Protein AF-0000000076648613 (afdb_homodimer)

Sequence (560 aa):
MTASYIPPFALVTGCNSGIGEQLAIALAKNNFTVFATARRAESLNKLTGQHANIIALPLELGDSTSIERLRDSVTKYTEGRLDLLFNNAGMHYAAPATDIDVNEVMKLFTINVVAVMHICQVFIPLLRKAPRPRIVQIGSVTRDVPVVCQSVYNASKAALSQYTKTLRVELRPLSIEVIEVVTGFVRSNILRDGVLISEDSLYRPIKSTVEDVKNGGNKNGMPADEYARAVVRQILGKTYKREVWEGHRSRILRFMVTFFPLWLMDFTLFMSFKLHLVRSMTASYIPPFALVTGCNSGIGEQLAIALAKNNFTVFATARRAESLNKLTGQHANIIALPLELGDSTSIERLRDSVTKYTEGRLDLLFNNAGMHYAAPATDIDVNEVMKLFTINVVAVMHICQVFIPLLRKAPRPRIVQIGSVTRDVPVVCQSVYNASKAALSQYTKTLRVELRPLSIEVIEVVTGFVRSNILRDGVLISEDSLYRPIKSTVEDVKNGGNKNGMPADEYARAVVRQILGKTYKREVWEGHRSRILRFMVTFFPLWLMDFTLFMSFKLHLVRS

Structure (mmCIF, N/CA/C/O backbone):
data_AF-0000000076648613-model_v1
#
loop_
_entity.id
_entity.type
_entity.pdbx_description
1 polymer 'Related to 1-acyldihydroxyacetone-phosphate reductase'
#
loop_
_atom_site.group_PDB
_atom_site.id
_atom_site.type_symbol
_atom_site.label_atom_id
_atom_site.label_alt_id
_atom_site.label_comp_id
_atom_site.label_asym_id
_atom_site.label_entity_id
_atom_site.label_seq_id
_atom_site.pdbx_PDB_ins_code
_atom_site.Cartn_x
_atom_site.Cartn_y
_atom_site.Cartn_z
_atom_site.occupancy
_atom_site.B_iso_or_equiv
_atom_site.auth_seq_id
_atom_site.auth_comp_id
_atom_site.auth_asym_id
_atom_site.auth_atom_id
_atom_site.pdbx_PDB_model_num
ATOM 1 N N . MET A 1 1 ? 1.376 -47.375 -23.188 1 32.12 1 MET A N 1
ATOM 2 C CA . MET A 1 1 ? 1.884 -46.875 -21.922 1 32.12 1 MET A CA 1
ATOM 3 C C . MET A 1 1 ? 1.414 -45.469 -21.672 1 32.12 1 MET A C 1
ATOM 5 O O . MET A 1 1 ? 1.821 -44.531 -22.375 1 32.12 1 MET A O 1
ATOM 9 N N . THR A 1 2 ? 0.169 -45.156 -21.469 1 40.44 2 THR A N 1
ATOM 10 C CA . THR A 1 2 ? -0.534 -43.875 -21.438 1 40.44 2 THR A CA 1
ATOM 11 C C . THR A 1 2 ? 0.14 -42.906 -20.484 1 40.44 2 THR A C 1
ATOM 13 O O . THR A 1 2 ? 0.356 -43.219 -19.312 1 40.44 2 THR A O 1
ATOM 16 N N . ALA A 1 3 ? 1.078 -42.156 -20.781 1 45.12 3 ALA A N 1
ATOM 17 C CA . ALA A 1 3 ? 1.873 -41.25 -19.953 1 45.12 3 ALA A CA 1
ATOM 18 C C . ALA A 1 3 ? 1.007 -40.562 -18.891 1 45.12 3 ALA A C 1
ATOM 20 O O . ALA A 1 3 ? 0.006 -39.938 -19.219 1 45.12 3 ALA A O 1
ATOM 21 N N . SER A 1 4 ? 0.665 -41.156 -17.734 1 49.12 4 SER A N 1
ATOM 22 C CA . SER A 1 4 ? -0.198 -40.719 -16.641 1 49.12 4 SER A CA 1
ATOM 23 C C . SER A 1 4 ? -0.004 -39.219 -16.344 1 49.12 4 SER A C 1
ATOM 25 O O . SER A 1 4 ? 1.043 -38.812 -15.844 1 49.12 4 SER A O 1
ATOM 27 N N . TYR A 1 5 ? -0.522 -38.344 -17.234 1 57.69 5 TYR A N 1
ATOM 28 C CA . TYR A 1 5 ? -0.375 -36.906 -17.125 1 57.69 5 TYR A CA 1
ATOM 29 C C . TYR A 1 5 ? -0.862 -36.406 -15.773 1 57.69 5 TYR A C 1
ATOM 31 O O . TYR A 1 5 ? -1.993 -36.688 -15.367 1 57.69 5 TYR A O 1
ATOM 39 N N . ILE A 1 6 ? -0.012 -36.25 -14.773 1 76.12 6 ILE A N 1
ATOM 40 C CA . ILE A 1 6 ? -0.368 -35.688 -13.477 1 76.12 6 ILE A CA 1
ATOM 41 C C . ILE A 1 6 ? -1.033 -34.312 -13.664 1 76.12 6 ILE A C 1
ATOM 43 O O . ILE A 1 6 ? -0.483 -33.438 -14.336 1 76.12 6 ILE A O 1
ATOM 47 N N . PRO A 1 7 ? -2.367 -34.312 -13.336 1 89.56 7 PRO A N 1
ATOM 48 C CA . PRO A 1 7 ? -3.041 -33.031 -13.414 1 89.56 7 PRO A CA 1
ATOM 49 C C . PRO A 1 7 ? -2.221 -31.891 -12.805 1 89.56 7 PRO A C 1
ATOM 51 O O . PRO A 1 7 ? -1.408 -32.125 -11.906 1 89.56 7 PRO A O 1
ATOM 54 N N . PRO A 1 8 ? -2.348 -30.75 -13.445 1 96.88 8 PRO A N 1
ATOM 55 C CA . PRO A 1 8 ? -1.647 -29.594 -12.867 1 96.88 8 PRO A CA 1
ATOM 56 C C . PRO A 1 8 ? -2.17 -29.219 -11.484 1 96.88 8 PRO A C 1
ATOM 58 O O . PRO A 1 8 ? -3.277 -29.609 -11.109 1 96.88 8 PRO A O 1
ATOM 61 N N . PHE A 1 9 ? -1.373 -28.562 -10.711 1 98.56 9 PHE A N 1
ATOM 62 C CA . PHE A 1 9 ? -1.675 -28.234 -9.32 1 98.56 9 PHE A CA 1
ATOM 63 C C . PHE A 1 9 ? -1.923 -26.734 -9.164 1 98.56 9 PHE A C 1
ATOM 65 O O . PHE A 1 9 ? -1.225 -25.922 -9.766 1 98.56 9 PHE A O 1
ATOM 72 N N . ALA A 1 10 ? -2.941 -26.391 -8.398 1 98.81 10 ALA A N 1
ATOM 73 C CA . ALA A 1 10 ? -3.229 -25 -8.055 1 98.81 10 ALA A CA 1
ATOM 74 C C . ALA A 1 10 ? -3.398 -24.828 -6.547 1 98.81 10 ALA A C 1
ATOM 76 O O . ALA A 1 10 ? -3.979 -25.688 -5.883 1 98.81 10 ALA A O 1
ATOM 77 N N . LEU A 1 11 ? -2.836 -23.844 -6.02 1 98.88 11 LEU A N 1
ATOM 78 C CA . LEU A 1 11 ? -3.053 -23.438 -4.633 1 98.88 11 LEU A CA 1
ATOM 79 C C . LEU A 1 11 ? -3.898 -22.172 -4.559 1 98.88 11 LEU A C 1
ATOM 81 O O . LEU A 1 11 ? -3.578 -21.172 -5.195 1 98.88 11 LEU A O 1
ATOM 85 N N . VAL A 1 12 ? -4.996 -22.188 -3.861 1 98.69 12 VAL A N 1
ATOM 86 C CA . VAL A 1 12 ? -5.871 -21.047 -3.664 1 98.69 12 VAL A CA 1
ATOM 87 C C . VAL A 1 12 ? -5.98 -20.734 -2.174 1 98.69 12 VAL A C 1
ATOM 89 O O . VAL A 1 12 ? -6.402 -21.578 -1.381 1 98.69 12 VAL A O 1
ATOM 92 N N . THR A 1 13 ? -5.609 -19.547 -1.832 1 98.12 13 THR A N 1
ATOM 93 C CA . THR A 1 13 ? -5.727 -19.172 -0.428 1 98.12 13 THR A CA 1
ATOM 94 C C . THR A 1 13 ? -7.105 -18.578 -0.141 1 98.12 13 THR A C 1
ATOM 96 O O . THR A 1 13 ? -7.676 -17.875 -0.983 1 98.12 13 THR A O 1
ATOM 99 N N . GLY A 1 14 ? -7.637 -18.844 1.04 1 95.38 14 GLY A N 1
ATOM 100 C CA . GLY A 1 14 ? -8.898 -18.266 1.478 1 95.38 14 GLY A CA 1
ATOM 101 C C . GLY A 1 14 ? -10.102 -18.828 0.732 1 95.38 14 GLY A C 1
ATOM 102 O O . GLY A 1 14 ? -10.82 -18.094 0.065 1 95.38 14 GLY A O 1
ATOM 103 N N . CYS A 1 15 ? -10.453 -20.062 0.958 1 95.12 15 CYS A N 1
ATOM 104 C CA . CYS A 1 15 ? -11.508 -20.703 0.177 1 95.12 15 CYS A CA 1
ATOM 105 C C . CYS A 1 15 ? -12.773 -20.875 1.003 1 95.12 15 CYS A C 1
ATOM 107 O O . CYS A 1 15 ? -13.703 -21.562 0.581 1 95.12 15 CYS A O 1
ATOM 109 N N . ASN A 1 16 ? -12.781 -20.328 2.18 1 84.25 16 ASN A N 1
ATOM 110 C CA . ASN A 1 16 ? -13.93 -20.516 3.064 1 84.25 16 ASN A CA 1
ATOM 111 C C . ASN A 1 16 ? -15.094 -19.609 2.682 1 84.25 16 ASN A C 1
ATOM 113 O O . ASN A 1 16 ? -16.188 -19.719 3.246 1 84.25 16 ASN A O 1
ATOM 117 N N . SER A 1 17 ? -14.93 -18.734 1.831 1 71.75 17 SER A N 1
ATOM 118 C CA . SER A 1 17 ? -16.094 -17.938 1.475 1 71.75 17 SER A CA 1
ATOM 119 C C . SER A 1 17 ? -15.906 -17.266 0.118 1 71.75 17 SER A C 1
ATOM 121 O O . SER A 1 17 ? -14.773 -17.109 -0.357 1 71.75 17 SER A O 1
ATOM 123 N N . GLY A 1 18 ? -17.031 -16.938 -0.499 1 81.75 18 GLY A N 1
ATOM 124 C CA . GLY A 1 18 ? -17.297 -16.047 -1.607 1 81.75 18 GLY A CA 1
ATOM 125 C C . GLY A 1 18 ? -16.469 -16.344 -2.842 1 81.75 18 GLY A C 1
ATOM 126 O O . GLY A 1 18 ? -16.75 -17.312 -3.555 1 81.75 18 GLY A O 1
ATOM 127 N N . ILE A 1 19 ? -15.383 -15.633 -3.117 1 89.5 19 ILE A N 1
ATOM 128 C CA . ILE A 1 19 ? -14.609 -15.664 -4.352 1 89.5 19 ILE A CA 1
ATOM 129 C C . ILE A 1 19 ? -13.648 -16.844 -4.336 1 89.5 19 ILE A C 1
ATOM 131 O O . ILE A 1 19 ? -13.539 -17.578 -5.32 1 89.5 19 ILE A O 1
ATOM 135 N N . GLY A 1 20 ? -13.102 -17.203 -3.17 1 95.25 20 GLY A N 1
ATOM 136 C CA . GLY A 1 20 ? -12.117 -18.266 -3.055 1 95.25 20 GLY A CA 1
ATOM 137 C C . GLY A 1 20 ? -12.695 -19.656 -3.309 1 95.25 20 GLY A C 1
ATOM 138 O O . GLY A 1 20 ? -12.086 -20.469 -4.008 1 95.25 20 GLY A O 1
ATOM 139 N N . GLU A 1 21 ? -13.82 -19.859 -2.738 1 95.62 21 GLU A N 1
ATOM 140 C CA . GLU A 1 21 ? -14.508 -21.125 -2.936 1 95.62 21 GLU A CA 1
ATOM 141 C C . GLU A 1 21 ? -14.828 -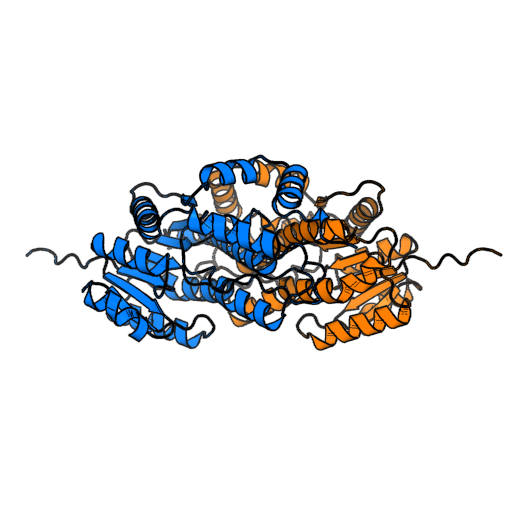21.359 -4.41 1 95.62 21 GLU A C 1
ATOM 143 O O . GLU A 1 21 ? -14.578 -22.438 -4.945 1 95.62 21 GLU A O 1
ATOM 148 N N . GLN A 1 22 ? -15.32 -20.344 -5.031 1 96.31 22 GLN A N 1
ATOM 149 C CA . GLN A 1 22 ? -15.734 -20.453 -6.426 1 96.31 22 GLN A CA 1
ATOM 150 C C . GLN A 1 22 ? -14.523 -20.578 -7.352 1 96.31 22 GLN A C 1
ATOM 152 O O . GLN A 1 22 ? -14.586 -21.266 -8.375 1 96.31 22 GLN A O 1
ATOM 157 N N . LEU A 1 23 ? -13.422 -19.969 -6.988 1 97.62 23 LEU A N 1
ATOM 158 C CA . LEU A 1 23 ? -12.195 -20.125 -7.75 1 97.62 23 LEU A CA 1
ATOM 159 C C . LEU A 1 23 ? -11.695 -21.562 -7.676 1 97.62 23 LEU A C 1
ATOM 161 O O . LEU A 1 23 ? -11.305 -22.156 -8.695 1 97.62 23 LEU A O 1
ATOM 165 N N . ALA A 1 24 ? -11.727 -22.125 -6.465 1 98.12 24 ALA A N 1
ATOM 166 C CA . ALA A 1 24 ? -11.305 -23.5 -6.277 1 98.12 24 ALA A CA 1
ATOM 167 C C . ALA A 1 24 ? -12.148 -24.453 -7.121 1 98.12 24 ALA A C 1
ATOM 169 O O . ALA A 1 24 ? -11.617 -25.344 -7.789 1 98.12 24 ALA A O 1
ATOM 170 N N . ILE A 1 25 ? -13.438 -24.219 -7.129 1 97.81 25 ILE A N 1
ATOM 171 C CA . ILE A 1 25 ? -14.375 -25.062 -7.879 1 97.81 25 ILE A CA 1
ATOM 172 C C . ILE A 1 25 ? -14.094 -24.922 -9.375 1 97.81 25 ILE A C 1
ATOM 174 O O . ILE A 1 25 ? -14.008 -25.938 -10.086 1 97.81 25 ILE A O 1
ATOM 178 N N . ALA A 1 26 ? -13.898 -23.688 -9.836 1 98.19 26 ALA A N 1
ATOM 179 C CA . ALA A 1 26 ? -13.648 -23.453 -11.25 1 98.19 26 ALA A CA 1
ATOM 180 C C . ALA A 1 26 ? -12.367 -24.125 -11.711 1 98.19 26 ALA A C 1
ATOM 182 O O . ALA A 1 26 ? -12.312 -24.719 -12.797 1 98.19 26 ALA A O 1
ATOM 183 N N . LEU A 1 27 ? -11.352 -24.094 -10.891 1 98.5 27 LEU A N 1
ATOM 184 C CA . LEU A 1 27 ? -10.078 -24.734 -11.203 1 98.5 27 LEU A CA 1
ATOM 185 C C . LEU A 1 27 ? -10.211 -26.25 -11.203 1 98.5 27 LEU A C 1
ATOM 187 O O . LEU A 1 27 ? -9.672 -26.922 -12.086 1 98.5 27 LEU A O 1
ATOM 191 N N . ALA A 1 28 ? -10.969 -26.75 -10.211 1 98.12 28 ALA A N 1
ATOM 192 C CA . ALA A 1 28 ? -11.203 -28.203 -10.141 1 98.12 28 ALA A CA 1
ATOM 193 C C . ALA A 1 28 ? -11.922 -28.688 -11.398 1 98.12 28 ALA A C 1
ATOM 195 O O . ALA A 1 28 ? -11.578 -29.75 -11.938 1 98.12 28 ALA A O 1
ATOM 196 N N . LYS A 1 29 ? -12.836 -27.906 -11.844 1 97.62 29 LYS A N 1
ATOM 197 C CA . LYS A 1 29 ? -13.602 -28.266 -13.039 1 97.62 29 LYS A CA 1
ATOM 198 C C . LYS A 1 29 ? -12.734 -28.188 -14.289 1 97.62 29 LYS A C 1
ATOM 200 O O . LYS A 1 29 ? -13.078 -28.75 -15.328 1 97.62 29 LYS A O 1
ATOM 205 N N . ASN A 1 30 ? -11.641 -27.516 -14.203 1 97.5 30 ASN A N 1
ATOM 206 C CA . ASN A 1 30 ? -10.688 -27.438 -15.297 1 97.5 30 ASN A CA 1
ATOM 207 C C . ASN A 1 30 ? -9.523 -28.406 -15.102 1 97.5 30 ASN A C 1
ATOM 209 O O . ASN A 1 30 ? -8.406 -28.141 -15.539 1 97.5 30 ASN A O 1
ATOM 213 N N . ASN A 1 31 ? -9.742 -29.484 -14.289 1 96.19 31 ASN A N 1
ATOM 214 C CA . ASN A 1 31 ? -8.891 -30.672 -14.156 1 96.19 31 ASN A CA 1
ATOM 215 C C . ASN A 1 31 ? -7.652 -30.375 -13.32 1 96.19 31 ASN A C 1
ATOM 217 O O . ASN A 1 31 ? -6.621 -31.031 -13.477 1 96.19 31 ASN A O 1
ATOM 221 N N . PHE A 1 32 ? -7.684 -29.328 -12.508 1 98.06 32 PHE A N 1
ATOM 222 C CA . PHE A 1 32 ? -6.598 -29.094 -11.562 1 98.06 32 PHE A CA 1
ATOM 223 C C . PHE A 1 32 ? -6.828 -29.859 -10.266 1 98.06 32 PHE A C 1
ATOM 225 O O . PHE A 1 32 ? -7.969 -30.047 -9.836 1 98.06 32 PHE A O 1
ATOM 232 N N . THR A 1 33 ? -5.805 -30.391 -9.719 1 98.25 33 THR A N 1
ATOM 233 C CA . THR A 1 33 ? -5.828 -30.656 -8.281 1 98.25 33 THR A CA 1
ATOM 234 C C . THR A 1 33 ? -5.641 -29.359 -7.492 1 98.25 33 THR A C 1
ATOM 236 O O . THR A 1 33 ? -4.609 -28.688 -7.617 1 98.25 33 THR A O 1
ATOM 239 N N . VAL A 1 34 ? -6.637 -29.062 -6.672 1 98.62 34 VAL A N 1
ATOM 240 C CA . VAL A 1 34 ? -6.656 -27.734 -6.047 1 98.62 34 VAL A CA 1
ATOM 241 C C . VAL A 1 34 ? -6.402 -27.875 -4.547 1 98.62 34 VAL A C 1
ATOM 243 O O . VAL A 1 34 ? -7.098 -28.625 -3.859 1 98.62 34 VAL A O 1
ATOM 246 N N . PHE A 1 35 ? -5.344 -27.266 -4.082 1 98.69 35 PHE A N 1
ATOM 247 C CA . PHE A 1 35 ? -5.18 -27.062 -2.646 1 98.69 35 PHE A CA 1
ATOM 248 C C . PHE A 1 35 ? -5.965 -25.844 -2.176 1 98.69 35 PHE A C 1
ATOM 250 O O . PHE A 1 35 ? -5.582 -24.703 -2.457 1 98.69 35 PHE A O 1
ATOM 257 N N . ALA A 1 36 ? -7.047 -26.078 -1.52 1 98.5 36 ALA A N 1
ATOM 258 C CA . ALA A 1 36 ? -7.891 -25.031 -0.961 1 98.5 36 ALA A CA 1
ATOM 259 C C . ALA A 1 36 ? -7.551 -24.781 0.505 1 98.5 36 ALA A C 1
ATOM 261 O O . ALA A 1 36 ? -7.496 -25.703 1.307 1 98.5 36 ALA A O 1
ATOM 262 N N . THR A 1 37 ? -7.391 -23.516 0.847 1 98.19 37 THR A N 1
ATOM 263 C CA . THR A 1 37 ? -6.949 -23.266 2.217 1 98.19 37 THR A CA 1
ATOM 264 C C . THR A 1 37 ? -8.008 -22.484 2.992 1 98.19 37 THR A C 1
ATOM 266 O O . THR A 1 37 ? -8.82 -21.766 2.4 1 98.19 37 THR A O 1
ATOM 269 N N . ALA A 1 38 ? -8.008 -22.672 4.211 1 96.5 38 ALA A N 1
ATOM 270 C CA . ALA A 1 38 ? -8.766 -21.938 5.227 1 96.5 38 ALA A CA 1
ATOM 271 C C . ALA A 1 38 ? -8.078 -22.016 6.586 1 96.5 38 ALA A C 1
ATOM 273 O O . ALA A 1 38 ? -7.188 -22.859 6.793 1 96.5 38 ALA A O 1
ATOM 274 N N . ARG A 1 39 ? -8.453 -21.141 7.461 1 92.62 39 ARG A N 1
ATOM 275 C CA . ARG A 1 39 ? -7.871 -21.203 8.797 1 92.62 39 ARG A CA 1
ATOM 276 C C . ARG A 1 39 ? -8.109 -22.562 9.43 1 92.62 39 ARG A C 1
ATOM 278 O O . ARG A 1 39 ? -7.191 -23.172 9.992 1 92.62 39 ARG A O 1
ATOM 285 N N . ARG A 1 40 ? -9.383 -23 9.266 1 91.38 40 ARG A N 1
ATOM 286 C CA . ARG A 1 40 ? -9.781 -24.344 9.68 1 91.38 40 ARG A CA 1
ATOM 287 C C . ARG A 1 40 ? -10.094 -25.219 8.461 1 91.38 40 ARG A C 1
ATOM 289 O O . ARG A 1 40 ? -11.117 -25.016 7.801 1 91.38 40 ARG A O 1
ATOM 296 N N . ALA A 1 41 ? -9.219 -26.094 8.266 1 94.56 41 ALA A N 1
ATOM 297 C CA . ALA A 1 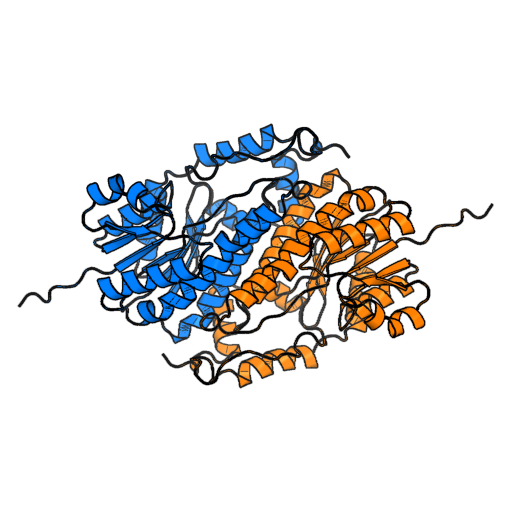41 ? -9.383 -26.953 7.094 1 94.56 41 ALA A CA 1
ATOM 298 C C . ALA A 1 41 ? -10.75 -27.625 7.098 1 94.56 41 ALA A C 1
ATOM 300 O O . ALA A 1 41 ? -11.344 -27.844 6.039 1 94.56 41 ALA A O 1
ATOM 301 N N . GLU A 1 42 ? -11.281 -27.875 8.219 1 94.75 42 GLU A N 1
ATOM 302 C CA . GLU A 1 42 ? -12.555 -28.578 8.359 1 94.75 42 GLU A CA 1
ATOM 303 C C . GLU A 1 42 ? -13.703 -27.75 7.797 1 94.75 42 GLU A C 1
ATOM 305 O O . GLU A 1 42 ? -14.75 -28.297 7.43 1 94.75 42 GLU A O 1
ATOM 310 N N . SER A 1 43 ? -13.516 -26.453 7.742 1 93.69 43 SER A N 1
ATOM 311 C CA . SER A 1 43 ? -14.555 -25.578 7.191 1 93.69 43 SER A CA 1
ATOM 312 C C . SER A 1 43 ? -14.742 -25.828 5.699 1 93.69 43 SER A C 1
ATOM 314 O O . SER A 1 43 ? -15.734 -25.391 5.113 1 93.69 43 SER A O 1
ATOM 316 N N . LEU A 1 44 ? -13.844 -26.562 5.102 1 96.31 44 LEU A N 1
ATOM 317 C CA . LEU A 1 44 ? -13.891 -26.828 3.668 1 96.31 44 LEU A CA 1
ATOM 318 C C . LEU A 1 44 ? -14.383 -28.234 3.387 1 96.31 44 LEU A C 1
ATOM 320 O O . LEU A 1 44 ? -14.312 -28.719 2.252 1 96.31 44 LEU A O 1
ATOM 324 N N . ASN A 1 45 ? -14.898 -28.922 4.379 1 95.25 45 ASN A N 1
ATOM 325 C CA . ASN A 1 45 ? -15.32 -30.312 4.234 1 95.25 45 ASN A CA 1
ATOM 326 C C . ASN A 1 45 ? -16.391 -30.469 3.166 1 95.25 45 ASN A C 1
ATOM 328 O O . ASN A 1 45 ? -16.375 -31.422 2.395 1 95.25 45 ASN A O 1
ATOM 332 N N . LYS A 1 46 ? -17.281 -29.516 3.168 1 94 46 LYS A N 1
ATOM 333 C CA . LYS A 1 46 ? -18.328 -29.578 2.156 1 94 46 LYS A CA 1
ATOM 334 C C . LYS A 1 46 ? -17.75 -29.469 0.75 1 94 46 LYS A C 1
ATOM 336 O O . LYS A 1 46 ? -18.156 -30.203 -0.153 1 94 46 LYS A O 1
ATOM 341 N N . LEU A 1 47 ? -16.844 -28.609 0.618 1 95.06 47 LEU A N 1
ATOM 342 C CA . LEU A 1 47 ? -16.188 -28.375 -0.665 1 95.06 47 LEU A CA 1
ATOM 343 C C . LEU A 1 47 ? -15.422 -29.609 -1.112 1 95.06 47 LEU A C 1
ATOM 345 O O . LEU A 1 47 ? -15.531 -30.031 -2.266 1 95.06 47 LEU A O 1
ATOM 349 N N . THR A 1 48 ? -14.648 -30.188 -0.223 1 96.12 48 THR A N 1
ATOM 350 C CA . THR A 1 48 ? -13.828 -31.344 -0.563 1 96.12 48 THR A CA 1
ATOM 351 C C . THR A 1 48 ? -14.695 -32.594 -0.789 1 96.12 48 THR A C 1
ATOM 353 O O . THR A 1 48 ? -14.32 -33.469 -1.545 1 96.12 48 THR A O 1
ATOM 356 N N . GLY A 1 49 ? -15.836 -32.625 -0.134 1 95.69 49 GLY A N 1
ATOM 357 C CA . GLY A 1 49 ? -16.766 -33.719 -0.339 1 95.69 49 GLY A CA 1
ATOM 358 C C . GLY A 1 49 ? -17.406 -33.719 -1.715 1 95.69 49 GLY A C 1
ATOM 359 O O . GLY A 1 49 ? -17.719 -34.75 -2.264 1 95.69 49 GLY A O 1
ATOM 360 N N . GLN A 1 50 ? -17.5 -32.562 -2.271 1 96.06 50 GLN A N 1
ATOM 361 C CA . GLN A 1 50 ? -18.188 -32.375 -3.547 1 96.06 50 GLN A CA 1
ATOM 362 C C . GLN A 1 50 ? -17.219 -32.469 -4.715 1 96.06 50 GLN A C 1
ATOM 364 O O . GLN A 1 50 ? -17.625 -32.719 -5.855 1 96.06 50 GLN A O 1
ATOM 369 N N . HIS A 1 51 ? -15.992 -32.312 -4.438 1 96.94 51 HIS A N 1
ATOM 370 C CA . HIS A 1 51 ? -14.953 -32.312 -5.461 1 96.94 51 HIS A CA 1
ATOM 371 C C . HIS A 1 51 ? -13.734 -33.094 -5.008 1 96.94 51 HIS A C 1
ATOM 373 O O . HIS A 1 51 ? -12.953 -32.625 -4.18 1 96.94 51 HIS A O 1
ATOM 379 N N . ALA A 1 52 ? -13.422 -34.219 -5.594 1 95.62 52 ALA A N 1
ATOM 380 C CA . ALA A 1 52 ? -12.398 -35.156 -5.16 1 95.62 52 ALA A CA 1
ATOM 381 C C . ALA A 1 52 ? -11 -34.594 -5.395 1 95.62 52 ALA A C 1
ATOM 383 O O . ALA A 1 52 ? -10.039 -35 -4.73 1 95.62 52 ALA A O 1
ATOM 384 N N . ASN A 1 53 ? -10.945 -33.688 -6.344 1 97.19 53 ASN A N 1
ATOM 385 C CA . ASN A 1 53 ? -9.625 -33.156 -6.676 1 97.19 53 ASN A CA 1
ATOM 386 C C . ASN A 1 53 ? -9.367 -31.828 -5.957 1 97.19 53 ASN A C 1
ATOM 388 O O . ASN A 1 53 ? -8.516 -31.047 -6.375 1 97.19 53 ASN A O 1
ATOM 392 N N . ILE A 1 54 ? -10.156 -31.516 -4.93 1 98.12 54 ILE A N 1
ATOM 393 C CA . ILE A 1 54 ? -9.875 -30.406 -4.031 1 98.12 54 ILE A CA 1
ATOM 394 C C . ILE A 1 54 ? -9.398 -30.938 -2.682 1 98.12 54 ILE A C 1
ATOM 396 O O . ILE A 1 54 ? -10.07 -31.766 -2.066 1 98.12 54 ILE A O 1
ATOM 400 N N . ILE A 1 55 ? -8.289 -30.484 -2.285 1 98.12 55 ILE A N 1
ATOM 401 C CA . ILE A 1 55 ? -7.676 -30.875 -1.021 1 98.12 55 ILE A CA 1
ATOM 402 C C . ILE A 1 55 ? -7.656 -29.688 -0.067 1 98.12 55 ILE A C 1
ATOM 404 O O . ILE A 1 55 ? -7.176 -28.609 -0.421 1 98.12 55 ILE A O 1
ATOM 408 N N . ALA A 1 56 ? -8.164 -29.906 1.15 1 98.19 56 ALA A N 1
ATOM 409 C CA . ALA A 1 56 ? -8.203 -28.828 2.145 1 98.19 56 ALA A CA 1
ATOM 410 C C . ALA A 1 56 ? -6.922 -28.797 2.969 1 98.19 56 ALA A C 1
ATOM 412 O O . ALA A 1 56 ? -6.469 -29.844 3.463 1 98.19 56 ALA A O 1
ATOM 413 N N . LEU A 1 57 ? -6.293 -27.688 3.045 1 98.25 57 LEU A N 1
ATOM 414 C CA . LEU A 1 57 ? -5.113 -27.484 3.875 1 98.25 57 LEU A CA 1
ATOM 415 C C . LEU A 1 57 ? -5.293 -26.266 4.781 1 98.25 57 LEU A C 1
ATOM 417 O O . LEU A 1 57 ? -5.867 -25.25 4.367 1 98.25 57 LEU A O 1
ATOM 421 N N . PRO A 1 58 ? -4.844 -26.297 6.02 1 97.94 58 PRO A N 1
ATOM 422 C CA . PRO A 1 58 ? -4.941 -25.156 6.922 1 97.94 58 PRO A CA 1
ATOM 423 C C . PRO A 1 58 ? -3.93 -24.062 6.598 1 97.94 58 PRO A C 1
ATOM 425 O O . PRO A 1 58 ? -2.797 -24.359 6.203 1 97.94 58 PRO A O 1
ATOM 428 N N . LEU A 1 59 ? -4.328 -22.828 6.738 1 97.81 59 LEU A N 1
ATOM 429 C CA . LEU A 1 59 ? -3.443 -21.688 6.543 1 97.81 59 LEU A CA 1
ATOM 430 C C . LEU A 1 59 ? -3.854 -20.516 7.441 1 97.81 59 LEU A C 1
ATOM 432 O O . LEU A 1 59 ? -5.008 -20.094 7.414 1 97.81 59 LEU A O 1
ATOM 436 N N . GLU A 1 60 ? -2.957 -20.141 8.258 1 96.75 60 GLU A N 1
ATOM 437 C CA . GLU A 1 60 ? -3.072 -18.891 9.016 1 96.75 60 GLU A CA 1
ATOM 438 C C . GLU A 1 60 ? -2.115 -17.844 8.484 1 96.75 60 GLU A C 1
ATOM 440 O O . GLU A 1 60 ? -0.905 -17.906 8.711 1 96.75 60 GLU A O 1
ATOM 445 N N . LEU A 1 61 ? -2.654 -16.844 7.871 1 94.88 61 LEU A N 1
ATOM 446 C CA . LEU A 1 61 ? -1.869 -15.867 7.117 1 94.88 61 LEU A CA 1
ATOM 447 C C . LEU A 1 61 ? -0.984 -15.047 8.047 1 94.88 61 LEU A C 1
ATOM 449 O O . LEU A 1 61 ? 0.087 -14.586 7.641 1 94.88 61 LEU A O 1
ATOM 453 N N . GLY A 1 62 ? -1.376 -14.859 9.234 1 93.06 62 GLY A N 1
ATOM 454 C CA . GLY A 1 62 ? -0.591 -14.062 10.164 1 93.06 62 GLY A CA 1
ATOM 455 C C . GLY A 1 62 ? 0.515 -14.852 10.836 1 93.06 62 GLY A C 1
ATOM 456 O O . GLY A 1 62 ? 1.25 -14.312 11.664 1 93.06 62 GLY A O 1
ATOM 457 N N . ASP A 1 63 ? 0.69 -16.094 10.438 1 95.81 63 ASP A N 1
ATOM 458 C CA . ASP A 1 63 ? 1.654 -17 11.055 1 95.81 63 ASP A CA 1
ATOM 459 C C . ASP A 1 63 ? 2.621 -17.562 10.016 1 95.81 63 ASP A C 1
ATOM 461 O O . ASP A 1 63 ? 2.264 -18.469 9.25 1 95.81 63 ASP A O 1
ATOM 465 N N . SER A 1 64 ? 3.873 -17.141 10.117 1 96.12 64 SER A N 1
ATOM 466 C CA . SER A 1 64 ? 4.883 -17.547 9.148 1 96.12 64 SER A CA 1
ATOM 467 C C . SER A 1 64 ? 5.09 -19.062 9.172 1 96.12 64 SER A C 1
ATOM 469 O O . SER A 1 64 ? 5.332 -19.672 8.133 1 96.12 64 SER A O 1
ATOM 471 N N . THR A 1 65 ? 4.996 -19.641 10.312 1 97.56 65 THR A N 1
ATOM 472 C CA . THR A 1 65 ? 5.172 -21.078 10.438 1 97.56 65 THR A CA 1
ATOM 473 C C . THR A 1 65 ? 4.043 -21.828 9.719 1 97.56 65 THR A C 1
ATOM 475 O O . THR A 1 65 ? 4.27 -22.875 9.117 1 97.56 65 THR A O 1
ATOM 478 N N . SER A 1 66 ? 2.852 -21.281 9.828 1 98.31 66 SER A N 1
ATOM 479 C CA . SER A 1 66 ? 1.719 -21.859 9.109 1 98.31 66 SER A CA 1
ATOM 480 C C . SER A 1 66 ? 1.949 -21.828 7.605 1 98.31 66 SER A C 1
ATOM 482 O O . SER A 1 66 ? 1.644 -22.797 6.91 1 98.31 66 SER A O 1
ATOM 484 N N . ILE A 1 67 ? 2.543 -20.797 7.098 1 98.25 67 ILE A N 1
ATOM 485 C CA . ILE A 1 67 ? 2.828 -20.641 5.676 1 98.25 67 ILE A CA 1
ATOM 486 C C . ILE A 1 67 ? 3.889 -21.656 5.246 1 98.25 67 ILE A C 1
ATOM 488 O O . ILE A 1 67 ? 3.752 -22.297 4.203 1 98.25 67 ILE A O 1
ATOM 492 N N . GLU A 1 68 ? 4.859 -21.844 6.07 1 98.06 68 GLU A N 1
ATOM 493 C CA . GLU A 1 68 ? 5.922 -22.797 5.766 1 98.06 68 GLU A CA 1
ATOM 494 C C . GLU A 1 68 ? 5.402 -24.219 5.797 1 98.06 68 GLU A C 1
ATOM 496 O O . GLU A 1 68 ? 5.789 -25.047 4.965 1 98.06 68 GLU A O 1
ATOM 501 N N . ARG A 1 69 ? 4.535 -24.484 6.738 1 98.19 69 ARG A N 1
ATOM 502 C CA . ARG A 1 69 ? 3.922 -25.797 6.805 1 98.19 69 ARG A CA 1
ATOM 503 C C . ARG A 1 69 ? 3.074 -26.078 5.566 1 98.19 69 ARG A C 1
ATOM 505 O O . ARG A 1 69 ? 3.037 -27.203 5.074 1 98.19 69 ARG A O 1
ATOM 512 N N . LEU A 1 70 ? 2.387 -25.047 5.113 1 98.56 70 LEU A N 1
ATOM 513 C CA . LEU A 1 70 ? 1.614 -25.188 3.883 1 98.56 70 LEU A CA 1
ATOM 514 C C . LEU A 1 70 ? 2.518 -25.547 2.709 1 98.56 70 LEU A C 1
ATOM 516 O O . LEU A 1 70 ? 2.209 -26.453 1.936 1 98.56 70 LEU A O 1
ATOM 520 N N . ARG A 1 71 ? 3.635 -24.797 2.588 1 98.56 71 ARG A N 1
ATOM 521 C CA . ARG A 1 71 ? 4.613 -25.078 1.541 1 98.56 71 ARG A CA 1
ATOM 522 C C . ARG A 1 71 ? 5.102 -26.531 1.615 1 98.56 71 ARG A C 1
ATOM 524 O O . ARG A 1 71 ? 5.16 -27.219 0.598 1 98.56 71 ARG A O 1
ATOM 531 N N . ASP A 1 72 ? 5.359 -26.969 2.836 1 98.5 72 ASP A N 1
ATOM 532 C CA . ASP A 1 72 ? 5.867 -28.328 3.021 1 98.5 72 ASP A CA 1
ATOM 533 C C . ASP A 1 72 ? 4.816 -29.359 2.621 1 98.5 72 ASP A C 1
ATOM 535 O O . ASP A 1 72 ? 5.141 -30.359 1.977 1 98.5 72 ASP A O 1
ATOM 539 N N . SER A 1 73 ? 3.592 -29.156 2.973 1 98.25 73 SER A N 1
ATOM 540 C CA . SER A 1 73 ? 2.502 -30.047 2.623 1 98.25 73 SER A CA 1
ATOM 541 C C . SER A 1 73 ? 2.311 -30.125 1.111 1 98.25 73 SER A C 1
ATOM 543 O O . SER A 1 73 ? 2.174 -31.219 0.553 1 98.25 73 SER A O 1
ATOM 545 N N . VAL A 1 74 ? 2.311 -28.969 0.451 1 98.44 74 VAL A N 1
ATOM 546 C CA . VAL A 1 74 ? 2.145 -28.922 -0.998 1 98.44 74 VAL A CA 1
ATOM 547 C C . VAL A 1 74 ? 3.328 -29.594 -1.678 1 98.44 74 VAL A C 1
ATOM 549 O O . VAL A 1 74 ? 3.15 -30.359 -2.629 1 98.44 74 VAL A O 1
ATOM 552 N N . THR A 1 75 ? 4.504 -29.344 -1.144 1 98.06 75 THR A N 1
ATOM 553 C CA . THR A 1 75 ? 5.715 -29.953 -1.689 1 98.06 75 THR A CA 1
ATOM 554 C C . THR A 1 75 ? 5.629 -31.469 -1.633 1 98.06 75 THR A C 1
ATOM 556 O O . THR A 1 75 ? 5.938 -32.156 -2.613 1 98.06 75 THR A O 1
ATOM 559 N N . LYS A 1 76 ? 5.219 -31.953 -0.509 1 97.19 76 LYS A N 1
ATOM 560 C CA . LYS A 1 76 ? 5.109 -33.406 -0.316 1 97.19 76 LYS A CA 1
ATOM 561 C C . LYS A 1 76 ? 4.074 -34 -1.26 1 97.19 76 LYS A C 1
ATOM 563 O O . LYS A 1 76 ? 4.332 -35.031 -1.896 1 97.19 76 LYS A O 1
ATOM 568 N N . TYR A 1 77 ? 2.967 -33.344 -1.422 1 96.19 77 TYR A N 1
ATOM 569 C CA . TYR A 1 77 ? 1.87 -33.844 -2.23 1 96.19 77 TYR A CA 1
ATOM 570 C C . TYR A 1 77 ? 2.23 -33.844 -3.711 1 96.19 77 TYR A C 1
ATOM 572 O O . TYR A 1 77 ? 1.829 -34.75 -4.461 1 96.19 77 TYR A O 1
ATOM 580 N N . THR A 1 78 ? 2.965 -32.812 -4.156 1 96.5 78 THR A N 1
ATOM 581 C CA . THR A 1 78 ? 3.143 -32.562 -5.586 1 96.5 78 THR A CA 1
ATOM 582 C C . THR A 1 78 ? 4.531 -33 -6.039 1 96.5 78 THR A C 1
ATOM 584 O O . THR A 1 78 ? 4.875 -32.875 -7.215 1 96.5 78 THR A O 1
ATOM 587 N N . GLU A 1 79 ? 5.348 -33.438 -5.105 1 95 79 GLU A N 1
ATOM 588 C CA . GLU A 1 79 ? 6.75 -33.719 -5.359 1 95 79 GLU A CA 1
ATOM 589 C C . GLU A 1 79 ? 7.512 -32.5 -5.844 1 95 79 GLU A C 1
ATOM 591 O O . GLU A 1 79 ? 8.359 -32.594 -6.73 1 95 79 GLU A O 1
ATOM 596 N N . GLY A 1 80 ? 6.98 -31.344 -5.375 1 96.31 80 GLY A N 1
ATOM 597 C CA . GLY A 1 80 ? 7.77 -30.125 -5.488 1 96.31 80 GLY A CA 1
ATOM 598 C C . GLY A 1 80 ? 7.359 -29.25 -6.66 1 96.31 80 GLY A C 1
ATOM 599 O O . GLY A 1 80 ? 8.117 -28.391 -7.094 1 96.31 80 GLY A O 1
ATOM 600 N N . ARG A 1 81 ? 6.176 -29.5 -7.25 1 96.75 81 ARG A N 1
ATOM 601 C CA . ARG A 1 81 ? 5.715 -28.703 -8.375 1 96.75 81 ARG A CA 1
ATOM 602 C C . ARG A 1 81 ? 4.398 -28 -8.055 1 96.75 81 ARG A C 1
ATOM 604 O O . ARG A 1 81 ? 3.525 -28.594 -7.406 1 96.75 81 ARG A O 1
ATOM 611 N N . LEU A 1 82 ? 4.281 -26.75 -8.484 1 98.38 82 LEU A N 1
ATOM 612 C CA . LEU A 1 82 ? 3.037 -25.984 -8.438 1 98.38 82 LEU A CA 1
ATOM 613 C C . LEU A 1 82 ? 2.842 -25.188 -9.727 1 98.38 82 LEU A C 1
ATOM 615 O O . LEU A 1 82 ? 3.777 -24.562 -10.211 1 98.38 82 LEU A O 1
ATOM 619 N N . ASP A 1 83 ? 1.692 -25.266 -10.266 1 98.56 83 ASP A N 1
ATOM 620 C CA . ASP A 1 83 ? 1.461 -24.625 -11.555 1 98.56 83 ASP A CA 1
ATOM 621 C C . ASP A 1 83 ? 0.848 -23.234 -11.383 1 98.56 83 ASP A C 1
ATOM 623 O O . ASP A 1 83 ? 1.202 -22.297 -12.102 1 98.56 83 ASP A O 1
ATOM 627 N N . LEU A 1 84 ? -0.129 -23.141 -10.445 1 98.81 84 LEU A N 1
ATOM 628 C CA . LEU A 1 84 ? -0.833 -21.891 -10.234 1 98.81 84 LEU A CA 1
ATOM 629 C C . LEU A 1 84 ? -0.906 -21.547 -8.75 1 98.81 84 LEU A C 1
ATOM 631 O O . LEU A 1 84 ? -1.197 -22.422 -7.922 1 98.81 84 LEU A O 1
ATOM 635 N N . LEU A 1 85 ? -0.583 -20.375 -8.422 1 98.88 85 LEU A N 1
ATOM 636 C CA . LEU A 1 85 ? -0.761 -19.828 -7.082 1 98.88 85 LEU A CA 1
ATOM 637 C C . LEU A 1 85 ? -1.755 -18.672 -7.098 1 98.88 85 LEU A C 1
ATOM 639 O O . LEU A 1 85 ? -1.497 -17.625 -7.703 1 98.88 85 LEU A O 1
ATOM 643 N N . PHE A 1 86 ? -2.916 -18.875 -6.488 1 98.69 86 PHE A N 1
ATOM 644 C CA . PHE A 1 86 ? -3.92 -17.828 -6.32 1 98.69 86 PHE A CA 1
ATOM 645 C C . PHE A 1 86 ? -3.863 -17.25 -4.918 1 98.69 86 PHE A C 1
ATOM 647 O O . PHE A 1 86 ? -4.262 -17.891 -3.949 1 98.69 86 PHE A O 1
ATOM 654 N N . ASN A 1 87 ? -3.365 -16.094 -4.836 1 98.19 87 ASN A N 1
ATOM 655 C CA . ASN A 1 87 ? -3.471 -15.328 -3.594 1 98.19 87 ASN A CA 1
ATOM 656 C C . ASN A 1 87 ? -4.797 -14.578 -3.508 1 98.19 87 ASN A C 1
ATOM 658 O O . ASN A 1 87 ? -4.922 -13.469 -4.035 1 98.19 87 ASN A O 1
ATOM 662 N N . ASN A 1 88 ? -5.695 -15.133 -2.764 1 96.25 88 ASN A N 1
ATOM 663 C CA . ASN A 1 88 ? -7.059 -14.625 -2.693 1 96.25 88 ASN A CA 1
ATOM 664 C C . ASN A 1 88 ? -7.438 -14.227 -1.27 1 96.25 88 ASN A C 1
ATOM 666 O O . ASN A 1 88 ? -8.25 -13.328 -1.068 1 96.25 88 ASN A O 1
ATOM 670 N N . ALA A 1 89 ? -6.832 -14.891 -0.309 1 92.25 89 ALA A N 1
ATOM 671 C CA . ALA A 1 89 ? -7.168 -14.641 1.091 1 92.25 89 ALA A CA 1
ATOM 672 C C . ALA A 1 89 ? -6.875 -13.195 1.479 1 92.25 89 ALA A C 1
ATOM 674 O O . ALA A 1 89 ? -5.859 -12.633 1.065 1 92.25 89 ALA A O 1
ATOM 675 N N . GLY A 1 90 ? -7.73 -12.633 2.26 1 89.06 90 GLY A N 1
ATOM 676 C CA . GLY A 1 90 ? -7.562 -11.273 2.752 1 89.06 90 GLY A CA 1
ATOM 677 C C . GLY A 1 90 ? -8.602 -10.883 3.787 1 89.06 90 GLY A C 1
ATOM 678 O O . GLY A 1 90 ? -9.477 -11.68 4.133 1 89.06 90 GLY A O 1
ATOM 679 N N . MET A 1 91 ? -8.375 -9.766 4.324 1 88.94 91 MET A N 1
ATOM 680 C CA . MET A 1 91 ? -9.273 -9.188 5.32 1 88.94 91 MET A CA 1
ATOM 681 C C . MET A 1 91 ? -9.781 -7.816 4.871 1 88.94 91 MET A C 1
ATOM 683 O O . MET A 1 91 ? -9.07 -7.094 4.164 1 88.94 91 MET A O 1
ATOM 687 N N . HIS A 1 92 ? -11 -7.598 5.211 1 88.88 92 HIS A N 1
ATOM 688 C CA . HIS A 1 92 ? -11.578 -6.277 4.98 1 88.88 92 HIS A CA 1
ATOM 689 C C . HIS A 1 92 ? -11.641 -5.469 6.273 1 88.88 92 HIS A C 1
ATOM 691 O O . HIS A 1 92 ? -11.773 -6.039 7.359 1 88.88 92 HIS A O 1
ATOM 697 N N . TYR A 1 93 ? -11.562 -4.172 6.191 1 91.19 93 TYR A N 1
ATOM 698 C CA . TYR A 1 93 ? -11.656 -3.227 7.297 1 91.19 93 TYR A CA 1
ATOM 699 C C . TYR A 1 93 ? -12.234 -1.895 6.824 1 91.19 93 TYR A C 1
ATOM 701 O O . TYR A 1 93 ? -11.648 -1.234 5.957 1 91.19 93 TYR A O 1
ATOM 709 N N . ALA A 1 94 ? -13.414 -1.59 7.352 1 91.44 94 ALA A N 1
ATOM 710 C CA . ALA A 1 94 ? -14.078 -0.352 6.949 1 91.44 94 ALA A CA 1
ATOM 711 C C . ALA A 1 94 ? -14.258 0.586 8.141 1 91.44 94 ALA A C 1
ATOM 713 O O . ALA A 1 94 ? -15.023 0.293 9.062 1 91.44 94 ALA A O 1
ATOM 714 N N . ALA A 1 95 ? -13.633 1.629 8.133 1 95 95 ALA A N 1
ATOM 715 C CA . ALA A 1 95 ? -13.727 2.693 9.133 1 95 95 ALA A CA 1
ATOM 716 C C . ALA A 1 95 ? -13.227 4.02 8.562 1 95 95 ALA A C 1
ATOM 718 O O . ALA A 1 95 ? -12.352 4.043 7.691 1 95 95 ALA A O 1
ATOM 719 N N . PRO A 1 96 ? -13.867 5.105 9.031 1 95.62 96 PRO A N 1
ATOM 720 C CA . PRO A 1 96 ? -13.258 6.383 8.648 1 95.62 96 PRO A CA 1
ATOM 721 C C . PRO A 1 96 ? -11.797 6.496 9.086 1 95.62 96 PRO A C 1
ATOM 723 O O . PRO A 1 96 ? -11.406 5.922 10.102 1 95.62 96 PRO A O 1
ATOM 726 N N . ALA A 1 97 ? -11.023 7.246 8.352 1 95.94 97 ALA A N 1
ATOM 727 C CA . ALA A 1 97 ? -9.602 7.418 8.633 1 95.94 97 ALA A CA 1
ATOM 728 C C . ALA A 1 97 ? -9.391 8.008 10.023 1 95.94 97 ALA A C 1
ATOM 730 O O . ALA A 1 97 ? -8.367 7.746 10.664 1 95.94 97 ALA A O 1
ATOM 731 N N . THR A 1 98 ? -10.344 8.734 10.539 1 95.44 98 THR A N 1
ATOM 732 C CA . THR A 1 98 ? -10.25 9.391 11.836 1 95.44 98 THR A CA 1
ATOM 733 C C . THR A 1 98 ? -10.523 8.398 12.961 1 95.44 98 THR A C 1
ATOM 735 O O . THR A 1 98 ? -10.266 8.688 14.133 1 95.44 98 THR A O 1
ATOM 738 N N . ASP A 1 99 ? -11.016 7.156 12.602 1 95.88 99 ASP A N 1
ATOM 739 C CA . ASP A 1 99 ? -11.539 6.258 13.625 1 95.88 99 ASP A CA 1
ATOM 740 C C . ASP A 1 99 ? -10.906 4.871 13.523 1 95.88 99 ASP A C 1
ATOM 742 O O . ASP A 1 99 ? -11.484 3.883 13.977 1 95.88 99 ASP A O 1
ATOM 746 N N . ILE A 1 100 ? -9.797 4.816 13.062 1 96.06 100 ILE A N 1
ATOM 747 C CA . ILE A 1 100 ? -9.195 3.512 12.82 1 96.06 100 ILE A CA 1
ATOM 748 C C . ILE A 1 100 ? -8.68 2.922 14.133 1 96.06 100 ILE A C 1
ATOM 750 O O . ILE A 1 100 ? -8.383 3.656 15.078 1 96.06 100 ILE A O 1
ATOM 754 N N . ASP A 1 101 ? -8.695 1.657 14.258 1 96.5 101 ASP A N 1
ATOM 755 C CA . ASP A 1 101 ? -8.008 0.887 15.289 1 96.5 101 ASP A CA 1
ATOM 756 C C . ASP A 1 101 ? -6.645 0.4 14.797 1 96.5 101 ASP A C 1
ATOM 758 O O . ASP A 1 101 ? -6.57 -0.488 13.945 1 96.5 101 ASP A O 1
ATOM 762 N N . VAL A 1 102 ? -5.617 0.888 15.391 1 96.94 102 VAL A N 1
ATOM 763 C CA . VAL A 1 102 ? -4.262 0.672 14.906 1 96.94 102 VAL A CA 1
ATOM 764 C C . VAL A 1 102 ? -3.939 -0.821 14.906 1 96.94 102 VAL A C 1
ATOM 766 O O . VAL A 1 102 ? -3.236 -1.313 14.023 1 96.94 102 VAL A O 1
ATOM 769 N N . ASN A 1 103 ? -4.391 -1.494 15.875 1 96.19 103 ASN A N 1
ATOM 770 C CA . ASN A 1 103 ? -4.152 -2.934 15.93 1 96.19 103 ASN A CA 1
ATOM 771 C C . ASN A 1 103 ? -4.816 -3.658 14.766 1 96.19 103 ASN A C 1
ATOM 773 O O . ASN A 1 103 ? -4.25 -4.598 14.203 1 96.19 103 ASN A O 1
ATOM 777 N N . GLU A 1 104 ? -6.016 -3.234 14.398 1 96.06 104 GLU A N 1
ATOM 778 C CA . GLU A 1 104 ? -6.703 -3.82 13.25 1 96.06 104 GLU A CA 1
ATOM 779 C C . GLU A 1 104 ? -6 -3.471 11.945 1 96.06 104 GLU A C 1
ATOM 781 O O . GLU A 1 104 ? -5.949 -4.285 11.023 1 96.06 104 GLU A O 1
ATOM 786 N N . VAL A 1 105 ? -5.492 -2.285 11.906 1 97.5 105 VAL A N 1
ATOM 787 C CA . VAL A 1 105 ? -4.734 -1.847 10.734 1 97.5 105 VAL A CA 1
ATOM 788 C C . VAL A 1 105 ? -3.51 -2.738 10.547 1 97.5 105 VAL A C 1
ATOM 790 O O . VAL A 1 105 ? -3.248 -3.221 9.445 1 97.5 105 VAL A O 1
ATOM 793 N N . MET A 1 106 ? -2.828 -2.953 11.633 1 96.88 106 MET A N 1
ATOM 794 C CA . MET A 1 106 ? -1.641 -3.803 11.594 1 96.88 106 MET A CA 1
ATOM 795 C C . MET A 1 106 ? -1.997 -5.215 11.148 1 96.88 106 MET A C 1
ATOM 797 O O . MET A 1 106 ? -1.306 -5.801 10.312 1 96.88 106 MET A O 1
ATOM 801 N N . LYS A 1 107 ? -2.996 -5.711 11.711 1 96.56 107 LYS A N 1
ATOM 802 C CA . LYS A 1 107 ? -3.463 -7.051 11.359 1 96.56 107 LYS A CA 1
ATOM 803 C C . LYS A 1 107 ? -3.818 -7.137 9.875 1 96.56 107 LYS A C 1
ATOM 805 O O . LYS A 1 107 ? -3.457 -8.102 9.195 1 96.56 107 LYS A O 1
ATOM 810 N N . LEU A 1 108 ? -4.496 -6.156 9.391 1 97.12 108 LEU A N 1
ATOM 811 C CA . LEU A 1 108 ? -4.918 -6.125 7.996 1 97.12 108 LEU A CA 1
ATOM 812 C C . LEU A 1 108 ? -3.715 -6.156 7.062 1 97.12 108 LEU A C 1
ATOM 814 O O . LEU A 1 108 ? -3.674 -6.953 6.125 1 97.12 108 LEU A O 1
ATOM 818 N N . PHE A 1 109 ? -2.719 -5.371 7.309 1 97.94 109 PHE A N 1
ATOM 819 C CA . PHE A 1 109 ? -1.546 -5.32 6.441 1 97.94 109 PHE A CA 1
ATOM 820 C C . PHE A 1 109 ? -0.753 -6.621 6.527 1 97.94 109 PHE A C 1
ATOM 822 O O . PHE A 1 109 ? -0.173 -7.066 5.535 1 97.94 109 PHE A O 1
ATOM 829 N N . THR A 1 110 ? -0.719 -7.184 7.719 1 97.5 110 THR A N 1
ATOM 830 C CA . THR A 1 110 ? -0.057 -8.477 7.879 1 97.5 110 THR A CA 1
ATOM 831 C C . THR A 1 110 ? -0.703 -9.523 6.984 1 97.5 110 THR A C 1
ATOM 833 O O . THR A 1 110 ? -0.008 -10.258 6.281 1 97.5 110 THR A O 1
ATOM 836 N N . ILE A 1 111 ? -1.975 -9.516 6.934 1 96.56 111 ILE A N 1
ATOM 837 C CA . ILE A 1 111 ? -2.736 -10.547 6.234 1 96.56 111 ILE A CA 1
ATOM 838 C C . ILE A 1 111 ? -2.76 -10.234 4.738 1 96.56 111 ILE A C 1
ATOM 840 O O . ILE A 1 111 ? -2.42 -11.094 3.916 1 96.56 111 ILE A O 1
ATOM 844 N N . ASN A 1 112 ? -3.07 -9.008 4.355 1 97.38 112 ASN A N 1
ATOM 845 C CA . ASN A 1 112 ? -3.348 -8.656 2.969 1 97.38 112 ASN A CA 1
ATOM 846 C C . ASN A 1 112 ? -2.061 -8.445 2.176 1 97.38 112 ASN A C 1
ATOM 848 O O . ASN A 1 112 ? -2.066 -8.516 0.946 1 97.38 112 ASN A O 1
ATOM 852 N N . VAL A 1 113 ? -0.965 -8.164 2.891 1 98.38 113 VAL A N 1
ATOM 853 C CA . VAL A 1 113 ? 0.21 -7.734 2.141 1 98.38 113 VAL A CA 1
ATOM 854 C C . VAL A 1 113 ? 1.411 -8.602 2.52 1 98.38 113 VAL A C 1
ATOM 856 O O . VAL A 1 113 ? 1.925 -9.359 1.694 1 98.38 113 VAL A O 1
ATOM 859 N N . VAL A 1 114 ? 1.759 -8.617 3.799 1 98.25 114 VAL A N 1
ATOM 860 C CA . VAL A 1 114 ? 2.988 -9.273 4.242 1 98.25 114 VAL A CA 1
ATOM 861 C C . VAL A 1 114 ? 2.889 -10.773 4.008 1 98.25 114 VAL A C 1
ATOM 863 O O . VAL A 1 114 ? 3.824 -11.391 3.492 1 98.25 114 VAL A O 1
ATOM 866 N N . ALA A 1 115 ? 1.779 -11.32 4.367 1 98.25 115 ALA A N 1
ATOM 867 C CA . ALA A 1 115 ? 1.573 -12.758 4.195 1 98.25 115 ALA A CA 1
ATOM 868 C C . ALA A 1 115 ? 1.653 -13.156 2.723 1 98.25 115 ALA A C 1
ATOM 870 O O . ALA A 1 115 ? 2.229 -14.188 2.381 1 98.25 115 ALA A O 1
ATOM 871 N N . VAL A 1 116 ? 1.101 -12.352 1.867 1 98.5 116 VAL A N 1
ATOM 872 C CA . VAL A 1 116 ? 1.108 -12.633 0.435 1 98.5 116 VAL A CA 1
ATOM 873 C C . VAL A 1 116 ? 2.545 -12.633 -0.084 1 98.5 116 VAL A C 1
ATOM 875 O O . VAL A 1 116 ? 2.93 -13.5 -0.866 1 98.5 116 VAL A O 1
ATOM 878 N N . MET A 1 117 ? 3.357 -11.664 0.374 1 98.69 117 MET A N 1
ATOM 879 C CA . MET A 1 117 ? 4.762 -11.602 -0.022 1 98.69 117 MET A CA 1
ATOM 880 C C . MET A 1 117 ? 5.508 -12.859 0.425 1 98.69 117 MET A C 1
ATOM 882 O O . MET A 1 117 ? 6.301 -13.414 -0.334 1 98.69 117 MET A O 1
ATOM 886 N N . HIS A 1 118 ? 5.207 -13.266 1.636 1 98.56 118 HIS A N 1
ATOM 887 C CA . HIS A 1 118 ? 5.844 -14.453 2.189 1 98.56 118 HIS A CA 1
ATOM 888 C C . HIS A 1 118 ? 5.438 -15.703 1.417 1 98.56 118 HIS A C 1
ATOM 890 O O . HIS A 1 118 ? 6.289 -16.531 1.091 1 98.56 118 HIS A O 1
ATOM 896 N N . ILE A 1 119 ? 4.18 -15.82 1.075 1 98.75 119 ILE A N 1
ATOM 897 C CA . ILE A 1 119 ? 3.676 -16.969 0.327 1 98.75 119 ILE A CA 1
ATOM 898 C C . ILE A 1 119 ? 4.348 -17.016 -1.042 1 98.75 119 ILE A C 1
ATOM 900 O O . ILE A 1 119 ? 4.832 -18.078 -1.458 1 98.75 119 ILE A O 1
ATOM 904 N N . CYS A 1 120 ? 4.379 -15.867 -1.73 1 98.62 120 CYS A N 1
ATOM 905 C CA . CYS A 1 120 ? 5.039 -15.844 -3.031 1 98.62 120 CYS A CA 1
ATOM 906 C C . CYS A 1 120 ? 6.48 -16.312 -2.92 1 98.62 120 CYS A C 1
ATOM 908 O O . CYS A 1 120 ? 6.926 -17.156 -3.701 1 98.62 120 CYS A O 1
ATOM 910 N N . GLN A 1 121 ? 7.164 -15.797 -1.916 1 98 121 GLN A N 1
ATOM 911 C CA . GLN A 1 121 ? 8.57 -16.141 -1.738 1 98 121 GLN A CA 1
ATOM 912 C C . GLN A 1 121 ? 8.758 -17.641 -1.562 1 98 121 GLN A C 1
ATOM 914 O O . GLN A 1 121 ? 9.609 -18.25 -2.221 1 98 121 GLN A O 1
ATOM 919 N N . VAL A 1 122 ? 7.953 -18.281 -0.73 1 97.94 122 VAL A N 1
ATOM 920 C CA . VAL A 1 122 ? 8.211 -19.656 -0.344 1 97.94 122 VAL A CA 1
ATOM 921 C C . VAL A 1 122 ? 7.73 -20.609 -1.448 1 97.94 122 VAL A C 1
ATOM 923 O O . VAL A 1 122 ? 8.18 -21.75 -1.535 1 97.94 122 VAL A O 1
ATOM 926 N N . PHE A 1 123 ? 6.875 -20.141 -2.365 1 98.62 123 PHE A N 1
ATOM 927 C CA . PHE A 1 123 ? 6.32 -21.047 -3.361 1 98.62 123 PHE A CA 1
ATOM 928 C C . PHE A 1 123 ? 6.996 -20.859 -4.711 1 98.62 123 PHE A C 1
ATOM 930 O O . PHE A 1 123 ? 6.816 -21.672 -5.625 1 98.62 123 PHE A O 1
ATOM 937 N N . ILE A 1 124 ? 7.785 -19.797 -4.867 1 97.81 124 ILE A N 1
ATOM 938 C CA . ILE A 1 124 ? 8.453 -19.5 -6.129 1 97.81 124 ILE A CA 1
ATOM 939 C C . ILE A 1 124 ? 9.297 -20.703 -6.562 1 97.81 124 ILE A C 1
ATOM 941 O O . ILE A 1 124 ? 9.242 -21.109 -7.727 1 97.81 124 ILE A O 1
ATOM 945 N N . PRO A 1 125 ? 10.008 -21.391 -5.621 1 97.19 125 PRO A N 1
ATOM 946 C CA . PRO A 1 125 ? 10.789 -22.562 -6.051 1 97.19 125 PRO A CA 1
ATOM 947 C C . PRO A 1 125 ? 9.922 -23.672 -6.637 1 97.19 125 PRO A C 1
ATOM 949 O O . PRO A 1 125 ? 10.336 -24.344 -7.586 1 97.19 125 PRO A O 1
ATOM 952 N N . LEU A 1 126 ? 8.727 -23.875 -6.145 1 98.19 126 LEU A N 1
ATOM 953 C CA . LEU A 1 126 ? 7.824 -24.891 -6.672 1 98.19 126 LEU A CA 1
ATOM 954 C C . LEU A 1 126 ? 7.254 -24.469 -8.023 1 98.19 126 LEU A C 1
ATOM 956 O O . LEU A 1 126 ? 7.059 -25.297 -8.906 1 98.19 126 LEU A O 1
ATOM 960 N N . LEU A 1 127 ? 7.004 -23.172 -8.156 1 98.31 127 LEU A N 1
ATOM 961 C CA . LEU A 1 127 ? 6.453 -22.625 -9.398 1 98.31 127 LEU A CA 1
ATOM 962 C C . LEU A 1 127 ? 7.465 -22.734 -10.531 1 98.31 127 LEU A C 1
ATOM 964 O O . LEU A 1 127 ? 7.086 -23 -11.68 1 98.31 127 LEU A O 1
ATOM 968 N N . ARG A 1 128 ? 8.695 -22.625 -10.219 1 96.31 128 ARG A N 1
ATOM 969 C CA . ARG A 1 128 ? 9.758 -22.672 -11.219 1 96.31 128 ARG A CA 1
ATOM 970 C C . ARG A 1 128 ? 9.805 -24.047 -11.898 1 96.31 128 ARG A C 1
ATOM 972 O O . ARG A 1 128 ? 10.367 -24.172 -12.992 1 96.31 128 ARG A O 1
ATOM 979 N N . LYS A 1 129 ? 9.211 -25.016 -11.289 1 96.19 129 LYS A N 1
ATOM 980 C CA . LYS A 1 129 ? 9.273 -26.375 -11.805 1 96.19 129 LYS A CA 1
ATOM 981 C C . LYS A 1 129 ? 8.102 -26.672 -12.742 1 96.19 129 LYS A C 1
ATOM 983 O O . LYS A 1 129 ? 8.07 -27.703 -13.406 1 96.19 129 LYS A O 1
ATOM 988 N N . ALA A 1 130 ? 7.168 -25.766 -12.852 1 96.75 130 ALA A N 1
ATOM 989 C CA . ALA A 1 130 ? 5.996 -25.953 -13.703 1 96.75 130 ALA A CA 1
ATOM 990 C C . ALA A 1 130 ? 6.277 -25.469 -15.125 1 96.75 130 ALA A C 1
ATOM 992 O O . ALA A 1 130 ? 7.102 -24.578 -15.336 1 96.75 130 ALA A O 1
ATOM 993 N N . PRO A 1 131 ? 5.641 -26 -16.094 1 94.94 131 PRO A N 1
ATOM 994 C CA . PRO A 1 131 ? 5.855 -25.594 -17.484 1 94.94 131 PRO A CA 1
ATOM 995 C C . PRO A 1 131 ? 5.371 -24.172 -17.766 1 94.94 131 PRO A C 1
ATOM 997 O O . PRO A 1 131 ? 6.004 -23.438 -18.531 1 94.94 131 PRO A O 1
ATOM 1000 N N . ARG A 1 132 ? 4.254 -23.766 -17.203 1 95.75 132 ARG A N 1
ATOM 1001 C CA . ARG A 1 132 ? 3.686 -22.438 -17.359 1 95.75 132 ARG A CA 1
ATOM 1002 C C . ARG A 1 132 ? 3.182 -21.891 -16.031 1 95.75 132 ARG A C 1
ATOM 1004 O O . ARG A 1 132 ? 1.974 -21.75 -15.836 1 95.75 132 ARG A O 1
ATOM 1011 N N . PRO A 1 133 ? 4.133 -21.594 -15.133 1 97.81 133 PRO A N 1
ATOM 1012 C CA . PRO A 1 133 ? 3.746 -21.172 -13.789 1 97.81 133 PRO A CA 1
ATOM 1013 C C . PRO A 1 133 ? 3.16 -19.75 -13.766 1 97.81 133 PRO A C 1
ATOM 1015 O O . PRO A 1 133 ? 3.646 -18.875 -14.477 1 97.81 133 PRO A O 1
ATOM 1018 N N . ARG A 1 134 ? 2.049 -19.609 -13.008 1 98.69 134 ARG A N 1
ATOM 1019 C CA . ARG A 1 134 ? 1.409 -18.297 -12.875 1 98.69 134 ARG A CA 1
ATOM 1020 C C . ARG A 1 134 ? 1.095 -17.984 -11.414 1 98.69 134 ARG A C 1
ATOM 1022 O O . ARG A 1 134 ? 0.662 -18.875 -10.664 1 98.69 134 ARG A O 1
ATOM 1029 N N . ILE A 1 135 ? 1.448 -16.859 -11.008 1 98.81 135 ILE A N 1
ATOM 1030 C CA . ILE A 1 135 ? 0.961 -16.281 -9.75 1 98.81 135 ILE A CA 1
ATOM 1031 C C . ILE A 1 135 ? -0.191 -15.328 -10.039 1 98.81 135 ILE A C 1
ATOM 1033 O O . ILE A 1 135 ? -0.061 -14.414 -10.859 1 98.81 135 ILE A O 1
ATOM 1037 N N . VAL A 1 136 ? -1.315 -15.562 -9.438 1 98.81 136 VAL A N 1
ATOM 1038 C CA . VAL A 1 136 ? -2.504 -14.734 -9.609 1 98.81 136 VAL A CA 1
ATOM 1039 C C . VAL A 1 136 ? -2.83 -14.016 -8.305 1 98.81 136 VAL A C 1
ATOM 1041 O O . VAL A 1 136 ? -3.098 -14.656 -7.285 1 98.81 136 VAL A O 1
ATOM 1044 N N . GLN A 1 137 ? -2.756 -12.711 -8.312 1 98.38 137 GLN A N 1
ATOM 1045 C CA . GLN A 1 137 ? -3.105 -11.867 -7.176 1 98.38 137 GLN A CA 1
ATOM 1046 C C . GLN A 1 137 ? -4.523 -11.32 -7.312 1 98.38 137 GLN A C 1
ATOM 1048 O O . GLN A 1 137 ? -4.832 -10.617 -8.273 1 98.38 137 GLN A O 1
ATOM 1053 N N . ILE A 1 138 ? -5.352 -11.617 -6.367 1 96 138 ILE A N 1
ATOM 1054 C CA . ILE A 1 138 ? -6.703 -11.07 -6.402 1 96 138 ILE A CA 1
ATOM 1055 C C . ILE A 1 138 ? -6.711 -9.672 -5.797 1 96 138 ILE A C 1
ATOM 1057 O O . ILE A 1 138 ? -6.691 -9.516 -4.574 1 96 138 ILE A O 1
ATOM 1061 N N . GLY A 1 139 ? -6.727 -8.742 -6.664 1 94.75 139 GLY A N 1
ATOM 1062 C CA . GLY A 1 139 ? -6.746 -7.352 -6.258 1 94.75 139 GLY A CA 1
ATOM 1063 C C . GLY A 1 139 ? -8.141 -6.758 -6.223 1 94.75 139 GLY A C 1
ATOM 1064 O O . GLY A 1 139 ? -9.109 -7.453 -5.902 1 94.75 139 GLY A O 1
ATOM 1065 N N . SER A 1 140 ? -8.195 -5.465 -6.387 1 91.69 140 SER A N 1
ATOM 1066 C CA . SER A 1 140 ? -9.438 -4.711 -6.305 1 91.69 140 SER A CA 1
ATOM 1067 C C . SER A 1 140 ? -9.336 -3.391 -7.066 1 91.69 140 SER A C 1
ATOM 1069 O O . SER A 1 140 ? -8.242 -2.855 -7.246 1 91.69 140 SER A O 1
ATOM 1071 N N . VAL A 1 141 ? -10.445 -2.932 -7.422 1 90.56 141 VAL A N 1
ATOM 1072 C CA . VAL A 1 141 ? -10.492 -1.605 -8.031 1 90.56 141 VAL A CA 1
ATOM 1073 C C . VAL A 1 141 ? -10.141 -0.545 -6.992 1 90.56 141 VAL A C 1
ATOM 1075 O O . VAL A 1 141 ? -9.727 0.565 -7.34 1 90.56 141 VAL A O 1
ATOM 1078 N N . THR A 1 142 ? -10.273 -0.866 -5.766 1 91.25 142 THR A N 1
ATOM 1079 C CA . THR A 1 142 ? -10.023 0.086 -4.688 1 91.25 142 THR A CA 1
ATOM 1080 C C . THR A 1 142 ? -8.539 0.389 -4.562 1 91.25 142 THR A C 1
ATOM 1082 O O . THR A 1 142 ? -8.141 1.324 -3.861 1 91.25 142 THR A O 1
ATOM 1085 N N . ARG A 1 143 ? -7.715 -0.311 -5.328 1 93.75 143 ARG A N 1
ATOM 1086 C CA . ARG A 1 143 ? -6.293 0.021 -5.367 1 93.75 143 ARG A CA 1
ATOM 1087 C C . ARG A 1 143 ? -6.074 1.415 -5.945 1 93.75 143 ARG A C 1
ATOM 1089 O O . ARG A 1 143 ? -5.051 2.051 -5.676 1 93.75 143 ARG A O 1
ATOM 1096 N N . ASP A 1 144 ? -7.086 1.823 -6.746 1 91.44 144 ASP A N 1
ATOM 1097 C CA . ASP A 1 144 ? -6.977 3.105 -7.434 1 91.44 144 ASP A CA 1
ATOM 1098 C C . ASP A 1 144 ? -8.109 4.047 -7.027 1 91.44 144 ASP A C 1
ATOM 1100 O O . ASP A 1 144 ? -7.988 5.266 -7.164 1 91.44 144 ASP A O 1
ATOM 1104 N N . VAL A 1 145 ? -9.203 3.488 -6.609 1 91.38 145 VAL A N 1
ATOM 1105 C CA . VAL A 1 145 ? -10.367 4.281 -6.234 1 91.38 145 VAL A CA 1
ATOM 1106 C C . VAL A 1 145 ? -10.406 4.465 -4.719 1 91.38 145 VAL A C 1
ATOM 1108 O O . VAL A 1 145 ? -10.547 3.492 -3.975 1 91.38 145 VAL A O 1
ATOM 1111 N N . PRO A 1 146 ? -10.336 5.645 -4.285 1 94.44 146 PRO A N 1
ATOM 1112 C CA . PRO A 1 146 ? -10.32 5.891 -2.842 1 94.44 146 PRO A CA 1
ATOM 1113 C C . PRO A 1 146 ? -11.719 5.844 -2.221 1 94.44 146 PRO A C 1
ATOM 1115 O O . PRO A 1 146 ? -12.227 6.871 -1.764 1 94.44 146 PRO A O 1
ATOM 1118 N N . VAL A 1 147 ? -12.258 4.707 -2.082 1 92 147 VAL A N 1
ATOM 1119 C CA . VAL A 1 147 ? -13.586 4.516 -1.512 1 92 147 VAL A CA 1
ATOM 1120 C C . VAL A 1 147 ? -13.602 4.996 -0.063 1 92 147 VAL A C 1
ATOM 1122 O O . VAL A 1 147 ? -12.711 4.652 0.721 1 92 147 VAL A O 1
ATOM 1125 N N . VAL A 1 148 ? -14.617 5.766 0.24 1 94.31 148 VAL A N 1
ATOM 1126 C CA . VAL A 1 148 ? -14.742 6.414 1.54 1 94.31 148 VAL A CA 1
ATOM 1127 C C . VAL A 1 148 ? -14.969 5.363 2.623 1 94.31 148 VAL A C 1
ATOM 1129 O O . VAL A 1 148 ? -15.656 4.359 2.391 1 94.31 148 VAL A O 1
ATOM 1132 N N . CYS A 1 149 ? -14.359 5.539 3.797 1 94.56 149 CYS A N 1
ATOM 1133 C CA . CYS A 1 149 ? -14.453 4.703 4.984 1 94.56 149 CYS A CA 1
ATOM 1134 C C . CYS A 1 149 ? -13.758 3.363 4.766 1 94.56 149 CYS A C 1
ATOM 1136 O O . CYS A 1 149 ? -14.156 2.348 5.336 1 94.56 149 CYS A O 1
ATOM 1138 N N . GLN A 1 150 ? -12.766 3.377 3.859 1 94.75 150 GLN A N 1
ATOM 1139 C CA . GLN A 1 150 ? -11.961 2.191 3.57 1 94.75 150 GLN A CA 1
ATOM 1140 C C . GLN A 1 150 ? -10.5 2.561 3.326 1 94.75 150 GLN A C 1
ATOM 1142 O O . GLN A 1 150 ? -9.836 1.95 2.486 1 94.75 150 GLN A O 1
ATOM 1147 N N . SER A 1 151 ? -10.094 3.609 3.977 1 96.94 151 SER A N 1
ATOM 1148 C CA . SER A 1 151 ? -8.75 4.121 3.709 1 96.94 151 SER A CA 1
ATOM 1149 C C . SER A 1 151 ? -7.695 3.039 3.918 1 96.94 151 SER A C 1
ATOM 1151 O O . SER A 1 151 ? -6.797 2.871 3.09 1 96.94 151 SER A O 1
ATOM 1153 N N . VAL A 1 152 ? -7.848 2.229 5 1 97.5 152 VAL A N 1
ATOM 1154 C CA . VAL A 1 152 ? -6.883 1.191 5.355 1 97.5 152 VAL A CA 1
ATOM 1155 C C . VAL A 1 152 ? -6.934 0.065 4.324 1 97.5 152 VAL A C 1
ATOM 1157 O O . VAL A 1 152 ? -5.898 -0.37 3.82 1 97.5 152 VAL A O 1
ATOM 1160 N N . TYR A 1 153 ? -8.086 -0.335 3.951 1 96.38 153 TYR A N 1
ATOM 1161 C CA . TYR A 1 153 ? -8.266 -1.407 2.979 1 96.38 153 TYR A CA 1
ATOM 1162 C C . TYR A 1 153 ? -7.762 -0.986 1.604 1 96.38 153 TYR A C 1
ATOM 1164 O O . TYR A 1 153 ? -7.02 -1.727 0.953 1 96.38 153 TYR A O 1
ATOM 1172 N N . ASN A 1 154 ? -8.211 0.233 1.174 1 97.25 154 ASN A N 1
ATOM 1173 C CA . ASN A 1 154 ? -7.738 0.764 -0.102 1 97.25 154 ASN A CA 1
ATOM 1174 C C . ASN A 1 154 ? -6.215 0.752 -0.187 1 97.25 154 ASN A C 1
ATOM 1176 O O . ASN A 1 154 ? -5.648 0.366 -1.211 1 97.25 154 ASN A O 1
ATOM 1180 N N . ALA A 1 155 ? -5.605 1.168 0.891 1 98.56 155 ALA A N 1
ATOM 1181 C CA . ALA A 1 155 ? -4.148 1.231 0.954 1 98.56 155 ALA A CA 1
ATOM 1182 C C . ALA A 1 155 ? -3.531 -0.156 0.798 1 98.56 155 ALA A C 1
ATOM 1184 O O . ALA A 1 155 ? -2.531 -0.322 0.096 1 98.56 155 ALA A O 1
ATOM 1185 N N . SER A 1 156 ? -4.082 -1.143 1.426 1 98.25 156 SER A N 1
ATOM 1186 C CA . SER A 1 156 ? -3.557 -2.502 1.352 1 98.25 156 SER A CA 1
ATOM 1187 C C . SER A 1 156 ? -3.652 -3.057 -0.066 1 98.25 156 SER A C 1
ATOM 1189 O O . SER A 1 156 ? -2.752 -3.762 -0.525 1 98.25 156 SER A O 1
ATOM 1191 N N . LYS A 1 157 ? -4.727 -2.752 -0.742 1 97.75 157 LYS A N 1
ATOM 1192 C CA . LYS A 1 157 ? -4.895 -3.23 -2.111 1 97.75 157 LYS A CA 1
ATOM 1193 C C . LYS A 1 157 ? -3.941 -2.518 -3.064 1 97.75 157 LYS A C 1
ATOM 1195 O O . LYS A 1 157 ? -3.451 -3.117 -4.023 1 97.75 157 LYS A O 1
ATOM 1200 N N . ALA A 1 158 ? -3.701 -1.268 -2.768 1 98.38 158 ALA A N 1
ATOM 1201 C CA . ALA A 1 158 ? -2.691 -0.555 -3.547 1 98.38 158 ALA A CA 1
ATOM 1202 C C . ALA A 1 158 ? -1.307 -1.161 -3.336 1 98.38 158 ALA A C 1
ATOM 1204 O O . ALA A 1 158 ? -0.535 -1.309 -4.285 1 98.38 158 ALA A O 1
ATOM 1205 N N . ALA A 1 159 ? -1.021 -1.455 -2.111 1 98.69 159 ALA A N 1
ATOM 1206 C CA . ALA A 1 159 ? 0.249 -2.105 -1.799 1 98.69 159 ALA A CA 1
ATOM 1207 C C . ALA A 1 159 ? 0.386 -3.428 -2.547 1 98.69 159 ALA A C 1
ATOM 1209 O O . ALA A 1 159 ? 1.417 -3.691 -3.172 1 98.69 159 ALA A O 1
ATOM 1210 N N . LEU A 1 160 ? -0.654 -4.207 -2.512 1 98.44 160 LEU A N 1
ATOM 1211 C CA . LEU A 1 160 ? -0.649 -5.496 -3.195 1 98.44 160 LEU A CA 1
ATOM 1212 C C . LEU A 1 160 ? -0.433 -5.312 -4.695 1 98.44 160 LEU A C 1
ATOM 1214 O O . LEU A 1 160 ? 0.331 -6.059 -5.312 1 98.44 160 LEU A O 1
ATOM 1218 N N . SER A 1 161 ? -1.081 -4.363 -5.227 1 98.12 161 SER A N 1
ATOM 1219 C CA . SER A 1 161 ? -0.977 -4.098 -6.656 1 98.12 161 SER A CA 1
ATOM 1220 C C . SER A 1 161 ? 0.452 -3.734 -7.051 1 98.12 161 SER A C 1
ATOM 1222 O O . SER A 1 161 ? 0.993 -4.277 -8.016 1 98.12 161 SER A O 1
ATOM 1224 N N . GLN A 1 162 ? 1.037 -2.82 -6.309 1 98.38 162 GLN A N 1
ATOM 1225 C CA . GLN A 1 162 ? 2.387 -2.377 -6.641 1 98.38 162 GLN A CA 1
ATOM 1226 C C . GLN A 1 162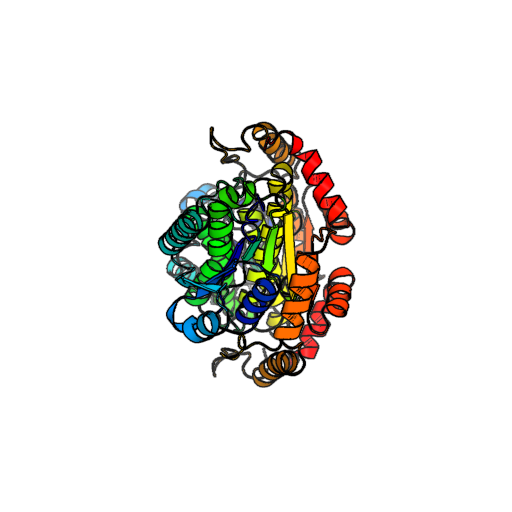 ? 3.404 -3.488 -6.41 1 98.38 162 GLN A C 1
ATOM 1228 O O . GLN A 1 162 ? 4.371 -3.619 -7.164 1 98.38 162 GLN A O 1
ATOM 1233 N N . TYR A 1 163 ? 3.211 -4.297 -5.348 1 98.62 163 TYR A N 1
ATOM 1234 C CA . TYR A 1 163 ? 4.02 -5.496 -5.152 1 98.62 163 TYR A CA 1
ATOM 1235 C C . TYR A 1 163 ? 3.924 -6.422 -6.355 1 98.62 163 TYR A C 1
ATOM 1237 O O . TYR A 1 163 ? 4.941 -6.926 -6.84 1 98.62 163 TYR A O 1
ATOM 1245 N N . THR A 1 164 ? 2.717 -6.582 -6.852 1 98.5 164 THR A N 1
ATOM 1246 C CA . THR A 1 164 ? 2.447 -7.457 -7.988 1 98.5 164 THR A CA 1
ATOM 1247 C C . THR A 1 164 ? 3.188 -6.977 -9.234 1 98.5 164 THR A C 1
ATOM 1249 O O . THR A 1 164 ? 3.805 -7.773 -9.945 1 98.5 164 THR A O 1
ATOM 1252 N N . LYS A 1 165 ? 3.146 -5.715 -9.438 1 97.38 165 LYS A N 1
ATOM 1253 C CA . LYS A 1 165 ? 3.822 -5.137 -10.602 1 97.38 165 LYS A CA 1
ATOM 1254 C C . LYS A 1 165 ? 5.332 -5.359 -10.523 1 97.38 165 LYS A C 1
ATOM 1256 O O . LYS A 1 165 ? 5.961 -5.727 -11.516 1 97.38 165 LYS A O 1
ATOM 1261 N N . THR A 1 166 ? 5.902 -5.137 -9.359 1 97.62 166 THR A N 1
ATOM 1262 C CA . THR A 1 166 ? 7.34 -5.324 -9.195 1 97.62 166 THR A CA 1
ATOM 1263 C C . THR A 1 166 ? 7.711 -6.801 -9.312 1 97.62 166 THR A C 1
ATOM 1265 O O . THR A 1 166 ? 8.695 -7.148 -9.961 1 97.62 166 THR A O 1
ATOM 1268 N N . LEU A 1 167 ? 6.902 -7.629 -8.688 1 98.12 167 LEU A N 1
ATOM 1269 C CA . LEU A 1 167 ? 7.098 -9.07 -8.758 1 98.12 167 LEU A CA 1
ATOM 1270 C C . LEU A 1 167 ? 7.105 -9.555 -10.211 1 98.12 167 LEU A C 1
ATOM 1272 O O . LEU A 1 167 ? 7.934 -10.375 -10.586 1 98.12 167 LEU A O 1
ATOM 1276 N N . ARG A 1 168 ? 6.207 -9.047 -10.984 1 97.88 168 ARG A N 1
ATOM 1277 C CA . ARG A 1 168 ? 6.078 -9.406 -12.398 1 97.88 168 ARG A CA 1
ATOM 1278 C C . ARG A 1 168 ? 7.375 -9.133 -13.148 1 97.88 168 ARG A C 1
ATOM 1280 O O . ARG A 1 168 ? 7.855 -9.992 -13.898 1 97.88 168 ARG A O 1
ATOM 1287 N N . VAL A 1 169 ? 7.957 -7.965 -12.914 1 96.5 169 VAL A N 1
ATOM 1288 C CA . VAL A 1 169 ? 9.188 -7.582 -13.586 1 96.5 169 VAL A CA 1
ATOM 1289 C C . VAL A 1 169 ? 10.336 -8.484 -13.125 1 96.5 169 VAL A C 1
ATOM 1291 O O . VAL A 1 169 ? 11.102 -8.992 -13.945 1 96.5 169 VAL A O 1
ATOM 1294 N N . GLU A 1 170 ? 10.406 -8.734 -11.867 1 96.81 170 GLU A N 1
ATOM 1295 C CA . GLU A 1 170 ? 11.531 -9.469 -11.289 1 96.81 170 GLU A CA 1
ATOM 1296 C C . GLU A 1 170 ? 11.477 -10.945 -11.648 1 96.81 170 GLU A C 1
ATOM 1298 O O . GLU A 1 170 ? 12.516 -11.602 -11.766 1 96.81 170 GLU A O 1
ATOM 1303 N N . LEU A 1 171 ? 10.281 -11.484 -11.891 1 97.25 171 LEU A N 1
ATOM 1304 C CA . LEU A 1 171 ? 10.156 -12.922 -12.109 1 97.25 171 LEU A CA 1
ATOM 1305 C C . LEU A 1 171 ? 10.188 -13.25 -13.602 1 97.25 171 LEU A C 1
ATOM 1307 O O . LEU A 1 171 ? 10.227 -14.422 -13.984 1 97.25 171 LEU A O 1
ATOM 1311 N N . ARG A 1 172 ? 10.219 -12.266 -14.367 1 95.5 172 ARG A N 1
ATOM 1312 C CA . ARG A 1 172 ? 10.234 -12.469 -15.812 1 95.5 172 ARG A CA 1
ATOM 1313 C C . ARG A 1 172 ? 11.398 -13.367 -16.219 1 95.5 172 ARG A C 1
ATOM 1315 O O . ARG A 1 172 ? 11.211 -14.32 -16.984 1 95.5 172 ARG A O 1
ATOM 1322 N N . PRO A 1 173 ? 12.586 -13.164 -15.664 1 95 173 PRO A N 1
ATOM 1323 C CA . PRO A 1 173 ? 13.703 -14.031 -16.062 1 95 173 PRO A CA 1
ATOM 1324 C C . PRO A 1 173 ? 13.492 -15.484 -15.633 1 95 173 PRO A C 1
ATOM 1326 O O . PRO A 1 173 ? 14.172 -16.375 -16.141 1 95 173 PRO A O 1
ATOM 1329 N N . LEU A 1 174 ? 12.641 -15.703 -14.703 1 95.62 174 LEU A N 1
ATOM 1330 C CA . LEU A 1 174 ? 12.391 -17.047 -14.188 1 95.62 174 LEU A CA 1
ATOM 1331 C C . LEU A 1 174 ? 11.203 -17.688 -14.898 1 95.62 174 LEU A C 1
ATOM 1333 O O . LEU A 1 174 ? 10.75 -18.766 -14.508 1 95.62 174 LEU A O 1
ATOM 1337 N N . SER A 1 175 ? 10.62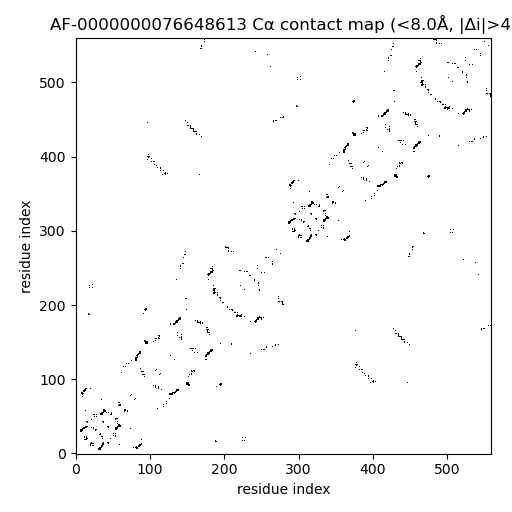5 -17 -15.844 1 95.69 175 SER A N 1
ATOM 1338 C CA . SER A 1 175 ? 9.516 -17.469 -16.672 1 95.69 175 SER A CA 1
ATOM 1339 C C . SER A 1 175 ? 8.273 -17.734 -15.828 1 95.69 175 SER A C 1
ATOM 1341 O O . SER A 1 175 ? 7.539 -18.688 -16.078 1 95.69 175 SER A O 1
ATOM 1343 N N . ILE A 1 176 ? 8.18 -17.047 -14.766 1 97.62 176 ILE A N 1
ATOM 1344 C CA . ILE A 1 176 ? 6.957 -17.078 -13.977 1 97.62 176 ILE A CA 1
ATOM 1345 C C . ILE A 1 176 ? 6.09 -15.867 -14.32 1 97.62 176 ILE A C 1
ATOM 1347 O O . ILE A 1 176 ? 6.551 -14.727 -14.258 1 97.62 176 ILE A O 1
ATOM 1351 N N . GLU A 1 177 ? 4.891 -16.125 -14.727 1 98.19 177 GLU A N 1
ATOM 1352 C CA . GLU A 1 177 ? 3.949 -15.062 -15.078 1 98.19 177 GLU A CA 1
ATOM 1353 C C . GLU A 1 177 ? 3.172 -14.594 -13.852 1 98.19 177 GLU A C 1
ATOM 1355 O O . GLU A 1 177 ? 2.746 -15.406 -13.023 1 98.19 177 GLU A O 1
ATOM 1360 N N . VAL A 1 178 ? 3.09 -13.266 -13.672 1 98.5 178 VAL A N 1
ATOM 1361 C CA . VAL A 1 178 ? 2.371 -12.672 -12.547 1 98.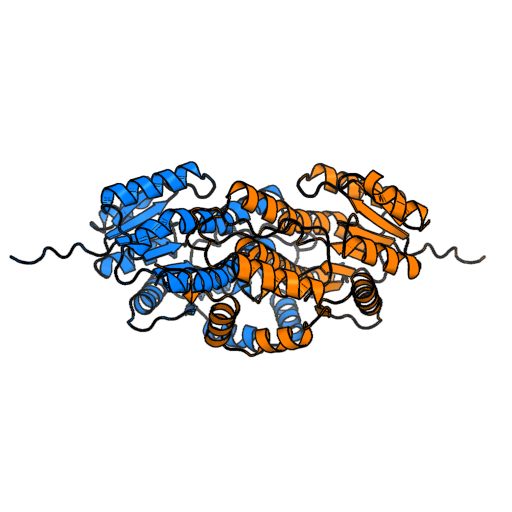5 178 VAL A CA 1
ATOM 1362 C C . VAL A 1 178 ? 1.197 -11.844 -13.07 1 98.5 178 VAL A C 1
ATOM 1364 O O . VAL A 1 178 ? 1.381 -10.945 -13.891 1 98.5 178 VAL A O 1
ATOM 1367 N N . ILE A 1 179 ? 0.001 -12.195 -12.586 1 98.44 179 ILE A N 1
ATOM 1368 C CA . ILE A 1 179 ? -1.232 -11.586 -13.07 1 98.44 179 ILE A CA 1
ATOM 1369 C C . ILE A 1 179 ? -1.985 -10.945 -11.906 1 98.44 179 ILE A C 1
ATOM 1371 O O . ILE A 1 179 ? -2.096 -11.539 -10.828 1 98.44 179 ILE A O 1
ATOM 1375 N N . GLU A 1 180 ? -2.404 -9.766 -12.047 1 97.75 180 GLU A N 1
ATOM 1376 C CA . GLU A 1 180 ? -3.322 -9.148 -11.102 1 97.75 180 GLU A CA 1
ATOM 1377 C C . GLU A 1 180 ? -4.758 -9.172 -11.617 1 97.75 180 GLU A C 1
ATOM 1379 O O . GLU A 1 180 ? -5.023 -8.719 -12.734 1 97.75 180 GLU A O 1
ATOM 1384 N N . VAL A 1 181 ? -5.648 -9.727 -10.875 1 97 181 VAL A N 1
ATOM 1385 C CA . VAL A 1 181 ? -7.074 -9.617 -11.18 1 97 181 VAL A CA 1
ATOM 1386 C C . VAL A 1 181 ? -7.656 -8.383 -10.492 1 97 181 VAL A C 1
ATOM 1388 O O . VAL A 1 181 ? -7.672 -8.305 -9.258 1 97 181 VAL A O 1
ATOM 1391 N N . VAL A 1 182 ? -8.055 -7.43 -11.211 1 95.19 182 VAL A N 1
ATOM 1392 C CA . VAL A 1 182 ? -8.664 -6.223 -10.664 1 95.19 182 VAL A CA 1
ATOM 1393 C C . VAL A 1 182 ? -10.172 -6.422 -10.516 1 95.19 182 VAL A C 1
ATOM 1395 O O . VAL A 1 182 ? -10.914 -6.355 -11.5 1 95.19 182 VAL A O 1
ATOM 1398 N N . THR A 1 183 ? -10.531 -6.633 -9.344 1 90.94 183 THR A N 1
ATOM 1399 C CA . THR A 1 183 ? -11.898 -7.043 -9.047 1 90.94 183 THR A CA 1
ATOM 1400 C C . THR A 1 183 ? -12.789 -5.828 -8.805 1 90.94 183 THR A C 1
ATOM 1402 O O . THR A 1 183 ? -12.477 -4.98 -7.969 1 90.94 183 THR A O 1
ATOM 1405 N N . GLY A 1 184 ? -13.82 -5.777 -9.523 1 87 184 GLY A N 1
ATOM 1406 C CA . GLY A 1 184 ? -14.883 -4.816 -9.25 1 87 184 GLY A CA 1
ATOM 1407 C C . GLY A 1 184 ? -15.891 -5.312 -8.234 1 87 184 GLY A C 1
ATOM 1408 O O . GLY A 1 184 ? -15.516 -5.91 -7.223 1 87 184 GLY A O 1
ATOM 1409 N N . PHE A 1 185 ? -17.141 -5.066 -8.453 1 81.38 185 PHE A N 1
ATOM 1410 C CA . PHE A 1 185 ? -18.156 -5.488 -7.504 1 81.38 185 PHE A CA 1
ATOM 1411 C C . PHE A 1 185 ? -18.578 -6.934 -7.758 1 81.38 185 PHE A C 1
ATOM 1413 O O . PHE A 1 185 ? -18.953 -7.293 -8.875 1 81.38 185 PHE A O 1
ATOM 1420 N N . VAL A 1 186 ? -18.328 -7.723 -6.766 1 76.56 186 VAL A N 1
ATOM 1421 C CA . VAL A 1 186 ? -18.734 -9.125 -6.777 1 76.56 186 VAL A CA 1
ATOM 1422 C C . VAL A 1 186 ? -19.594 -9.43 -5.555 1 76.56 186 VAL A C 1
ATOM 1424 O O . VAL A 1 186 ? -19.312 -8.938 -4.457 1 76.56 186 VAL A O 1
ATOM 1427 N N . ARG A 1 187 ? -20.641 -10.164 -5.824 1 72.12 187 ARG A N 1
ATOM 1428 C CA . ARG A 1 187 ? -21.469 -10.586 -4.703 1 72.12 187 ARG A CA 1
ATOM 1429 C C . ARG A 1 187 ? -20.734 -11.562 -3.805 1 72.12 187 ARG A C 1
ATOM 1431 O O . ARG A 1 187 ? -20.438 -12.695 -4.211 1 72.12 187 ARG A O 1
ATOM 1438 N N . SER A 1 188 ? -20.094 -11.039 -2.746 1 68.56 188 SER A N 1
ATOM 1439 C CA . SER A 1 188 ? -19.375 -11.891 -1.82 1 68.56 188 SER A CA 1
ATOM 1440 C C . SER A 1 188 ? -19.703 -11.555 -0.371 1 68.56 188 SER A C 1
ATOM 1442 O O . SER A 1 188 ? -20.391 -10.57 -0.101 1 68.56 188 SER A O 1
ATOM 1444 N N . ASN A 1 189 ? -19.344 -12.5 0.453 1 61.72 189 ASN A N 1
ATOM 1445 C CA . ASN A 1 189 ? -19.641 -12.344 1.872 1 61.72 189 ASN A CA 1
ATOM 1446 C C . ASN A 1 189 ? -18.625 -11.445 2.562 1 61.72 189 ASN A C 1
ATOM 1448 O O . ASN A 1 189 ? -18.672 -11.266 3.781 1 61.72 189 ASN A O 1
ATOM 1452 N N . ILE A 1 190 ? -17.766 -10.891 1.839 1 56.19 190 ILE A N 1
ATOM 1453 C CA . ILE A 1 190 ? -16.656 -10.164 2.441 1 56.19 190 ILE A CA 1
ATOM 1454 C C . ILE A 1 190 ? -17.172 -8.906 3.137 1 56.19 190 ILE A C 1
ATOM 1456 O O . ILE A 1 190 ? -16.609 -8.461 4.133 1 56.19 190 ILE A O 1
ATOM 1460 N N . LEU A 1 191 ? -18.25 -8.391 2.682 1 60.12 191 LEU A N 1
ATOM 1461 C CA . LEU A 1 191 ? -18.719 -7.133 3.248 1 60.12 191 LEU A CA 1
ATOM 1462 C C . LEU A 1 191 ? -19.688 -7.387 4.402 1 60.12 191 LEU A C 1
ATOM 1464 O O . LEU A 1 191 ? -20.547 -6.555 4.684 1 60.12 191 LEU A O 1
ATOM 1468 N N . ARG A 1 192 ? -19.484 -8.562 5.047 1 53.56 192 ARG A N 1
ATOM 1469 C CA . ARG A 1 192 ? -20.484 -8.945 6.035 1 53.56 192 ARG A CA 1
ATOM 1470 C C . ARG A 1 192 ? -20.359 -8.109 7.301 1 53.56 192 ARG A C 1
ATOM 1472 O O . ARG A 1 192 ? -21.344 -7.902 8.023 1 53.56 192 ARG A O 1
ATOM 1479 N N . ASP A 1 193 ? -19.125 -7.688 7.582 1 60.41 193 ASP A N 1
ATOM 1480 C CA . ASP A 1 193 ? -18.984 -7.062 8.891 1 60.41 193 ASP A CA 1
ATOM 1481 C C . ASP A 1 193 ? -19.406 -5.594 8.852 1 60.41 193 ASP A C 1
ATOM 1483 O O . ASP A 1 193 ? -19.359 -4.906 9.875 1 60.41 193 ASP A O 1
ATOM 1487 N N . GLY A 1 194 ? -19.906 -5.148 7.832 1 70.38 194 GLY A N 1
ATOM 1488 C CA . GLY A 1 194 ? -20.375 -3.775 7.762 1 70.38 194 GLY A CA 1
ATOM 1489 C C . GLY A 1 194 ? -19.281 -2.75 7.938 1 70.38 194 GLY A C 1
ATOM 1490 O O . GLY A 1 194 ? -18.094 -3.068 7.785 1 70.38 194 GLY A O 1
ATOM 1491 N N . VAL A 1 195 ? -19.672 -1.438 8.125 1 82.94 195 VAL A N 1
ATOM 1492 C CA . VAL A 1 195 ? -18.75 -0.326 8.336 1 82.94 195 VAL A CA 1
ATOM 1493 C C . VAL A 1 195 ? -18.672 0.004 9.828 1 82.94 195 VAL A C 1
ATOM 1495 O O . VAL A 1 195 ? -19.703 0.059 10.508 1 82.94 195 VAL A O 1
ATOM 1498 N N . LEU A 1 196 ? -17.469 0.124 10.367 1 87.56 196 LEU A N 1
ATOM 1499 C CA . LEU A 1 196 ? -17.25 0.431 11.773 1 87.56 196 LEU A CA 1
ATOM 1500 C C . LEU A 1 196 ? -17.234 1.938 12.008 1 87.56 196 LEU A C 1
ATOM 1502 O O . LEU A 1 196 ? -16.172 2.57 11.93 1 87.56 196 LEU A O 1
ATOM 1506 N N . ILE A 1 197 ? -18.312 2.477 12.258 1 88.38 197 ILE A N 1
ATOM 1507 C CA . ILE A 1 197 ? -18.453 3.887 12.602 1 88.38 197 ILE A CA 1
ATOM 1508 C C . ILE A 1 197 ? -19.141 4.016 13.969 1 88.38 197 ILE A C 1
ATOM 1510 O O . ILE A 1 197 ? -20.312 3.646 14.117 1 88.38 197 ILE A O 1
ATOM 1514 N N . SER A 1 198 ? -18.391 4.465 14.883 1 86.62 198 SER A N 1
ATOM 1515 C CA . SER A 1 198 ? -18.922 4.598 16.234 1 86.62 198 SER A CA 1
ATOM 1516 C C . SER A 1 198 ? -19.984 5.68 16.297 1 86.62 198 SER A C 1
ATOM 1518 O O . SER A 1 198 ? -20.141 6.48 15.375 1 86.62 198 SER A O 1
ATOM 1520 N N . GLU A 1 199 ? -20.656 5.676 17.438 1 87.06 199 GLU A N 1
ATOM 1521 C CA . GLU A 1 199 ? -21.734 6.629 17.609 1 87.06 199 GLU A CA 1
ATOM 1522 C C . GLU A 1 199 ? -21.203 8.055 17.766 1 87.06 199 GLU A C 1
ATOM 1524 O O . GLU A 1 199 ? -21.891 9.016 17.391 1 87.06 199 GLU A O 1
ATOM 1529 N N . ASP A 1 200 ? -20.047 8.188 18.141 1 89 200 ASP A N 1
ATOM 1530 C CA . ASP A 1 200 ? -19.484 9.516 18.391 1 89 200 ASP A CA 1
ATOM 1531 C C . ASP A 1 200 ? -18.609 9.969 17.219 1 89 200 ASP A C 1
ATOM 1533 O O . ASP A 1 200 ? -18 11.031 17.281 1 89 200 ASP A O 1
ATOM 1537 N N . SER A 1 201 ? -18.719 9.25 16.172 1 92.31 201 SER A N 1
ATOM 1538 C CA . SER A 1 201 ? -17.875 9.562 15.016 1 92.31 201 SER A CA 1
ATOM 1539 C C . SER A 1 201 ? -18.422 10.766 14.25 1 92.31 201 SER A C 1
ATOM 1541 O O . SER A 1 201 ? -19.625 10.93 14.109 1 92.31 201 SER A O 1
ATOM 1543 N N . LEU A 1 202 ? -17.531 11.594 13.727 1 92.94 202 LEU A N 1
ATOM 1544 C CA . LEU A 1 202 ? -17.891 12.695 12.844 1 92.94 202 LEU A CA 1
ATOM 1545 C C . LEU A 1 202 ? -18.562 12.188 11.578 1 92.94 202 LEU A C 1
ATOM 1547 O O . LEU A 1 202 ? -19.25 12.945 10.883 1 92.94 202 LEU A O 1
ATOM 1551 N N . TYR A 1 203 ? -18.438 10.906 11.344 1 94.94 203 TYR A N 1
ATOM 1552 C CA . TYR A 1 203 ? -18.906 10.344 10.086 1 94.94 203 TYR A CA 1
ATOM 1553 C C . TYR A 1 203 ? -20.188 9.539 10.289 1 94.94 203 TYR A C 1
ATOM 1555 O O . TYR A 1 203 ? -20.656 8.844 9.383 1 94.94 203 TYR A O 1
ATOM 1563 N N . ARG A 1 204 ? -20.75 9.609 11.391 1 92.75 204 ARG A N 1
ATOM 1564 C CA . ARG A 1 204 ? -21.984 8.906 11.703 1 92.75 204 ARG A CA 1
ATOM 1565 C C . ARG A 1 204 ? -23.094 9.273 10.727 1 92.75 204 ARG A C 1
ATOM 1567 O O . ARG A 1 204 ? -23.859 8.414 10.297 1 92.75 204 ARG A O 1
ATOM 1574 N N . PRO A 1 205 ? -23.141 10.508 10.281 1 93.5 205 PRO A N 1
ATOM 1575 C CA . PRO A 1 205 ? -24.25 10.922 9.398 1 93.5 205 PRO A CA 1
ATOM 1576 C C . PRO A 1 205 ? -24.203 10.211 8.047 1 93.5 205 PRO A C 1
ATOM 1578 O O . PRO A 1 205 ? -25.219 10.156 7.348 1 93.5 205 PRO A O 1
ATOM 1581 N N . ILE A 1 206 ? -23.062 9.695 7.68 1 93.12 206 ILE A N 1
ATOM 1582 C CA . ILE A 1 206 ? -22.984 9.086 6.355 1 93.12 206 ILE A CA 1
ATOM 1583 C C . ILE A 1 206 ? -22.922 7.566 6.484 1 93.12 206 ILE A C 1
ATOM 1585 O O . ILE A 1 206 ? -22.672 6.863 5.504 1 93.12 206 ILE A O 1
ATOM 1589 N N . LYS A 1 207 ? -23.094 7.102 7.656 1 92.31 207 LYS A N 1
ATOM 1590 C CA . LYS A 1 207 ? -22.984 5.664 7.898 1 92.31 207 LYS A CA 1
ATOM 1591 C C . LYS A 1 207 ? -23.922 4.879 6.98 1 92.31 207 LYS A C 1
ATOM 1593 O O . LYS A 1 207 ? -23.5 3.918 6.336 1 92.31 207 LYS A O 1
ATOM 1598 N N . SER A 1 208 ? -25.172 5.301 6.898 1 90.25 208 SER A N 1
ATOM 1599 C CA . SER A 1 208 ? -26.156 4.602 6.078 1 90.25 208 SER A CA 1
ATOM 1600 C C . SER A 1 208 ? -25.797 4.676 4.598 1 90.25 208 SER A C 1
ATOM 1602 O O . SER A 1 208 ? -25.984 3.707 3.859 1 90.25 208 SER A O 1
ATOM 1604 N N . THR A 1 209 ? -25.297 5.785 4.254 1 90.81 209 THR A N 1
ATOM 1605 C CA . THR A 1 209 ? -24.891 5.957 2.863 1 90.81 209 THR A CA 1
ATOM 1606 C C . THR A 1 209 ? -23.766 4.996 2.51 1 90.81 209 THR A C 1
ATOM 1608 O O . THR A 1 209 ? -23.797 4.355 1.459 1 90.81 209 THR A O 1
ATOM 1611 N N . VAL A 1 210 ? -22.781 4.949 3.361 1 89.94 210 VAL A N 1
ATOM 1612 C CA . VAL A 1 210 ? -21.641 4.066 3.152 1 89.94 210 VAL A CA 1
ATOM 1613 C C . VAL A 1 210 ? -22.109 2.617 3.059 1 89.94 210 VAL A C 1
ATOM 1615 O O . VAL A 1 210 ? -21.688 1.876 2.168 1 89.94 210 VAL A O 1
ATOM 1618 N N . GLU A 1 211 ? -22.969 2.236 3.893 1 88.06 211 GLU A N 1
ATOM 1619 C CA . GLU A 1 211 ? -23.516 0.88 3.893 1 88.06 211 GLU A CA 1
ATOM 1620 C C . GLU A 1 211 ? -24.312 0.603 2.625 1 88.06 211 GLU A C 1
ATOM 1622 O O . GLU A 1 211 ? -24.219 -0.483 2.049 1 88.06 211 GLU A O 1
ATOM 1627 N N . ASP A 1 212 ? -25.031 1.57 2.186 1 86.44 212 ASP A N 1
ATOM 1628 C CA . ASP A 1 212 ? -25.844 1.423 0.98 1 86.44 212 ASP A CA 1
ATOM 1629 C C . ASP A 1 212 ? -24.953 1.237 -0.254 1 86.44 212 ASP A C 1
ATOM 1631 O O . ASP A 1 212 ? -25.25 0.402 -1.112 1 86.44 212 ASP A O 1
ATOM 1635 N N . VAL A 1 213 ? -23.969 2.012 -0.278 1 83.06 213 VAL A N 1
ATOM 1636 C CA . VAL A 1 213 ? -23.062 1.927 -1.418 1 83.06 213 VAL A CA 1
ATOM 1637 C C . VAL A 1 213 ? -22.391 0.558 -1.44 1 83.06 213 VAL A C 1
ATOM 1639 O O . VAL A 1 213 ? -22.328 -0.094 -2.486 1 83.06 213 VAL A O 1
ATOM 1642 N N . LYS A 1 214 ? -21.969 0.154 -0.353 1 81.38 214 LYS A N 1
ATOM 1643 C CA . LYS A 1 214 ? -21.266 -1.125 -0.246 1 81.38 214 LYS A CA 1
ATOM 1644 C C . LYS A 1 214 ? -22.203 -2.289 -0.535 1 81.38 214 LYS A C 1
ATOM 1646 O O . LYS A 1 214 ? -21.859 -3.203 -1.285 1 81.38 214 LYS A O 1
ATOM 1651 N N . ASN A 1 215 ? -23.375 -2.199 0.052 1 79.19 215 ASN A N 1
ATOM 1652 C CA . ASN A 1 215 ? -24.359 -3.25 -0.144 1 79.19 215 ASN A CA 1
ATOM 1653 C C . ASN A 1 215 ? -24.891 -3.262 -1.575 1 79.19 215 ASN A C 1
ATOM 1655 O O . ASN A 1 215 ? -25.156 -4.324 -2.133 1 79.19 215 ASN A O 1
ATOM 1659 N N . GLY A 1 216 ? -25.125 -2.09 -2.023 1 76.12 216 GLY A N 1
ATOM 1660 C CA . GLY A 1 216 ? -25.562 -1.999 -3.404 1 76.12 216 GLY A CA 1
ATOM 1661 C C . GLY A 1 216 ? -24.594 -2.605 -4.391 1 76.12 216 GLY A C 1
ATOM 1662 O O . GLY A 1 216 ? -24.984 -3.34 -5.297 1 76.12 216 GLY A O 1
ATOM 1663 N N . GLY A 1 217 ? -23.375 -2.328 -4.184 1 71.31 217 GLY A N 1
ATOM 1664 C CA . GLY A 1 217 ? -22.344 -2.949 -5 1 71.31 217 GLY A CA 1
ATOM 1665 C C . GLY A 1 217 ? -22.359 -4.465 -4.934 1 71.31 217 GLY A C 1
ATOM 1666 O O . GLY A 1 217 ? -22.234 -5.141 -5.957 1 71.31 217 GLY A O 1
ATOM 1667 N N . ASN A 1 218 ? -22.516 -4.902 -3.785 1 71.62 218 ASN A N 1
ATOM 1668 C CA . ASN A 1 218 ? -22.531 -6.352 -3.594 1 71.62 218 ASN A CA 1
ATOM 1669 C C . ASN A 1 218 ? -23.781 -6.977 -4.203 1 71.62 218 ASN A C 1
ATOM 1671 O O . ASN A 1 218 ? -23.703 -8.008 -4.871 1 71.62 218 ASN A O 1
ATOM 1675 N N . LYS A 1 219 ? -24.938 -6.328 -3.961 1 75.75 219 LYS A N 1
ATOM 1676 C CA . LYS A 1 219 ? -26.219 -6.855 -4.438 1 75.75 219 LYS A CA 1
ATOM 1677 C C . LYS A 1 219 ? -26.281 -6.836 -5.961 1 75.75 219 LYS A C 1
ATOM 1679 O O . LYS A 1 219 ? -26.828 -7.758 -6.578 1 75.75 219 LYS A O 1
ATOM 1684 N N . ASN A 1 220 ? -25.641 -5.828 -6.492 1 76.31 220 ASN A N 1
ATOM 1685 C CA . ASN A 1 220 ? -25.703 -5.668 -7.941 1 76.31 220 ASN A CA 1
ATOM 1686 C C . ASN A 1 220 ? -24.438 -6.203 -8.617 1 76.31 220 ASN A C 1
ATOM 1688 O O . ASN A 1 220 ? -24.297 -6.113 -9.836 1 76.31 220 ASN A O 1
ATOM 1692 N N . GLY A 1 221 ? -23.688 -6.852 -7.766 1 82.69 221 GLY A N 1
ATOM 1693 C CA . GLY A 1 221 ? -22.422 -7.34 -8.297 1 82.69 221 GLY A CA 1
ATOM 1694 C C . GLY A 1 221 ? -22.562 -8.641 -9.07 1 82.69 221 GLY A C 1
ATOM 1695 O O . GLY A 1 221 ? -23.625 -9.273 -9.039 1 82.69 221 GLY A O 1
ATOM 1696 N N . MET A 1 222 ? -21.469 -9 -9.75 1 86.5 222 MET A N 1
ATOM 1697 C CA . MET A 1 222 ? -21.359 -10.266 -10.477 1 86.5 222 MET A CA 1
ATOM 1698 C C . MET A 1 222 ? -21.375 -11.453 -9.523 1 86.5 222 MET A C 1
ATOM 1700 O O . MET A 1 222 ? -20.75 -11.406 -8.461 1 86.5 222 MET A O 1
ATOM 1704 N N . PRO A 1 223 ? -22.203 -12.469 -9.906 1 90.19 223 PRO A N 1
ATOM 1705 C CA . PRO A 1 223 ? -22.156 -13.664 -9.047 1 90.19 223 PRO A CA 1
ATOM 1706 C C . PRO A 1 223 ? -20.75 -14.242 -8.938 1 90.19 223 PRO A C 1
ATOM 1708 O O . PRO A 1 223 ? -20 -14.266 -9.914 1 90.19 223 PRO A O 1
ATOM 1711 N N . ALA A 1 224 ? -20.484 -14.75 -7.754 1 91.25 224 ALA A N 1
ATOM 1712 C CA . ALA A 1 224 ? -19.125 -15.219 -7.461 1 91.25 224 ALA A CA 1
ATOM 1713 C C . ALA A 1 224 ? -18.734 -16.359 -8.383 1 91.25 224 ALA A C 1
ATOM 1715 O O . ALA A 1 224 ? -17.562 -16.484 -8.781 1 91.25 224 ALA A O 1
ATOM 1716 N N . ASP A 1 225 ? -19.688 -17.219 -8.711 1 93.56 225 ASP A N 1
ATOM 1717 C CA . ASP A 1 225 ? -19.406 -18.359 -9.594 1 93.56 225 ASP A CA 1
ATOM 1718 C C . ASP A 1 225 ? -19.094 -17.875 -11.008 1 93.56 225 ASP A C 1
ATOM 1720 O O . ASP A 1 225 ? -18.156 -18.375 -11.641 1 93.56 225 ASP A O 1
ATOM 1724 N N . GLU A 1 226 ? -19.859 -16.891 -11.469 1 94.5 226 GLU A N 1
ATOM 1725 C CA . GLU A 1 226 ? -19.594 -16.312 -12.781 1 94.5 226 GLU A CA 1
ATOM 1726 C C . GLU A 1 226 ? -18.25 -15.594 -12.812 1 94.5 226 GLU A C 1
ATOM 1728 O O . GLU A 1 226 ? -17.484 -15.727 -13.773 1 94.5 226 GLU A O 1
ATOM 1733 N N . TYR A 1 227 ? -18.016 -14.891 -11.773 1 94.12 227 TYR A N 1
ATOM 1734 C CA . TYR A 1 227 ? -16.75 -14.203 -11.617 1 94.12 227 TYR A CA 1
ATOM 1735 C C . TYR A 1 227 ? -15.586 -15.18 -11.68 1 94.12 227 TYR A C 1
ATOM 1737 O O . TYR A 1 227 ? -14.633 -14.984 -12.445 1 94.12 227 TYR A O 1
ATOM 1745 N N . ALA A 1 228 ? -15.664 -16.219 -10.953 1 96.44 228 ALA A N 1
ATOM 1746 C CA . ALA A 1 228 ? -14.586 -17.203 -10.852 1 96.44 228 ALA A CA 1
ATOM 1747 C C . ALA A 1 228 ? -14.344 -17.891 -12.188 1 96.44 228 ALA A C 1
ATOM 1749 O O . ALA A 1 228 ? -13.195 -18.078 -12.602 1 96.44 228 ALA A O 1
ATOM 1750 N N . ARG A 1 229 ? -15.398 -18.234 -12.875 1 96.94 229 ARG A N 1
ATOM 1751 C CA . ARG A 1 229 ? -15.281 -18.891 -14.172 1 96.94 229 ARG A CA 1
ATOM 1752 C C . ARG A 1 229 ? -14.602 -17.984 -15.188 1 96.94 229 ARG A C 1
ATOM 1754 O O . ARG A 1 229 ? -13.734 -18.422 -15.945 1 96.94 229 ARG A O 1
ATOM 1761 N N . ALA A 1 230 ? -15 -16.734 -15.141 1 95.94 230 ALA A N 1
ATOM 1762 C CA . ALA A 1 230 ? -14.414 -15.766 -16.078 1 95.94 230 ALA A CA 1
ATOM 1763 C C . ALA A 1 230 ? -12.93 -15.562 -15.797 1 95.94 230 ALA A C 1
ATOM 1765 O O . ALA A 1 230 ? -12.117 -15.531 -16.719 1 95.94 230 ALA A O 1
ATOM 1766 N N . VAL A 1 231 ? -12.562 -15.461 -14.562 1 96.69 231 VAL A N 1
ATOM 1767 C CA . VAL A 1 231 ? -11.172 -15.25 -14.156 1 96.69 231 VAL A CA 1
ATOM 1768 C C . VAL A 1 231 ? -10.336 -16.469 -14.547 1 96.69 231 VAL A C 1
ATOM 1770 O O . VAL A 1 231 ? -9.297 -16.328 -15.195 1 96.69 231 VAL A O 1
ATOM 1773 N N . VAL A 1 232 ? -10.805 -17.656 -14.227 1 98.38 232 VAL A N 1
ATOM 1774 C CA . VAL A 1 232 ? -10.062 -18.891 -14.477 1 98.38 232 VAL A CA 1
ATOM 1775 C C . VAL A 1 232 ? -9.875 -19.078 -15.984 1 98.38 232 VAL A C 1
ATOM 1777 O O . VAL A 1 232 ? -8.797 -19.453 -16.438 1 98.38 232 VAL A O 1
ATOM 1780 N N . ARG A 1 233 ? -10.914 -18.781 -16.719 1 97.62 233 ARG A N 1
ATOM 1781 C CA . ARG A 1 233 ? -10.828 -18.906 -18.172 1 97.62 233 ARG A CA 1
ATOM 1782 C C . ARG A 1 233 ? -9.719 -18.016 -18.734 1 97.62 233 ARG A C 1
ATOM 1784 O O . ARG A 1 233 ? -8.969 -18.438 -19.609 1 97.62 233 ARG A O 1
ATOM 1791 N N . GLN A 1 234 ? -9.617 -16.844 -18.219 1 97.44 234 GLN A N 1
ATOM 1792 C CA . GLN A 1 234 ? -8.617 -15.898 -18.703 1 97.44 234 GLN A CA 1
ATOM 1793 C C . GLN A 1 234 ? -7.219 -16.281 -18.234 1 97.44 234 GLN A C 1
ATOM 1795 O O . GLN A 1 234 ? -6.25 -16.156 -18.984 1 97.44 234 GLN A O 1
ATOM 1800 N N . ILE A 1 235 ? -7.133 -16.781 -17.031 1 97.81 235 ILE A N 1
ATOM 1801 C CA . ILE A 1 235 ? -5.852 -17.172 -16.453 1 97.81 235 ILE A CA 1
ATOM 1802 C C . ILE A 1 235 ? -5.293 -18.359 -17.234 1 97.81 235 ILE A C 1
ATOM 1804 O O . ILE A 1 235 ? -4.09 -18.438 -17.484 1 97.81 235 ILE A O 1
ATOM 1808 N N . LEU A 1 236 ? -6.156 -19.281 -17.625 1 97.06 236 LEU A N 1
ATOM 1809 C CA . LEU A 1 236 ? -5.734 -20.516 -18.281 1 97.06 236 LEU A CA 1
ATOM 1810 C C . LEU A 1 236 ? -5.57 -20.312 -19.781 1 97.06 236 LEU A C 1
ATOM 1812 O O . LEU A 1 236 ? -5.047 -21.188 -20.484 1 97.06 236 LEU A O 1
ATOM 1816 N N . GLY A 1 237 ? -6.016 -19.141 -20.219 1 95 237 GLY A N 1
ATOM 1817 C CA . GLY A 1 237 ? -5.918 -18.859 -21.641 1 95 237 GLY A CA 1
ATOM 1818 C C . GLY A 1 237 ? -4.492 -18.844 -22.156 1 95 237 GLY A C 1
ATOM 1819 O O . GLY A 1 237 ? -3.547 -18.75 -21.359 1 95 237 GLY A O 1
ATOM 1820 N N . LYS A 1 238 ? -4.312 -18.844 -23.422 1 93.12 238 LYS A N 1
ATOM 1821 C CA . LYS A 1 238 ? -3.006 -18.906 -24.062 1 93.12 238 LYS A CA 1
ATOM 1822 C C . LYS A 1 238 ? -2.258 -17.578 -23.938 1 93.12 238 LYS A C 1
ATOM 1824 O O . LYS A 1 238 ? -1.04 -17.562 -23.766 1 93.12 238 LYS A O 1
ATOM 1829 N N . THR A 1 239 ? -3 -16.531 -23.938 1 94 239 THR A N 1
ATOM 1830 C CA . THR A 1 239 ? -2.389 -15.211 -23.906 1 94 239 THR A CA 1
ATOM 1831 C C . THR A 1 239 ? -2.176 -14.75 -22.469 1 94 239 THR A C 1
ATOM 1833 O O . THR A 1 239 ? -3.109 -14.766 -21.672 1 94 239 THR A O 1
ATOM 1836 N N . TYR A 1 240 ? -0.982 -14.414 -22.188 1 93.75 240 TYR A N 1
ATOM 1837 C CA . TYR A 1 240 ? -0.65 -13.867 -20.875 1 93.75 240 TYR A CA 1
ATOM 1838 C C . TYR A 1 240 ? -1.165 -12.445 -20.734 1 93.75 240 TYR A C 1
ATOM 1840 O O . TYR A 1 240 ? -0.87 -11.578 -21.562 1 93.75 240 TYR A O 1
ATOM 1848 N N . LYS A 1 241 ? -1.967 -12.227 -19.781 1 94.56 241 LYS A N 1
ATOM 1849 C CA . LYS A 1 241 ? -2.467 -10.891 -19.438 1 94.56 241 LYS A CA 1
ATOM 1850 C C . LYS A 1 241 ? -1.906 -10.414 -18.109 1 94.56 241 LYS A C 1
ATOM 1852 O O . LYS A 1 241 ? -2.062 -11.094 -17.078 1 94.56 241 LYS A O 1
ATOM 1857 N N . ARG A 1 242 ? -1.319 -9.242 -18.078 1 95.25 242 ARG A N 1
ATOM 1858 C CA . ARG A 1 242 ? -0.752 -8.688 -16.859 1 95.25 242 ARG A CA 1
ATOM 1859 C C . ARG A 1 242 ? -1.848 -8.336 -15.859 1 95.25 242 ARG A C 1
ATOM 1861 O O . ARG A 1 242 ? -1.658 -8.469 -14.648 1 95.25 242 ARG A O 1
ATOM 1868 N N . GLU A 1 243 ? -2.941 -7.852 -16.391 1 95.19 243 GLU A N 1
ATOM 1869 C CA . GLU A 1 243 ? -4.117 -7.52 -15.602 1 95.19 243 GLU A CA 1
ATOM 1870 C C . GLU A 1 243 ? -5.383 -8.117 -16.203 1 95.19 243 GLU A C 1
ATOM 1872 O O . GLU A 1 243 ? -5.551 -8.125 -17.422 1 95.19 243 GLU A O 1
ATOM 1877 N N . VAL A 1 244 ? -6.215 -8.656 -15.391 1 94.81 244 VAL A N 1
ATOM 1878 C CA . VAL A 1 244 ? -7.551 -9.117 -15.75 1 94.81 244 VAL A CA 1
ATOM 1879 C C . VAL A 1 244 ? -8.602 -8.32 -14.984 1 94.81 244 VAL A C 1
ATOM 1881 O O . VAL A 1 244 ? -8.641 -8.359 -13.75 1 94.81 244 VAL A O 1
ATOM 1884 N N . TRP A 1 245 ? -9.344 -7.547 -15.633 1 92.44 245 TRP A N 1
ATOM 1885 C CA . TRP A 1 245 ? -10.414 -6.777 -15.016 1 92.44 245 TRP A CA 1
ATOM 1886 C C . TRP A 1 245 ? -11.734 -7.539 -15.07 1 92.44 245 TRP A C 1
ATOM 1888 O O . TRP A 1 245 ? -12.219 -7.879 -16.156 1 92.44 245 TRP A O 1
ATOM 1898 N N . GLU A 1 246 ? -12.25 -7.848 -13.961 1 89.75 246 GLU A N 1
ATOM 1899 C CA . GLU A 1 246 ? -13.508 -8.586 -13.906 1 89.75 246 GLU A CA 1
ATOM 1900 C C . GLU A 1 246 ? -14.391 -8.086 -12.766 1 89.75 246 GLU A C 1
ATOM 1902 O O . GLU A 1 246 ? -13.906 -7.484 -11.812 1 89.75 246 GLU A O 1
ATOM 1907 N N . GLY A 1 247 ? -15.703 -8.375 -12.773 1 87.19 247 GLY A N 1
ATOM 1908 C CA . GLY A 1 247 ? -16.703 -7.879 -11.844 1 87.19 247 GLY A CA 1
ATOM 1909 C C . GLY A 1 247 ? -17.609 -6.824 -12.445 1 87.19 247 GLY A C 1
ATOM 1910 O O . GLY A 1 247 ? -17.328 -6.301 -13.523 1 87.19 247 GLY A O 1
ATOM 1911 N N . HIS A 1 248 ? -18.594 -6.484 -11.68 1 83.38 248 HIS A N 1
ATOM 1912 C CA . HIS A 1 248 ? -19.531 -5.469 -12.164 1 83.38 248 HIS A CA 1
ATOM 1913 C C . HIS A 1 248 ? -18.844 -4.102 -12.242 1 83.38 248 HIS A C 1
ATOM 1915 O O . HIS A 1 248 ? -18.125 -3.705 -11.32 1 83.38 248 HIS A O 1
ATOM 1921 N N . ARG A 1 249 ? -18.859 -3.443 -13.32 1 78.19 249 ARG A N 1
ATOM 1922 C CA . ARG A 1 249 ? -18.422 -2.08 -13.602 1 78.19 249 ARG A CA 1
ATOM 1923 C C . ARG A 1 249 ? -16.891 -1.998 -13.672 1 78.19 249 ARG A C 1
ATOM 1925 O O . ARG A 1 249 ? -16.328 -0.919 -13.516 1 78.19 249 ARG A O 1
ATOM 1932 N N . SER A 1 250 ? -16.281 -3.133 -13.805 1 81.31 250 SER A N 1
ATOM 1933 C CA . SER A 1 250 ? -14.828 -3.131 -13.812 1 81.31 250 SER A CA 1
ATOM 1934 C C . SER A 1 250 ? -14.281 -2.338 -14.992 1 81.31 250 SER A C 1
ATOM 1936 O O . SER A 1 250 ? -13.312 -1.595 -14.859 1 81.31 250 SER A O 1
ATOM 1938 N N . ARG A 1 251 ? -14.891 -2.443 -16.094 1 80 251 ARG A N 1
ATOM 1939 C CA . ARG A 1 251 ? -14.383 -1.775 -17.297 1 80 251 ARG A CA 1
ATOM 1940 C C . ARG A 1 251 ? -14.562 -0.264 -17.188 1 80 251 ARG A C 1
ATOM 1942 O O . ARG A 1 251 ? -13.672 0.496 -17.578 1 80 251 ARG A O 1
ATOM 1949 N N . ILE A 1 252 ? -15.742 0.147 -16.688 1 80 252 ILE A N 1
ATOM 1950 C CA . ILE A 1 252 ? -16 1.575 -16.531 1 80 252 ILE A CA 1
ATOM 1951 C C . ILE A 1 252 ? -15.047 2.162 -15.492 1 80 252 ILE A C 1
ATOM 1953 O O . ILE A 1 252 ? -14.547 3.277 -15.656 1 80 252 ILE A O 1
ATOM 1957 N N . LEU A 1 253 ? -14.852 1.388 -14.484 1 83.38 253 LEU A N 1
ATOM 1958 C CA . LEU A 1 253 ? -13.961 1.856 -13.43 1 83.38 253 LEU A CA 1
ATOM 1959 C C . LEU A 1 253 ? -12.523 1.936 -13.938 1 83.38 253 LEU A C 1
ATOM 1961 O O . LEU A 1 253 ? -11.789 2.859 -13.578 1 83.38 253 LEU A O 1
ATOM 1965 N N . ARG A 1 254 ? -12.188 1.024 -14.773 1 83.06 254 ARG A N 1
ATOM 1966 C CA . ARG A 1 254 ? -10.859 1.072 -15.383 1 83.06 254 ARG A CA 1
ATOM 1967 C C . ARG A 1 254 ? -10.672 2.355 -16.188 1 83.06 254 ARG A C 1
ATOM 1969 O O . ARG A 1 254 ? -9.633 3.012 -16.078 1 83.06 254 ARG A O 1
ATOM 1976 N N . PHE A 1 255 ? -11.664 2.689 -16.906 1 81.81 255 PHE A N 1
ATOM 1977 C CA . PHE A 1 255 ? -11.625 3.9 -17.719 1 81.81 255 PHE A CA 1
ATOM 1978 C C . PHE A 1 255 ? -11.508 5.137 -16.844 1 81.81 255 PHE A C 1
ATOM 1980 O O . PHE A 1 255 ? -10.711 6.035 -17.125 1 81.81 255 PHE A O 1
ATOM 1987 N N . MET A 1 256 ? -12.203 5.133 -15.797 1 82.38 256 MET A N 1
ATOM 1988 C CA . MET A 1 256 ? -12.227 6.293 -14.906 1 82.38 256 MET A CA 1
ATOM 1989 C C . MET A 1 256 ? -10.875 6.48 -14.227 1 82.38 256 MET A C 1
ATOM 1991 O O . MET A 1 256 ? -10.336 7.59 -14.203 1 82.38 256 MET A O 1
ATOM 1995 N N . VAL A 1 257 ? -10.352 5.43 -13.773 1 82.5 257 VAL A N 1
ATOM 1996 C CA . VAL A 1 257 ? -9.117 5.527 -13.008 1 82.5 257 VAL A CA 1
ATOM 1997 C C . VAL A 1 257 ? -7.957 5.895 -13.93 1 82.5 257 VAL A C 1
ATOM 1999 O O . VAL A 1 257 ? -7.008 6.559 -13.508 1 82.5 257 VAL A O 1
ATOM 2002 N N . THR A 1 258 ? -8.062 5.5 -15.164 1 78.56 258 THR A N 1
ATOM 2003 C CA . THR A 1 258 ? -6.984 5.75 -16.125 1 78.56 258 THR A CA 1
ATOM 2004 C C . THR A 1 258 ? -7.047 7.184 -16.641 1 78.56 258 THR A C 1
ATOM 2006 O O . THR A 1 258 ? -6.012 7.832 -16.812 1 78.56 258 THR A O 1
ATOM 2009 N N . PHE A 1 259 ? -8.266 7.746 -16.734 1 79.69 259 PHE A N 1
ATOM 2010 C CA . PHE A 1 259 ? -8.344 8.961 -17.547 1 79.69 259 PHE A CA 1
ATOM 2011 C C . PHE A 1 259 ? -8.898 10.117 -16.719 1 79.69 259 PHE A C 1
ATOM 2013 O O . PHE A 1 259 ? -8.742 11.281 -17.109 1 79.69 259 PHE A O 1
ATOM 2020 N N . PHE A 1 260 ? -9.562 9.852 -15.648 1 83.56 260 PHE A N 1
ATOM 2021 C CA . PHE A 1 260 ? -10.156 10.938 -14.867 1 83.56 260 PHE A CA 1
ATOM 2022 C C . PHE A 1 260 ? -9.094 11.703 -14.102 1 83.56 260 PHE A C 1
ATOM 2024 O O . PHE A 1 260 ? -8.25 11.094 -13.422 1 83.56 260 PHE A O 1
ATOM 2031 N N . PRO A 1 261 ? -9.203 13.039 -14.234 1 86.06 261 PRO A N 1
ATOM 2032 C CA . PRO A 1 261 ? -8.336 13.805 -13.336 1 86.06 261 PRO A CA 1
ATOM 2033 C C . PRO A 1 261 ? -8.672 13.594 -11.859 1 86.06 261 PRO A C 1
ATOM 2035 O O . PRO A 1 261 ? -9.812 13.281 -11.523 1 86.06 261 PRO A O 1
ATOM 2038 N N . LEU A 1 262 ? -7.691 13.828 -11.055 1 86 262 LEU A N 1
ATOM 2039 C CA . LEU A 1 262 ? -7.805 13.57 -9.617 1 86 262 LEU A CA 1
ATOM 2040 C C . LEU A 1 262 ? -8.953 14.367 -9.008 1 86 262 LEU A C 1
ATOM 2042 O O . LEU A 1 262 ? -9.688 13.852 -8.164 1 86 262 LEU A O 1
ATOM 2046 N N . TRP A 1 263 ? -9.102 15.57 -9.422 1 88.12 263 TRP A N 1
ATOM 2047 C CA . TRP A 1 263 ? -10.125 16.422 -8.82 1 88.12 263 TRP A CA 1
ATOM 2048 C C . TRP A 1 263 ? -11.523 15.883 -9.102 1 88.12 263 TRP A C 1
ATOM 2050 O O . TRP A 1 263 ? -12.414 15.984 -8.266 1 88.12 263 TRP A O 1
ATOM 2060 N N . LEU A 1 264 ? -11.711 15.312 -10.289 1 89.06 264 LEU A N 1
ATOM 2061 C CA . LEU A 1 264 ? -13 14.75 -10.656 1 89.06 264 LEU A CA 1
ATOM 2062 C C . LEU A 1 264 ? -13.297 13.484 -9.867 1 89.06 264 LEU A C 1
ATOM 2064 O O . LEU A 1 264 ? -14.43 13.258 -9.43 1 89.06 264 LEU A O 1
ATOM 2068 N N . MET A 1 265 ? -12.273 12.688 -9.672 1 89.12 265 MET A N 1
ATOM 2069 C CA . MET A 1 265 ? -12.422 11.484 -8.852 1 89.12 265 MET A CA 1
ATOM 2070 C C . MET A 1 265 ? -12.789 11.852 -7.418 1 89.12 265 MET A C 1
ATOM 2072 O O . MET A 1 265 ? -13.727 11.289 -6.848 1 89.12 265 MET A O 1
ATOM 2076 N N . ASP A 1 266 ? -12.094 12.859 -6.867 1 91.5 266 ASP A N 1
ATOM 2077 C CA . ASP A 1 266 ? -12.375 13.328 -5.516 1 91.5 266 ASP A CA 1
ATOM 2078 C C . ASP A 1 266 ? -13.812 13.828 -5.391 1 91.5 266 ASP A C 1
ATOM 2080 O O . ASP A 1 266 ? -14.508 13.5 -4.426 1 91.5 266 ASP A O 1
ATOM 2084 N N . PHE A 1 267 ? -14.188 14.578 -6.383 1 90.81 267 PHE A N 1
ATOM 2085 C CA . PHE A 1 267 ? -15.516 15.18 -6.375 1 90.81 267 PHE A CA 1
ATOM 2086 C C . PHE A 1 267 ? -16.594 14.109 -6.48 1 90.81 267 PHE A C 1
ATOM 2088 O O . PHE A 1 267 ? -17.609 14.164 -5.77 1 90.81 267 PHE A O 1
ATOM 2095 N N . THR A 1 268 ? -16.422 13.102 -7.367 1 89.94 268 THR A N 1
ATOM 2096 C CA . THR A 1 268 ? -17.375 12.023 -7.555 1 89.94 268 THR A CA 1
ATOM 2097 C C . THR A 1 268 ? -17.578 11.242 -6.262 1 89.94 268 THR A C 1
ATOM 2099 O O . THR A 1 268 ? -18.703 10.938 -5.875 1 89.94 268 THR A O 1
ATOM 2102 N N . LEU A 1 269 ? -16.547 10.984 -5.586 1 91.06 269 LEU A N 1
ATOM 2103 C CA . LEU A 1 269 ? -16.625 10.242 -4.336 1 91.06 269 LEU A CA 1
ATOM 2104 C C . LEU A 1 269 ? -17.25 11.086 -3.236 1 91.06 269 LEU A C 1
ATOM 2106 O O . LEU A 1 269 ? -18.062 10.594 -2.451 1 91.06 269 LEU A O 1
ATOM 2110 N N . PHE A 1 270 ? -16.891 12.391 -3.217 1 92.06 270 PHE A N 1
ATOM 2111 C CA . PHE A 1 270 ? -17.453 13.32 -2.25 1 92.06 270 PHE A CA 1
ATOM 2112 C C . PHE A 1 270 ? -18.969 13.375 -2.365 1 92.06 270 PHE A C 1
ATOM 2114 O O . PHE A 1 270 ? -19.672 13.305 -1.357 1 92.06 270 PHE A O 1
ATOM 2121 N N . MET A 1 271 ? -19.438 13.352 -3.615 1 91.31 271 MET A N 1
ATOM 2122 C CA . MET A 1 271 ? -20.875 13.445 -3.877 1 91.31 271 MET A CA 1
ATOM 2123 C C . MET A 1 271 ? -21.562 12.102 -3.648 1 91.31 271 MET A C 1
ATOM 2125 O O . MET A 1 271 ? -22.625 12.039 -3.037 1 91.31 271 MET A O 1
ATOM 2129 N N . SER A 1 272 ? -20.938 11.016 -4.098 1 89.44 272 SER A N 1
ATOM 2130 C CA . SER A 1 272 ? -21.531 9.688 -4.023 1 89.44 272 SER A CA 1
ATOM 2131 C C . SER A 1 272 ? -21.719 9.242 -2.576 1 89.44 272 SER A C 1
ATOM 2133 O O . SER A 1 272 ? -22.688 8.555 -2.252 1 89.44 272 SER A O 1
ATOM 2135 N N . PHE A 1 273 ? -20.859 9.75 -1.687 1 92.62 273 PHE A N 1
ATOM 2136 C CA . PHE A 1 273 ? -20.922 9.305 -0.3 1 92.62 273 PHE A CA 1
ATOM 2137 C C . PHE A 1 273 ? -21.531 10.375 0.592 1 92.62 273 PHE A C 1
ATOM 2139 O O . PHE A 1 273 ? -21.547 10.234 1.816 1 92.62 273 PHE A O 1
ATOM 2146 N N . LYS A 1 274 ? -21.969 11.438 -0.068 1 93.75 274 LYS A N 1
ATOM 2147 C CA . LYS A 1 274 ? -22.656 12.523 0.61 1 93.75 274 LYS A CA 1
ATOM 2148 C C . LYS A 1 274 ? -21.828 13.07 1.77 1 93.75 274 LYS A C 1
ATOM 2150 O O . LYS A 1 274 ? -22.328 13.211 2.887 1 93.75 274 LYS A O 1
ATOM 2155 N N . LEU A 1 275 ? -20.609 13.336 1.521 1 94.56 275 LEU A N 1
ATOM 2156 C CA . LEU A 1 275 ? -19.672 13.758 2.562 1 94.56 275 LEU A CA 1
ATOM 2157 C C . LEU A 1 275 ? -20.016 15.164 3.051 1 94.56 275 LEU A C 1
ATOM 2159 O O . LEU A 1 275 ? -19.531 15.594 4.102 1 94.56 275 LEU A O 1
ATOM 2163 N N . HIS A 1 276 ? -20.828 15.883 2.33 1 92.62 276 HIS A N 1
ATOM 2164 C CA . HIS A 1 276 ? -21.266 17.203 2.768 1 92.62 276 HIS A CA 1
ATOM 2165 C C . HIS A 1 276 ? -22.062 17.109 4.066 1 92.62 276 HIS A C 1
ATOM 2167 O O . HIS A 1 276 ? -22.25 18.125 4.75 1 92.62 276 HIS A O 1
ATOM 2173 N N . LEU A 1 277 ? -22.516 15.898 4.395 1 92 277 LEU A N 1
ATOM 2174 C CA . LEU A 1 277 ? -23.281 15.703 5.617 1 92 277 LEU A CA 1
ATOM 2175 C C . LEU A 1 277 ? -22.359 15.648 6.836 1 92 277 LEU A C 1
ATOM 2177 O O . LEU A 1 277 ? -22.828 15.766 7.973 1 92 277 LEU A O 1
ATOM 2181 N N . VAL A 1 278 ? -21.094 15.391 6.582 1 90.88 278 VAL A N 1
ATOM 2182 C CA . VAL A 1 278 ? -20.125 15.375 7.672 1 90.88 278 VAL A CA 1
ATOM 2183 C C . VAL A 1 278 ? -19.844 16.797 8.141 1 90.88 278 VAL A C 1
ATOM 2185 O O . VAL A 1 278 ? -19.5 17.672 7.336 1 90.88 278 VAL A O 1
ATOM 2188 N N . ARG A 1 279 ? -20.391 17.094 9.211 1 75.75 279 ARG A N 1
ATOM 2189 C CA . ARG A 1 279 ? -20.344 18.469 9.695 1 75.75 279 ARG A CA 1
ATOM 2190 C C . ARG A 1 279 ? -19.094 18.703 10.531 1 75.75 279 ARG A C 1
ATOM 2192 O O . ARG A 1 279 ? -18.641 17.828 11.258 1 75.75 279 ARG A O 1
ATOM 2199 N N . SER A 1 280 ? -18.266 19.828 10.062 1 65.81 280 SER A N 1
ATOM 2200 C CA . SER A 1 280 ? -17.109 20.281 10.828 1 65.81 280 SER A CA 1
ATOM 2201 C C . SER A 1 280 ? -17.5 20.672 12.25 1 65.81 280 SER A C 1
ATOM 2203 O O . SER A 1 280 ? -18.641 21.078 12.5 1 65.81 280 SER A O 1
ATOM 2205 N N . MET B 1 1 ? -1.737 47.875 20.359 1 33.22 1 MET B N 1
ATOM 2206 C CA . MET B 1 1 ? -1.825 46.562 20.984 1 33.22 1 MET B CA 1
ATOM 2207 C C . MET B 1 1 ? -1.496 45.469 19.969 1 33.22 1 MET B C 1
ATOM 2209 O O . MET B 1 1 ? -2.25 45.219 19.016 1 33.22 1 MET B O 1
ATOM 2213 N N . THR B 1 2 ? -0.325 45.344 19.438 1 41.5 2 THR B N 1
ATOM 2214 C CA . THR B 1 2 ? 0.19 44.562 18.312 1 41.5 2 THR B CA 1
ATOM 2215 C C . THR B 1 2 ? -0.218 43.094 18.406 1 41.5 2 THR B C 1
ATOM 2217 O O . THR B 1 2 ? 0.022 42.469 19.422 1 41.5 2 THR B O 1
ATOM 2220 N N . ALA B 1 3 ? -1.282 42.656 17.969 1 46.22 3 ALA B N 1
ATOM 2221 C CA . ALA B 1 3 ? -1.852 41.344 18.094 1 46.22 3 ALA B CA 1
ATOM 2222 C C . ALA B 1 3 ? -0.768 40.25 17.969 1 46.22 3 ALA B C 1
ATOM 2224 O O . ALA B 1 3 ? -0.033 40.219 16.969 1 46.22 3 ALA B O 1
ATOM 2225 N N . SER B 1 4 ? 0.03 39.875 19 1 50 4 SER B N 1
ATOM 2226 C CA . SER B 1 4 ? 1.138 38.938 19.047 1 50 4 SER B CA 1
ATOM 2227 C C . SER B 1 4 ? 0.854 37.688 18.188 1 50 4 SER B C 1
ATOM 2229 O O . SER B 1 4 ? -0.012 36.875 18.531 1 50 4 SER B O 1
ATOM 2231 N N . TYR B 1 5 ? 0.955 37.875 16.859 1 58.19 5 TYR B N 1
ATOM 2232 C CA . TYR B 1 5 ? 0.666 36.812 15.906 1 58.19 5 TYR B CA 1
ATOM 2233 C C . TYR B 1 5 ? 1.498 35.562 16.203 1 58.19 5 TYR B C 1
ATOM 2235 O O . TYR B 1 5 ? 2.727 35.625 16.281 1 58.19 5 TYR B O 1
ATOM 2243 N N . ILE B 1 6 ? 1.016 34.594 16.953 1 76.19 6 ILE B N 1
ATOM 2244 C CA . ILE B 1 6 ? 1.705 33.344 17.188 1 76.19 6 ILE B CA 1
ATOM 2245 C C . ILE B 1 6 ? 2.029 32.656 15.859 1 76.19 6 ILE B C 1
ATOM 2247 O O . ILE B 1 6 ? 1.143 32.438 15.031 1 76.19 6 ILE B O 1
ATOM 2251 N N . PRO B 1 7 ? 3.383 32.625 15.586 1 89.56 7 PRO B N 1
ATOM 2252 C CA . PRO B 1 7 ? 3.76 31.922 14.367 1 89.56 7 PRO B CA 1
ATOM 2253 C C . PRO B 1 7 ? 3.039 30.578 14.211 1 89.56 7 PRO B C 1
ATOM 2255 O O . PRO B 1 7 ? 2.65 29.969 15.203 1 89.56 7 PRO B O 1
ATOM 2258 N N . PRO B 1 8 ? 2.748 30.281 12.961 1 96.88 8 PRO B N 1
ATOM 2259 C CA . PRO B 1 8 ? 2.121 28.984 12.719 1 96.88 8 PRO B CA 1
ATOM 2260 C C . PRO B 1 8 ? 3.033 27.812 13.086 1 96.88 8 PRO B C 1
ATOM 2262 O O . PRO B 1 8 ? 4.25 27.984 13.195 1 96.88 8 PRO B O 1
ATOM 2265 N N . PHE B 1 9 ? 2.467 26.688 13.359 1 98.56 9 PHE B N 1
ATOM 2266 C CA . PHE B 1 9 ? 3.186 25.516 13.844 1 98.56 9 PHE B CA 1
ATOM 2267 C C . PHE B 1 9 ? 3.23 24.422 12.773 1 98.56 9 PHE B C 1
ATOM 2269 O O . PHE B 1 9 ? 2.244 24.203 12.07 1 98.56 9 PHE B O 1
ATOM 2276 N N . ALA B 1 10 ? 4.379 23.797 12.602 1 98.81 10 ALA B N 1
ATOM 2277 C CA . ALA B 1 10 ? 4.543 22.656 11.711 1 98.81 10 ALA B CA 1
ATOM 2278 C C . ALA B 1 10 ? 5.207 21.484 12.43 1 98.81 10 ALA B C 1
ATOM 2280 O O . ALA B 1 10 ? 6.117 21.688 13.234 1 98.81 10 ALA B O 1
ATOM 2281 N N . LEU B 1 11 ? 4.715 20.344 12.227 1 98.88 11 LEU B N 1
ATOM 2282 C CA . LEU B 1 11 ? 5.344 19.109 12.688 1 98.88 11 LEU B CA 1
ATOM 2283 C C . LEU B 1 11 ? 5.945 18.344 11.516 1 98.88 11 LEU B C 1
ATOM 2285 O O . LEU B 1 11 ? 5.266 18.078 10.531 1 98.88 11 LEU B O 1
ATOM 2289 N N . VAL B 1 12 ? 7.203 18.031 11.57 1 98.69 12 VAL B N 1
ATOM 2290 C CA . VAL B 1 12 ? 7.898 17.25 10.555 1 98.69 12 VAL B CA 1
ATOM 2291 C C . VAL B 1 12 ? 8.477 15.977 11.18 1 98.69 12 VAL B C 1
ATOM 2293 O O . VAL B 1 12 ? 9.281 16.047 12.109 1 98.69 12 VAL B O 1
ATOM 2296 N N . THR B 1 13 ? 8.07 14.875 10.656 1 98.12 13 THR B N 1
ATOM 2297 C CA . THR B 1 13 ? 8.617 13.625 11.18 1 98.12 13 THR B CA 1
ATOM 2298 C C . THR B 1 13 ? 9.898 13.242 10.438 1 98.12 13 THR B C 1
ATOM 2300 O O . THR B 1 13 ? 10.016 13.469 9.234 1 98.12 13 THR B O 1
ATOM 2303 N N . GLY B 1 14 ? 10.852 12.664 11.148 1 95.38 14 GLY B N 1
ATOM 2304 C CA . GLY B 1 14 ? 12.078 12.164 10.555 1 95.38 14 GLY B CA 1
ATOM 2305 C C . GLY B 1 14 ? 13.008 13.273 10.086 1 95.38 14 GLY B C 1
ATOM 2306 O O . GLY B 1 14 ? 13.312 13.375 8.898 1 95.38 14 GLY B O 1
ATOM 2307 N N . CYS B 1 15 ? 13.633 13.984 10.977 1 95.12 15 CYS B N 1
ATOM 2308 C CA . CYS B 1 15 ? 14.414 15.156 10.602 1 95.12 15 CYS B CA 1
ATOM 2309 C C . CYS B 1 15 ? 15.906 14.891 10.781 1 95.12 15 CYS B C 1
ATOM 2311 O O . CYS B 1 15 ? 16.719 15.812 10.695 1 95.12 15 CYS B O 1
ATOM 2313 N N . ASN B 1 16 ? 16.266 13.664 11.078 1 84.75 16 ASN B N 1
ATOM 2314 C CA . ASN B 1 16 ? 17.656 13.359 11.359 1 84.75 16 ASN B CA 1
ATOM 2315 C C . ASN B 1 16 ? 18.484 13.258 10.078 1 84.75 16 ASN B C 1
ATOM 2317 O O . ASN B 1 16 ? 19.703 13.148 10.125 1 84.75 16 ASN B O 1
ATOM 2321 N N . SER B 1 17 ? 17.953 13.227 8.984 1 72.12 17 SER B N 1
ATOM 2322 C CA . SER B 1 17 ? 18.781 13.203 7.777 1 72.12 17 SER B CA 1
ATOM 2323 C C . SER B 1 17 ? 17.969 13.562 6.543 1 72.12 17 SER B C 1
ATOM 2325 O O . SER B 1 17 ? 16.734 13.508 6.57 1 72.12 17 SER B O 1
ATOM 2327 N N . GLY B 1 18 ? 18.719 14.039 5.555 1 82.12 18 GLY B N 1
ATOM 2328 C CA . GLY B 1 18 ? 18.281 14.117 4.168 1 82.12 18 GLY B CA 1
ATOM 2329 C C . GLY B 1 18 ? 17.172 15.125 3.949 1 82.12 18 GLY B C 1
ATOM 2330 O O . GLY B 1 18 ? 17.375 16.328 4.113 1 82.12 18 GLY B O 1
ATOM 2331 N N . ILE B 1 19 ? 15.984 14.703 3.602 1 89.5 19 ILE B N 1
ATOM 2332 C CA . ILE B 1 19 ? 14.844 15.5 3.164 1 89.5 19 ILE B CA 1
ATOM 2333 C C . ILE B 1 19 ? 14.164 16.141 4.375 1 89.5 19 ILE B C 1
ATOM 2335 O O . ILE B 1 19 ? 13.836 17.328 4.355 1 89.5 19 ILE B O 1
ATOM 2339 N N . GLY B 1 20 ? 14.125 15.453 5.516 1 95.31 20 GLY B N 1
ATOM 2340 C CA . GLY B 1 20 ? 13.43 15.93 6.703 1 95.31 20 GLY B CA 1
ATOM 2341 C C . GLY B 1 20 ? 14.094 17.141 7.34 1 95.31 20 GLY B C 1
ATOM 2342 O O . GLY B 1 20 ? 13.414 18.094 7.723 1 95.31 20 GLY B O 1
ATOM 2343 N N . GLU B 1 21 ? 15.367 17.047 7.426 1 95.69 21 GLU B N 1
ATOM 2344 C CA . GLU B 1 21 ? 16.141 18.156 7.98 1 95.69 21 GLU B CA 1
ATOM 2345 C C . GLU B 1 21 ? 15.945 19.438 7.156 1 95.69 21 GLU B C 1
ATOM 2347 O O . GLU B 1 21 ? 15.695 20.5 7.707 1 95.69 21 GLU B O 1
ATOM 2352 N N . GLN B 1 22 ? 16.016 19.281 5.871 1 96.38 22 GLN B N 1
ATOM 2353 C CA . GLN B 1 22 ? 15.914 20.422 4.977 1 96.38 22 GLN B CA 1
ATOM 2354 C C . GLN B 1 22 ? 14.492 20.969 4.941 1 96.38 22 GLN B C 1
ATOM 2356 O O . GLN B 1 22 ? 14.297 22.188 4.809 1 96.38 22 GLN B O 1
ATOM 2361 N N . LEU B 1 23 ? 13.516 20.125 5.117 1 97.69 23 LEU B N 1
ATOM 2362 C CA . LEU B 1 23 ? 12.133 20.594 5.219 1 97.69 23 LEU B CA 1
ATOM 2363 C C . LEU B 1 23 ? 11.93 21.422 6.477 1 97.69 23 LEU B C 1
ATOM 2365 O O . LEU B 1 23 ? 11.305 22.484 6.426 1 97.69 23 LEU B O 1
ATOM 2369 N N . ALA B 1 24 ? 12.477 20.922 7.582 1 98.12 24 ALA B N 1
ATOM 2370 C CA . ALA B 1 24 ? 12.383 21.656 8.844 1 98.12 24 ALA B CA 1
ATOM 2371 C C . ALA B 1 24 ? 13.016 23.047 8.727 1 98.12 24 ALA B C 1
ATOM 2373 O O . ALA B 1 24 ? 12.43 24.047 9.156 1 98.12 24 ALA B O 1
ATOM 2374 N N . ILE B 1 25 ? 14.164 23.109 8.094 1 97.88 25 ILE B N 1
ATOM 2375 C CA . ILE B 1 25 ? 14.883 24.359 7.914 1 97.88 25 ILE B CA 1
ATOM 2376 C C . ILE B 1 25 ? 14.078 25.297 7.031 1 97.88 25 ILE B C 1
ATOM 2378 O O . ILE B 1 25 ? 13.906 26.484 7.359 1 97.88 25 ILE B O 1
ATOM 2382 N N . ALA B 1 26 ? 13.539 24.766 5.934 1 98.25 26 ALA B N 1
ATOM 2383 C CA . ALA B 1 26 ? 12.766 25.578 5 1 98.25 26 ALA B CA 1
ATOM 2384 C C . ALA B 1 26 ? 11.531 26.172 5.676 1 98.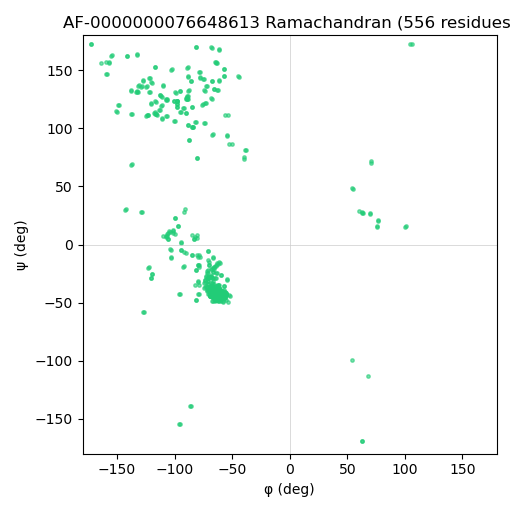25 26 ALA B C 1
ATOM 2386 O O . ALA B 1 26 ? 11.188 27.328 5.465 1 98.25 26 ALA B O 1
ATOM 2387 N N . LEU B 1 27 ? 10.883 25.375 6.496 1 98.5 27 LEU B N 1
ATOM 2388 C CA . LEU B 1 27 ? 9.695 25.828 7.219 1 98.5 27 LEU B CA 1
ATOM 2389 C C . LEU B 1 27 ? 10.062 26.891 8.258 1 98.5 27 LEU B C 1
ATOM 2391 O O . LEU B 1 27 ? 9.367 27.891 8.414 1 98.5 27 LEU B O 1
ATOM 2395 N N . ALA B 1 28 ? 11.195 26.641 8.953 1 98.12 28 ALA B N 1
ATOM 2396 C CA . ALA B 1 28 ? 11.664 27.594 9.945 1 98.12 28 ALA B CA 1
ATOM 2397 C C . ALA B 1 28 ? 11.961 28.953 9.305 1 98.12 28 ALA B C 1
ATOM 2399 O O . ALA B 1 28 ? 11.625 30 9.867 1 98.12 28 ALA B O 1
ATOM 2400 N N . LYS B 1 29 ? 12.516 28.891 8.148 1 97.62 29 LYS B N 1
ATOM 2401 C CA . LYS B 1 29 ? 12.859 30.109 7.418 1 97.62 29 LYS B CA 1
ATOM 2402 C C . LYS B 1 29 ? 11.602 30.828 6.926 1 97.62 29 LYS B C 1
ATOM 2404 O O . LYS B 1 29 ? 11.648 32 6.59 1 97.62 29 LYS B O 1
ATOM 2409 N N . ASN B 1 30 ? 10.523 30.141 6.895 1 97.5 30 ASN B N 1
ATOM 2410 C CA . ASN B 1 30 ? 9.242 30.719 6.52 1 97.5 30 ASN B CA 1
ATOM 2411 C C . ASN B 1 30 ? 8.398 31.047 7.75 1 97.5 30 ASN B C 1
ATOM 2413 O O . ASN B 1 30 ? 7.168 31 7.691 1 97.5 30 ASN B O 1
ATOM 2417 N N . ASN B 1 31 ? 9.062 31.219 8.93 1 96.19 31 ASN B N 1
ATOM 2418 C CA . ASN B 1 31 ? 8.516 31.781 10.156 1 96.19 31 ASN B CA 1
ATOM 2419 C C . ASN B 1 31 ? 7.621 30.781 10.883 1 96.19 31 ASN B C 1
ATOM 2421 O O . ASN B 1 31 ? 6.727 31.172 11.633 1 96.19 31 ASN B O 1
ATOM 2425 N N . PHE B 1 32 ? 7.766 29.5 10.602 1 98.06 32 PHE B N 1
ATOM 2426 C CA . PHE B 1 32 ? 7.066 28.484 11.383 1 98.06 32 PHE B CA 1
ATOM 2427 C C . PHE B 1 32 ? 7.859 28.109 12.625 1 98.06 32 PHE B C 1
ATOM 2429 O O . PHE B 1 32 ? 9.094 28.109 12.602 1 98.06 32 PHE B O 1
ATOM 2436 N N . THR B 1 33 ? 7.195 27.906 13.695 1 98.25 33 THR B N 1
ATOM 2437 C CA . THR B 1 33 ? 7.77 27.047 14.734 1 98.25 33 THR B CA 1
ATOM 2438 C C . THR B 1 33 ? 7.668 25.578 14.344 1 98.25 33 THR B C 1
ATOM 2440 O O . THR B 1 33 ? 6.57 25.062 14.156 1 98.25 33 THR B O 1
ATOM 2443 N N . VAL B 1 34 ? 8.828 24.953 14.258 1 98.62 34 VAL B N 1
ATOM 2444 C CA . VAL B 1 34 ? 8.852 23.609 13.672 1 98.62 34 VAL B CA 1
ATOM 2445 C C . VAL B 1 34 ? 9.172 22.594 14.758 1 98.62 34 VAL B C 1
ATOM 2447 O O . VAL B 1 34 ? 10.18 22.703 15.461 1 98.62 34 VAL B O 1
ATOM 2450 N N . PHE B 1 35 ? 8.266 21.672 14.961 1 98.69 35 PHE B N 1
ATOM 2451 C CA . PHE B 1 35 ? 8.594 20.469 15.734 1 98.69 35 PHE B CA 1
ATOM 2452 C C . PHE B 1 35 ? 9.289 19.438 14.859 1 98.69 35 PHE B C 1
ATOM 2454 O O . PHE B 1 35 ? 8.656 18.812 14.008 1 98.69 35 PHE B O 1
ATOM 2461 N N . ALA B 1 36 ? 10.555 19.297 15.039 1 98.5 36 ALA B N 1
ATOM 2462 C CA . ALA B 1 36 ? 11.359 18.312 14.312 1 98.5 36 ALA B CA 1
ATOM 2463 C C . ALA B 1 36 ? 11.523 17.031 15.125 1 98.5 36 ALA B C 1
ATOM 2465 O O . ALA B 1 36 ? 11.906 17.078 16.297 1 98.5 36 ALA B O 1
ATOM 2466 N N . THR B 1 37 ? 11.297 15.914 14.477 1 98.25 37 THR B N 1
ATOM 2467 C CA . THR B 1 37 ? 11.336 14.688 15.273 1 98.25 37 THR B CA 1
ATOM 2468 C C . THR B 1 37 ? 12.469 13.773 14.797 1 98.25 37 THR B C 1
ATOM 2470 O O . THR B 1 37 ? 12.891 13.852 13.641 1 98.25 37 THR B O 1
ATOM 2473 N N . ALA B 1 38 ? 12.922 13.023 15.656 1 96.56 38 ALA B N 1
ATOM 2474 C CA . ALA B 1 38 ? 13.867 11.922 15.477 1 96.56 38 ALA B CA 1
ATOM 2475 C C . ALA B 1 38 ? 13.727 10.891 16.594 1 96.56 38 ALA B C 1
ATOM 2477 O O . ALA B 1 38 ? 13.117 11.164 17.625 1 96.56 38 ALA B O 1
ATOM 2478 N N . ARG B 1 39 ? 14.242 9.719 16.344 1 92.69 39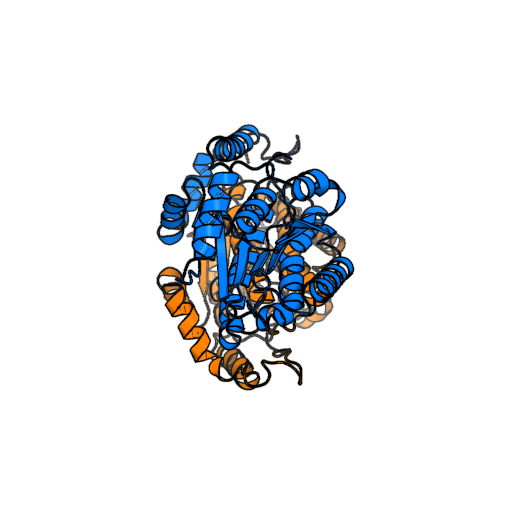 ARG B N 1
ATOM 2479 C CA . ARG B 1 39 ? 14.188 8.703 17.391 1 92.69 39 ARG B CA 1
ATOM 2480 C C . ARG B 1 39 ? 14.852 9.211 18.672 1 92.69 39 ARG B C 1
ATOM 2482 O O . ARG B 1 39 ? 14.297 9.07 19.766 1 92.69 39 ARG B O 1
ATOM 2489 N N . ARG B 1 40 ? 16.031 9.82 18.438 1 91.31 40 ARG B N 1
ATOM 2490 C CA . ARG B 1 40 ? 16.75 10.5 19.5 1 91.31 40 ARG B CA 1
ATOM 2491 C C . ARG B 1 40 ? 16.75 12.008 19.297 1 91.31 40 ARG B C 1
ATOM 2493 O O . ARG B 1 40 ? 17.422 12.516 18.391 1 91.31 40 ARG B O 1
ATOM 2500 N N . ALA B 1 41 ? 16.016 12.609 20.125 1 94.56 41 ALA B N 1
ATOM 2501 C CA . ALA B 1 41 ? 15.891 14.055 19.984 1 94.56 41 ALA B CA 1
ATOM 2502 C C . ALA B 1 41 ? 17.266 14.727 19.984 1 94.56 41 ALA B C 1
ATOM 2504 O O . ALA B 1 41 ? 17.469 15.734 19.312 1 94.56 41 ALA B O 1
ATOM 2505 N N . GLU B 1 42 ? 18.203 14.172 20.641 1 94.81 42 GLU B N 1
ATOM 2506 C CA . GLU B 1 42 ? 19.531 14.742 20.781 1 94.81 42 GLU B CA 1
ATOM 2507 C C . GLU B 1 42 ? 20.266 14.781 19.438 1 94.81 42 GLU B C 1
ATOM 2509 O O . GLU B 1 42 ? 21.188 15.578 19.25 1 94.81 42 GLU B O 1
ATOM 2514 N N . SER B 1 43 ? 19.844 13.906 18.547 1 93.75 43 SER B N 1
ATOM 2515 C CA . SER B 1 43 ? 20.469 13.891 17.219 1 93.75 43 SER B CA 1
ATOM 2516 C C . SER B 1 43 ? 20.156 15.156 16.438 1 93.75 43 SER B C 1
ATOM 2518 O O . SER B 1 43 ? 20.797 15.445 15.43 1 93.75 43 SER B O 1
ATOM 2520 N N . LEU B 1 44 ? 19.234 15.953 16.938 1 96.38 44 LEU B N 1
ATOM 2521 C CA . LEU B 1 44 ? 18.812 17.172 16.25 1 96.38 44 LEU B CA 1
ATOM 2522 C C . LEU B 1 44 ? 19.391 18.406 16.922 1 96.38 44 LEU B C 1
ATOM 2524 O O . LEU B 1 44 ? 19 19.531 16.609 1 96.38 44 LEU B O 1
ATOM 2528 N N . ASN B 1 45 ? 20.328 18.234 17.812 1 95.38 45 ASN B N 1
ATOM 2529 C CA . ASN B 1 45 ? 20.891 19.344 18.578 1 95.38 45 ASN B CA 1
ATOM 2530 C C . ASN B 1 45 ? 21.531 20.391 17.672 1 95.38 45 ASN B C 1
ATOM 2532 O O . ASN B 1 45 ? 21.391 21.594 17.906 1 95.38 45 ASN B O 1
ATOM 2536 N N . LYS B 1 46 ? 22.203 19.891 16.672 1 94.12 46 LYS B N 1
ATOM 2537 C CA . LYS B 1 46 ? 22.812 20.812 15.727 1 94.12 46 LYS B CA 1
ATOM 2538 C C . LYS B 1 46 ? 21.75 21.656 15.016 1 94.12 46 LYS B C 1
ATOM 2540 O O . LYS B 1 46 ? 21.922 22.875 14.859 1 94.12 46 LYS B O 1
ATOM 2545 N N . LEU B 1 47 ? 20.734 21.031 14.656 1 95.12 47 LEU B N 1
ATOM 2546 C CA . LEU B 1 47 ? 19.641 21.688 13.953 1 95.12 47 LEU B CA 1
ATOM 2547 C C . LEU B 1 47 ? 18.969 22.719 14.852 1 95.12 47 LEU B C 1
ATOM 2549 O O . LEU B 1 47 ? 18.719 23.859 14.422 1 95.12 47 LEU B O 1
ATOM 2553 N N . THR B 1 48 ? 18.656 22.359 16.062 1 96.19 48 THR B N 1
ATOM 2554 C CA . THR B 1 48 ? 17.969 23.25 16.984 1 96.19 48 THR B CA 1
ATOM 2555 C C . THR B 1 48 ? 18.891 24.391 17.438 1 96.19 48 THR B C 1
ATOM 2557 O O . THR B 1 48 ? 18.422 25.484 17.75 1 96.19 48 THR B O 1
ATOM 2560 N N . GLY B 1 49 ? 20.188 24.125 17.453 1 95.81 49 GLY B N 1
ATOM 2561 C CA . GLY B 1 49 ? 21.141 25.156 17.781 1 95.81 49 GLY B CA 1
ATOM 2562 C C . GLY B 1 49 ? 21.234 26.25 16.719 1 95.81 49 GLY B C 1
ATOM 2563 O O . GLY B 1 49 ? 21.516 27.406 17.047 1 95.81 49 GLY B O 1
ATOM 2564 N N . GLN B 1 50 ? 20.953 25.875 15.523 1 96.19 50 GLN B N 1
ATOM 2565 C CA . GLN B 1 50 ? 21.109 26.797 14.398 1 96.19 50 GLN B CA 1
ATOM 2566 C C . GLN B 1 50 ? 19.812 27.547 14.117 1 96.19 50 GLN B C 1
ATOM 2568 O O . GLN B 1 50 ? 19.812 28.594 13.461 1 96.19 50 GLN B O 1
ATOM 2573 N N . HIS B 1 51 ? 18.75 27.031 14.602 1 96.94 51 HIS B N 1
ATOM 2574 C CA . HIS B 1 51 ? 17.422 27.594 14.359 1 96.94 51 HIS B CA 1
ATOM 2575 C C . HIS B 1 51 ? 16.594 27.609 15.641 1 96.94 51 HIS B C 1
ATOM 2577 O O . HIS B 1 51 ? 16.094 26.578 16.062 1 96.94 51 HIS B O 1
ATOM 2583 N N . ALA B 1 52 ? 16.281 28.734 16.203 1 95.62 52 ALA B N 1
ATOM 2584 C CA . ALA B 1 52 ? 15.633 28.891 17.5 1 95.62 52 ALA B CA 1
ATOM 2585 C C . ALA B 1 52 ? 14.172 28.469 17.453 1 95.62 52 ALA B C 1
ATOM 2587 O O . ALA B 1 52 ? 13.586 28.109 18.469 1 95.62 52 ALA B O 1
ATOM 2588 N N . ASN B 1 53 ? 13.641 28.531 16.266 1 97.19 53 ASN B N 1
ATOM 2589 C CA . ASN B 1 53 ? 12.227 28.203 16.141 1 97.19 53 ASN B CA 1
ATOM 2590 C C . ASN B 1 53 ? 12.031 26.75 15.703 1 97.19 53 ASN B C 1
ATOM 2592 O O . ASN B 1 53 ? 10.969 26.391 15.195 1 97.19 53 ASN B O 1
ATOM 2596 N N . ILE B 1 54 ? 13.07 25.922 15.82 1 98.19 54 ILE B N 1
ATOM 2597 C CA . ILE B 1 54 ? 12.953 24.484 15.656 1 98.19 54 ILE B CA 1
ATOM 2598 C C . ILE B 1 54 ? 13.078 23.797 17.016 1 98.19 54 ILE B C 1
ATOM 2600 O O . ILE B 1 54 ? 14.047 24.016 17.75 1 98.19 54 ILE B O 1
ATOM 2604 N N . ILE B 1 55 ? 12.133 23.031 17.328 1 98.19 55 ILE B N 1
ATOM 2605 C CA . ILE B 1 55 ? 12.07 22.281 18.578 1 98.19 55 ILE B CA 1
ATOM 2606 C C . ILE B 1 55 ? 12.203 20.781 18.281 1 98.19 55 ILE B C 1
ATOM 2608 O O . ILE B 1 55 ? 11.461 20.234 17.469 1 98.19 55 ILE B O 1
ATOM 2612 N N . ALA B 1 56 ? 13.133 20.141 19 1 98.19 56 ALA B N 1
ATOM 2613 C CA . ALA B 1 56 ? 13.352 18.703 18.797 1 98.19 56 ALA B CA 1
ATOM 2614 C C . ALA B 1 56 ? 12.453 17.875 19.719 1 98.19 56 ALA B C 1
ATOM 2616 O O . ALA B 1 56 ? 12.375 18.156 20.922 1 98.19 56 ALA B O 1
ATOM 2617 N N . LEU B 1 57 ? 11.734 16.969 19.188 1 98.25 57 LEU B N 1
ATOM 2618 C CA . LEU B 1 57 ? 10.906 16.047 19.938 1 98.25 57 LEU B CA 1
ATOM 2619 C C . LEU B 1 57 ? 11.195 14.602 19.547 1 98.25 57 LEU B C 1
ATOM 2621 O O . LEU B 1 57 ? 11.414 14.312 18.375 1 98.25 57 LEU B O 1
ATOM 2625 N N . PRO B 1 58 ? 11.227 13.656 20.484 1 98 58 PRO B N 1
ATOM 2626 C CA . PRO B 1 58 ? 11.453 12.25 20.156 1 98 58 PRO B CA 1
ATOM 2627 C C . PRO B 1 58 ? 10.234 11.586 19.531 1 98 58 PRO B C 1
ATOM 2629 O O . PRO B 1 58 ? 9.102 11.883 19.906 1 98 58 PRO B O 1
ATOM 2632 N N . LEU B 1 59 ? 10.453 10.719 18.578 1 97.88 59 LEU B N 1
ATOM 2633 C CA . LEU B 1 59 ? 9.391 9.945 17.953 1 97.88 59 LEU B CA 1
ATOM 2634 C C . LEU B 1 59 ? 9.898 8.586 17.516 1 97.88 59 LEU B C 1
ATOM 2636 O O . LEU B 1 59 ? 10.891 8.492 16.781 1 97.88 59 LEU B O 1
ATOM 2640 N N . GLU B 1 60 ? 9.305 7.59 18.047 1 96.81 60 GLU B N 1
ATOM 2641 C CA . GLU B 1 60 ? 9.477 6.223 17.562 1 96.81 60 GLU B CA 1
ATOM 2642 C C . GLU B 1 60 ? 8.234 5.738 16.812 1 96.81 60 GLU B C 1
ATOM 2644 O O . GLU B 1 60 ? 7.215 5.434 17.438 1 96.81 60 GLU B O 1
ATOM 2649 N N . LEU B 1 61 ? 8.359 5.586 15.539 1 94.94 61 LEU B N 1
ATOM 2650 C CA . LEU B 1 61 ? 7.215 5.352 14.664 1 94.94 61 LEU B CA 1
ATOM 2651 C C . LEU B 1 61 ? 6.594 3.984 14.945 1 94.94 61 LEU B C 1
ATOM 2653 O O . LEU B 1 61 ? 5.391 3.795 14.75 1 94.94 61 LEU B O 1
ATOM 2657 N N . GLY B 1 62 ? 7.355 3.066 15.383 1 93.12 62 GLY B N 1
ATOM 2658 C CA . GLY B 1 62 ? 6.836 1.734 15.641 1 93.12 62 GLY B CA 1
ATOM 2659 C C . GLY B 1 62 ? 6.18 1.607 17 1 93.12 62 GLY B C 1
ATOM 2660 O O . GLY B 1 62 ? 5.711 0.529 17.375 1 93.12 62 GLY B O 1
ATOM 2661 N N . ASP B 1 63 ? 6.074 2.701 17.719 1 95.88 63 ASP B N 1
ATOM 2662 C CA . ASP B 1 63 ? 5.551 2.713 19.078 1 95.88 63 ASP B CA 1
ATOM 2663 C C . ASP B 1 63 ? 4.383 3.688 19.219 1 95.88 63 ASP B C 1
ATOM 2665 O O . ASP B 1 63 ? 4.582 4.902 19.281 1 95.88 63 ASP B O 1
ATOM 2669 N N . SER B 1 64 ? 3.186 3.113 19.406 1 96.12 64 SER B N 1
ATOM 2670 C CA . SER B 1 64 ? 1.978 3.928 19.484 1 96.12 64 SER B CA 1
ATOM 2671 C C . SER B 1 64 ? 2.037 4.898 20.656 1 96.12 64 SER B C 1
ATOM 2673 O O . SER B 1 64 ? 1.543 6.023 20.562 1 96.12 64 SER B O 1
ATOM 2675 N N . THR B 1 65 ? 2.627 4.492 21.719 1 97.56 65 THR B N 1
ATOM 2676 C CA . THR B 1 65 ? 2.738 5.352 22.891 1 97.56 65 THR B CA 1
ATOM 2677 C C . THR B 1 65 ? 3.643 6.547 22.594 1 97.56 65 THR B C 1
ATOM 2679 O O . THR B 1 65 ? 3.389 7.656 23.078 1 97.56 65 THR B O 1
ATOM 2682 N N . SER B 1 66 ? 4.695 6.293 21.844 1 98.31 66 SER B N 1
ATOM 2683 C CA . SER B 1 66 ? 5.578 7.379 21.438 1 98.31 66 SER B CA 1
ATOM 2684 C C . SER B 1 66 ? 4.828 8.414 20.594 1 98.31 66 SER B C 1
ATOM 2686 O O . SER B 1 66 ? 5.02 9.617 20.766 1 98.31 66 SER B O 1
ATOM 2688 N N . ILE B 1 67 ? 3.93 7.984 19.766 1 98.31 67 ILE B N 1
ATOM 2689 C CA . ILE B 1 67 ? 3.139 8.852 18.906 1 98.31 67 ILE B CA 1
ATOM 2690 C C . ILE B 1 67 ? 2.168 9.672 19.75 1 98.31 67 ILE B C 1
ATOM 2692 O O . ILE B 1 67 ? 2.027 10.883 19.531 1 98.31 67 ILE B O 1
ATOM 2696 N N . GLU B 1 68 ? 1.594 9.062 20.703 1 98.06 68 GLU B N 1
ATOM 2697 C CA . GLU B 1 68 ? 0.658 9.75 21.594 1 98.06 68 GLU B CA 1
ATOM 2698 C C . GLU B 1 68 ? 1.377 10.781 22.453 1 98.06 68 GLU B C 1
ATOM 2700 O O . GLU B 1 68 ? 0.859 11.875 22.688 1 98.06 68 GLU B O 1
ATOM 2705 N N . ARG B 1 69 ? 2.551 10.422 22.906 1 98.19 69 ARG B N 1
ATOM 2706 C CA . ARG B 1 69 ? 3.352 11.359 23.688 1 98.19 69 ARG B CA 1
ATOM 2707 C C . ARG B 1 69 ? 3.736 12.578 22.844 1 98.19 69 ARG B C 1
ATOM 2709 O O . ARG B 1 69 ? 3.775 13.703 23.344 1 98.19 69 ARG B O 1
ATOM 2716 N N . LEU B 1 70 ? 4.043 12.32 21.594 1 98.56 70 LEU B N 1
ATOM 2717 C CA . LEU B 1 70 ? 4.344 13.422 20.672 1 98.56 70 LEU B CA 1
ATOM 2718 C C . LEU B 1 70 ? 3.15 14.359 20.562 1 98.56 70 LEU B C 1
ATOM 2720 O O . LEU B 1 70 ? 3.309 15.586 20.641 1 98.56 70 LEU B O 1
ATOM 2724 N N . ARG B 1 71 ? 1.961 13.773 20.344 1 98.56 71 ARG B N 1
ATOM 2725 C CA . ARG B 1 71 ? 0.733 14.555 20.266 1 98.56 71 ARG B CA 1
ATOM 2726 C C . ARG B 1 71 ? 0.541 15.398 21.531 1 98.56 71 ARG B C 1
ATOM 2728 O O . ARG B 1 71 ? 0.234 16.594 21.438 1 98.56 71 ARG B O 1
ATOM 2735 N N . ASP B 1 72 ? 0.808 14.781 22.656 1 98.5 72 ASP B N 1
ATOM 2736 C CA . ASP B 1 72 ? 0.626 15.484 23.938 1 98.5 72 ASP B CA 1
ATOM 2737 C C . ASP B 1 72 ? 1.614 16.641 24.062 1 98.5 72 ASP B C 1
ATOM 2739 O O . ASP B 1 72 ? 1.249 17.734 24.516 1 98.5 72 ASP B O 1
ATOM 2743 N N . SER B 1 73 ? 2.838 16.438 23.688 1 98.25 73 SER B N 1
ATOM 2744 C CA . SER B 1 73 ? 3.863 17.469 23.75 1 98.25 73 SER B CA 1
ATOM 2745 C C . SER B 1 73 ? 3.512 18.641 22.828 1 98.25 73 SER B C 1
ATOM 2747 O O . SER B 1 73 ? 3.611 19.797 23.234 1 98.25 73 SER B O 1
ATOM 2749 N N . VAL B 1 74 ? 3.088 18.344 21.609 1 98.38 74 VAL B N 1
ATOM 2750 C CA . VAL B 1 74 ? 2.719 19.375 20.641 1 98.38 74 VAL B CA 1
ATOM 2751 C C . VAL B 1 74 ? 1.494 20.125 21.156 1 98.38 74 VAL B C 1
ATOM 2753 O O . VAL B 1 74 ? 1.442 21.359 21.078 1 98.38 74 VAL B O 1
ATOM 2756 N N . THR B 1 75 ? 0.563 19.375 21.703 1 98.06 75 THR B N 1
ATOM 2757 C CA . THR B 1 75 ? -0.646 19.984 22.25 1 98.06 75 THR B CA 1
ATOM 2758 C C . THR B 1 75 ? -0.302 20.984 23.344 1 98.06 75 THR B C 1
ATOM 2760 O O . THR B 1 75 ? -0.825 22.109 23.359 1 98.06 75 THR B O 1
ATOM 2763 N N . LYS B 1 76 ? 0.556 20.578 24.219 1 97.19 76 LYS B N 1
ATOM 2764 C CA . LYS B 1 76 ? 0.958 21.422 25.328 1 97.19 76 LYS B CA 1
ATOM 2765 C C . LYS B 1 76 ? 1.675 22.672 24.844 1 97.19 76 LYS B C 1
ATOM 2767 O O . LYS B 1 76 ? 1.378 23.781 25.297 1 97.19 76 LYS B O 1
ATOM 2772 N N . TYR B 1 77 ? 2.531 22.516 23.859 1 96.12 77 TYR B N 1
ATOM 2773 C CA . TYR B 1 77 ? 3.34 23.625 23.359 1 96.12 77 TYR B CA 1
ATOM 2774 C C . TYR B 1 77 ? 2.48 24.625 22.609 1 96.12 77 TYR B C 1
ATOM 2776 O O . TYR B 1 77 ? 2.734 25.828 22.656 1 96.12 77 TYR B O 1
ATOM 2784 N N . THR B 1 78 ? 1.484 24.141 21.859 1 96.5 78 THR B N 1
ATOM 2785 C CA . THR B 1 78 ? 0.773 24.969 20.906 1 96.5 78 THR B CA 1
ATOM 2786 C C . THR B 1 78 ? -0.597 25.375 21.438 1 96.5 78 THR B C 1
ATOM 2788 O O . THR B 1 78 ? -1.351 26.094 20.766 1 96.5 78 THR B O 1
ATOM 2791 N N . GLU B 1 79 ? -0.961 24.844 22.594 1 94.88 79 GLU B N 1
ATOM 2792 C CA . GLU B 1 79 ? -2.293 25.016 23.156 1 94.88 79 GLU B CA 1
ATOM 2793 C C . GLU B 1 79 ? -3.363 24.406 22.25 1 94.88 79 GLU B C 1
ATOM 2795 O O . GLU B 1 79 ? -4.445 24.984 22.094 1 94.88 79 GLU B O 1
ATOM 2800 N N . GLY B 1 80 ? -2.902 23.391 21.5 1 96.31 80 GLY B N 1
ATOM 2801 C CA . GLY B 1 80 ? -3.865 22.516 20.844 1 96.31 80 GLY B CA 1
ATOM 2802 C C . GLY B 1 80 ? -4.043 22.844 19.359 1 96.31 80 GLY B C 1
ATOM 2803 O O . GLY B 1 80 ? -5.047 22.469 18.75 1 96.31 80 GLY B O 1
ATOM 2804 N N . ARG B 1 81 ? -3.111 23.609 18.766 1 96.75 81 ARG B N 1
ATOM 2805 C CA . ARG B 1 81 ? -3.213 23.953 17.359 1 96.75 81 ARG B CA 1
ATOM 2806 C C . ARG B 1 81 ? -1.996 23.453 16.578 1 96.75 81 ARG B C 1
ATOM 2808 O O . ARG B 1 81 ? -0.87 23.516 17.078 1 96.75 81 ARG B O 1
ATOM 2815 N N . LEU B 1 82 ? -2.244 22.938 15.383 1 98.44 82 LEU B N 1
ATOM 2816 C CA . LEU B 1 82 ? -1.204 22.594 14.414 1 98.44 82 LEU B CA 1
ATOM 2817 C C . LEU B 1 82 ? -1.604 23.016 13.008 1 98.44 82 LEU B C 1
ATOM 2819 O O . LEU B 1 82 ? -2.742 22.797 12.586 1 98.44 82 LEU B O 1
ATOM 2823 N N . ASP B 1 83 ? -0.727 23.641 12.328 1 98.56 83 ASP B N 1
ATOM 2824 C CA . ASP B 1 83 ? -1.072 24.188 11.016 1 98.56 83 ASP B CA 1
ATOM 2825 C C . ASP B 1 83 ? -0.67 23.219 9.906 1 98.56 83 ASP B C 1
ATOM 2827 O O . ASP B 1 83 ? -1.404 23.047 8.93 1 98.56 83 ASP B O 1
ATOM 2831 N N . LEU B 1 84 ? 0.542 22.625 10.047 1 98.81 84 LEU B N 1
ATOM 2832 C CA . LEU B 1 84 ? 1.062 21.734 9.016 1 98.81 84 LEU B CA 1
ATOM 2833 C C . LEU B 1 84 ? 1.604 20.453 9.633 1 98.81 84 LEU B C 1
ATOM 2835 O O . LEU B 1 84 ? 2.307 20.5 10.648 1 98.81 84 LEU B O 1
ATOM 2839 N N . LEU B 1 85 ? 1.234 19.375 9.102 1 98.88 85 LEU B N 1
ATOM 2840 C CA . LEU B 1 85 ? 1.786 18.062 9.445 1 98.88 85 LEU B CA 1
ATOM 2841 C C . LEU B 1 85 ? 2.512 17.453 8.25 1 98.88 85 LEU B C 1
ATOM 2843 O O . LEU B 1 85 ? 1.891 17.141 7.23 1 98.88 85 LEU B O 1
ATOM 2847 N N . PHE B 1 86 ? 3.824 17.344 8.352 1 98.75 86 PHE B N 1
ATOM 2848 C CA . PHE B 1 86 ? 4.641 16.688 7.34 1 98.75 86 PHE B CA 1
ATOM 2849 C C . PHE B 1 86 ? 4.992 15.266 7.777 1 98.75 86 PHE B C 1
ATOM 2851 O O . PHE B 1 86 ? 5.809 15.07 8.68 1 98.75 86 PHE B O 1
ATOM 2858 N N . ASN B 1 87 ? 4.375 14.336 7.164 1 98.25 87 ASN B N 1
ATOM 2859 C CA . ASN B 1 87 ? 4.797 12.945 7.316 1 98.25 87 ASN B CA 1
ATOM 2860 C C . ASN B 1 87 ? 5.926 12.594 6.359 1 98.25 87 ASN B C 1
ATOM 2862 O O . ASN B 1 87 ? 5.68 12.25 5.199 1 98.25 87 ASN B O 1
ATOM 2866 N N . ASN B 1 88 ? 7.113 12.578 6.895 1 96.31 88 ASN B N 1
ATOM 2867 C CA . ASN B 1 88 ? 8.312 12.406 6.086 1 96.31 88 ASN B CA 1
ATOM 2868 C C . ASN B 1 88 ? 9.109 11.172 6.512 1 96.31 88 ASN B C 1
ATOM 2870 O O . ASN B 1 88 ? 9.781 10.547 5.691 1 96.31 88 ASN B O 1
ATOM 2874 N N . ALA B 1 89 ? 9 10.828 7.785 1 92.25 89 ALA B N 1
ATOM 2875 C CA . ALA B 1 89 ? 9.773 9.711 8.32 1 92.25 89 ALA B CA 1
ATOM 2876 C C . ALA B 1 89 ? 9.406 8.406 7.613 1 92.25 89 ALA B C 1
ATOM 2878 O O . ALA B 1 89 ? 8.227 8.164 7.324 1 92.25 89 ALA B O 1
ATOM 2879 N N . GLY B 1 90 ? 10.383 7.594 7.367 1 89.12 90 GLY B N 1
ATOM 2880 C CA . GLY B 1 90 ? 10.18 6.297 6.746 1 89.12 90 GLY B CA 1
ATOM 2881 C C . GLY B 1 90 ? 11.438 5.445 6.719 1 89.12 90 GLY B C 1
ATOM 2882 O O . GLY B 1 90 ? 12.492 5.875 7.188 1 89.12 90 GLY B O 1
ATOM 2883 N N . MET B 1 91 ? 11.234 4.266 6.316 1 89 91 MET B N 1
ATOM 2884 C CA . MET B 1 91 ? 12.312 3.293 6.18 1 89 91 MET B CA 1
ATOM 2885 C C . MET B 1 91 ? 12.406 2.777 4.75 1 89 91 MET B C 1
ATOM 2887 O O . MET B 1 91 ? 11.398 2.697 4.047 1 89 91 MET B O 1
ATOM 2891 N N . HIS B 1 92 ? 13.617 2.576 4.367 1 89 92 HIS B N 1
ATOM 2892 C CA . HIS B 1 92 ? 13.859 1.947 3.074 1 89 92 HIS B CA 1
ATOM 2893 C C . HIS B 1 92 ? 14.258 0.483 3.238 1 89 92 HIS B C 1
ATOM 2895 O O . HIS B 1 92 ? 14.875 0.11 4.238 1 89 92 HIS B O 1
ATOM 2901 N N . TYR B 1 93 ? 13.938 -0.354 2.287 1 91.25 93 TYR B N 1
ATOM 2902 C CA . TYR B 1 93 ? 14.266 -1.773 2.229 1 91.25 93 TYR B CA 1
ATOM 2903 C C . TYR B 1 93 ? 14.414 -2.24 0.785 1 91.25 93 TYR B C 1
ATOM 2905 O O . TYR B 1 93 ? 13.461 -2.174 0.005 1 91.25 93 TYR B O 1
ATOM 2913 N N . ALA B 1 94 ? 15.648 -2.619 0.463 1 91.56 94 ALA B N 1
ATOM 2914 C CA . ALA B 1 94 ? 15.914 -3.059 -0.903 1 91.56 94 ALA B CA 1
ATOM 2915 C C . ALA B 1 94 ? 16.359 -4.523 -0.933 1 91.56 94 ALA B C 1
ATOM 2917 O O . ALA B 1 94 ? 17.422 -4.867 -0.435 1 91.56 94 ALA B O 1
ATOM 2918 N N . ALA B 1 95 ? 15.617 -5.32 -1.472 1 95 95 ALA B N 1
ATOM 2919 C CA . ALA B 1 95 ? 15.891 -6.742 -1.676 1 95 95 ALA B CA 1
ATOM 2920 C C . ALA B 1 95 ? 15.016 -7.309 -2.797 1 95 95 ALA B C 1
ATOM 2922 O O . ALA B 1 95 ? 13.898 -6.84 -3.02 1 95 95 ALA B O 1
ATOM 2923 N N . PRO B 1 96 ? 15.602 -8.273 -3.521 1 95.69 96 PRO B N 1
ATOM 2924 C CA . PRO B 1 96 ? 14.703 -8.961 -4.457 1 95.69 96 PRO B CA 1
ATOM 2925 C C . PRO B 1 96 ? 13.492 -9.586 -3.768 1 95.69 96 PRO B C 1
ATOM 2927 O O . PRO B 1 96 ? 13.586 -10 -2.607 1 95.69 96 PRO B O 1
ATOM 2930 N N . ALA B 1 97 ? 12.398 -9.688 -4.48 1 96 97 ALA B N 1
ATOM 2931 C CA . ALA B 1 97 ? 11.156 -10.234 -3.936 1 96 97 ALA B CA 1
ATOM 2932 C C . ALA B 1 97 ? 11.359 -11.664 -3.451 1 96 97 ALA B C 1
ATOM 2934 O O . ALA B 1 97 ? 10.68 -12.117 -2.523 1 96 97 ALA B O 1
ATOM 2935 N N . THR B 1 98 ? 12.312 -12.375 -4.008 1 95.5 98 THR B N 1
ATOM 2936 C CA . THR B 1 98 ? 12.578 -13.773 -3.664 1 95.5 98 THR B CA 1
ATOM 2937 C C . THR B 1 98 ? 13.391 -13.867 -2.375 1 95.5 98 THR B C 1
ATOM 2939 O O . THR B 1 98 ? 13.516 -14.945 -1.792 1 95.5 98 THR B O 1
ATOM 2942 N N . ASP B 1 99 ? 13.906 -12.703 -1.863 1 95.94 99 ASP B N 1
ATOM 2943 C CA . ASP B 1 99 ? 14.898 -12.742 -0.792 1 95.94 99 ASP B CA 1
ATOM 2944 C C . ASP B 1 99 ? 14.492 -11.836 0.367 1 95.94 99 ASP B C 1
ATOM 2946 O O . ASP B 1 99 ? 15.344 -11.398 1.143 1 95.94 99 ASP B O 1
ATOM 2950 N N . ILE B 1 100 ? 13.312 -11.656 0.526 1 96.12 100 ILE B N 1
ATOM 2951 C CA . ILE B 1 100 ? 12.875 -10.688 1.529 1 96.12 100 ILE B CA 1
ATOM 2952 C C . ILE B 1 100 ? 12.961 -11.32 2.92 1 96.12 100 ILE B C 1
ATOM 2954 O O . ILE B 1 100 ? 12.906 -12.539 3.059 1 96.12 100 ILE B O 1
ATOM 2958 N N . ASP B 1 101 ? 13.219 -10.547 3.896 1 96.5 101 ASP B N 1
ATOM 2959 C CA . ASP B 1 101 ? 13.07 -10.883 5.312 1 96.5 101 ASP B CA 1
ATOM 2960 C C . ASP B 1 101 ? 11.719 -10.414 5.848 1 96.5 101 ASP B C 1
ATOM 2962 O O . ASP B 1 101 ? 11.484 -9.219 6.008 1 96.5 101 ASP B O 1
ATOM 2966 N N . VAL B 1 102 ? 10.898 -11.336 6.215 1 97 102 VAL B N 1
ATOM 2967 C CA . VAL B 1 102 ? 9.508 -11.055 6.555 1 97 102 VAL B CA 1
ATOM 2968 C C . VAL B 1 102 ? 9.453 -10.102 7.746 1 97 102 VAL B C 1
ATOM 2970 O O . VAL B 1 102 ? 8.5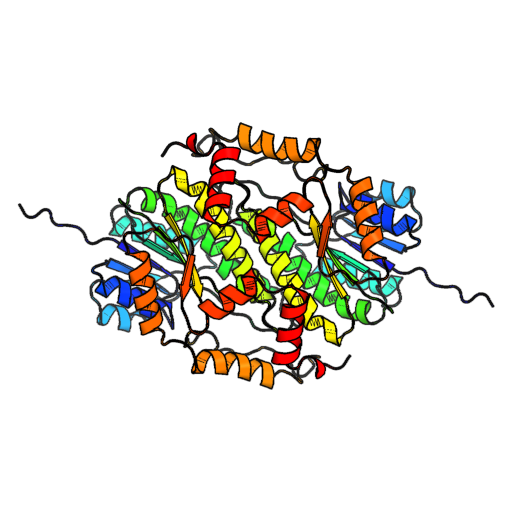7 -9.242 7.82 1 97 102 VAL B O 1
ATOM 2973 N N . ASN B 1 103 ? 10.312 -10.273 8.648 1 96.25 103 ASN B N 1
ATOM 2974 C CA . ASN B 1 103 ? 10.344 -9.375 9.805 1 96.25 103 ASN B CA 1
ATOM 2975 C C . ASN B 1 103 ? 10.664 -7.941 9.391 1 96.25 103 ASN B C 1
ATOM 2977 O O . ASN B 1 103 ? 10.086 -6.996 9.938 1 96.25 103 ASN B O 1
ATOM 2981 N N . GLU B 1 104 ? 11.562 -7.773 8.445 1 96.06 104 GLU B N 1
ATOM 2982 C CA . GLU B 1 104 ? 11.891 -6.445 7.938 1 96.06 104 GLU B CA 1
ATOM 2983 C C . GLU B 1 104 ? 10.727 -5.852 7.152 1 96.06 104 GLU B C 1
ATOM 2985 O O . GLU B 1 104 ? 10.484 -4.645 7.203 1 96.06 104 GLU B O 1
ATOM 2990 N N . VAL B 1 105 ? 10.055 -6.707 6.457 1 97.5 105 VAL B N 1
ATOM 2991 C CA . VAL B 1 105 ? 8.875 -6.281 5.711 1 97.5 105 VAL B CA 1
ATOM 2992 C C . VAL B 1 105 ? 7.82 -5.738 6.672 1 97.5 105 VAL B C 1
ATOM 2994 O O . VAL B 1 105 ? 7.27 -4.66 6.449 1 97.5 105 VAL B O 1
ATOM 2997 N N . MET B 1 106 ? 7.609 -6.484 7.711 1 96.94 106 MET B N 1
ATOM 2998 C CA . MET B 1 106 ? 6.633 -6.07 8.719 1 96.94 106 MET B CA 1
ATOM 2999 C C . MET B 1 106 ? 7.031 -4.742 9.344 1 96.94 106 MET B C 1
ATOM 3001 O O . MET B 1 106 ? 6.195 -3.852 9.516 1 96.94 106 MET B O 1
ATOM 3005 N N . LYS B 1 107 ? 8.227 -4.648 9.688 1 96.56 107 LYS B N 1
ATOM 3006 C CA . LYS B 1 107 ? 8.75 -3.416 10.273 1 96.56 107 LYS B CA 1
ATOM 3007 C C . LYS B 1 107 ? 8.57 -2.234 9.328 1 96.56 107 LYS B C 1
ATOM 3009 O O . LYS B 1 107 ? 8.148 -1.153 9.742 1 96.56 107 LYS B O 1
ATOM 3014 N N . LEU B 1 108 ? 8.867 -2.445 8.094 1 97.12 108 LEU B N 1
ATOM 3015 C CA . LEU B 1 108 ? 8.758 -1.393 7.086 1 97.12 108 LEU B CA 1
ATOM 3016 C C . LEU B 1 108 ? 7.324 -0.889 6.977 1 97.12 108 LEU B C 1
ATOM 3018 O O . LEU B 1 108 ? 7.086 0.32 7.004 1 97.12 108 LEU B O 1
ATOM 3022 N N . PHE B 1 109 ? 6.363 -1.751 6.91 1 98 109 PHE B N 1
ATOM 3023 C CA . PHE B 1 109 ? 4.969 -1.348 6.773 1 98 109 PHE B CA 1
ATOM 3024 C C . PHE B 1 109 ? 4.477 -0.662 8.039 1 98 109 PHE B C 1
ATOM 3026 O O . PHE B 1 109 ? 3.664 0.262 7.977 1 98 109 PHE B O 1
ATOM 3033 N N . THR B 1 110 ? 4.961 -1.138 9.172 1 97.5 110 THR B N 1
ATOM 3034 C CA . THR B 1 110 ? 4.613 -0.492 10.43 1 97.5 110 THR B CA 1
ATOM 3035 C C . THR B 1 110 ? 5.059 0.967 10.43 1 97.5 110 THR B C 1
ATOM 3037 O O . THR B 1 110 ? 4.285 1.858 10.789 1 97.5 110 THR B O 1
ATOM 3040 N N . ILE B 1 111 ? 6.215 1.201 9.945 1 96.56 111 ILE B N 1
ATOM 3041 C CA . ILE B 1 111 ? 6.828 2.521 10 1 96.56 111 ILE B CA 1
ATOM 3042 C C . ILE B 1 111 ? 6.277 3.398 8.875 1 96.56 111 ILE B C 1
ATOM 3044 O O . ILE B 1 111 ? 5.812 4.512 9.125 1 96.56 111 ILE B O 1
ATOM 3048 N N . ASN B 1 112 ? 6.234 2.887 7.652 1 97.38 112 ASN B N 1
ATOM 3049 C CA . ASN B 1 112 ? 5.945 3.693 6.473 1 97.38 112 ASN B CA 1
ATOM 3050 C C . ASN B 1 112 ? 4.445 3.922 6.305 1 97.38 112 ASN B C 1
ATOM 3052 O O . ASN B 1 112 ? 4.031 4.859 5.621 1 97.38 112 ASN B O 1
ATOM 3056 N N . VAL B 1 113 ? 3.639 3.045 6.918 1 98.38 113 VAL B N 1
ATOM 3057 C CA . VAL B 1 113 ? 2.223 3.111 6.574 1 98.38 113 VAL B CA 1
ATOM 3058 C C . VAL B 1 113 ? 1.388 3.229 7.848 1 98.38 113 VAL B C 1
ATOM 3060 O O . VAL B 1 113 ? 0.742 4.254 8.078 1 98.38 113 VAL B O 1
ATOM 3063 N N . VAL B 1 114 ? 1.524 2.27 8.75 1 98.25 114 VAL B N 1
ATOM 3064 C CA . VAL B 1 114 ? 0.65 2.193 9.914 1 98.25 114 VAL B CA 1
ATOM 3065 C C . VAL B 1 114 ? 0.901 3.391 10.828 1 98.25 114 VAL B C 1
ATOM 3067 O O . VAL B 1 114 ? -0.044 4.027 11.297 1 98.25 114 VAL B O 1
ATOM 3070 N N . ALA B 1 115 ? 2.139 3.684 11.047 1 98.25 115 ALA B N 1
ATOM 3071 C CA . ALA B 1 115 ? 2.5 4.809 11.906 1 98.25 115 ALA B CA 1
ATOM 3072 C C . ALA B 1 115 ? 1.968 6.121 11.344 1 98.25 115 ALA B C 1
ATOM 3074 O O . ALA B 1 115 ? 1.482 6.973 12.086 1 98.25 115 ALA B O 1
ATOM 3075 N N . VAL B 1 116 ? 2.047 6.281 10.055 1 98.5 116 VAL B N 1
ATOM 3076 C CA . VAL B 1 116 ? 1.576 7.5 9.406 1 98.5 116 VAL B CA 1
ATOM 3077 C C . VAL B 1 116 ? 0.069 7.641 9.602 1 98.5 116 VAL B C 1
ATOM 3079 O O . VAL B 1 116 ? -0.424 8.734 9.898 1 98.5 116 VAL B O 1
ATOM 3082 N N . MET B 1 117 ? -0.674 6.523 9.469 1 98.69 117 MET B N 1
ATOM 3083 C CA . MET B 1 117 ? -2.117 6.547 9.688 1 98.69 117 MET B CA 1
ATOM 3084 C C . MET B 1 117 ? -2.443 6.953 11.125 1 98.69 117 MET B C 1
ATOM 3086 O O . MET B 1 117 ? -3.352 7.754 11.352 1 98.69 117 MET B O 1
ATOM 3090 N N . HIS B 1 118 ? -1.677 6.402 12.023 1 98.56 118 HIS B N 1
ATOM 3091 C CA . HIS B 1 118 ? -1.875 6.707 13.438 1 98.56 118 HIS B CA 1
ATOM 3092 C C . HIS B 1 118 ? -1.576 8.172 13.734 1 98.56 118 HIS B C 1
ATOM 3094 O O . HIS B 1 118 ? -2.34 8.836 14.438 1 98.56 118 HIS B O 1
ATOM 3100 N N . ILE B 1 119 ? -0.522 8.695 13.164 1 98.75 119 ILE B N 1
ATOM 3101 C CA . ILE B 1 119 ? -0.138 10.094 13.367 1 98.75 119 ILE B CA 1
ATOM 3102 C C . ILE B 1 119 ? -1.234 11.008 12.828 1 98.75 119 ILE B C 1
ATOM 3104 O O . ILE B 1 119 ? -1.658 11.945 13.516 1 98.75 119 ILE B O 1
ATOM 3108 N N . CYS B 1 120 ? -1.687 10.719 11.602 1 98.62 120 CYS B N 1
ATOM 3109 C CA . CYS B 1 120 ? -2.758 11.539 11.039 1 98.62 120 CYS B CA 1
ATOM 3110 C C . CYS B 1 120 ? -3.975 11.547 11.961 1 98.62 120 CYS B C 1
ATOM 3112 O O . CYS B 1 120 ? -4.527 12.609 12.258 1 98.62 120 CYS B O 1
ATOM 3114 N N . GLN B 1 121 ? -4.328 10.367 12.422 1 98 121 GLN B N 1
ATOM 3115 C CA . GLN B 1 121 ? -5.508 10.242 13.266 1 98 121 GLN B CA 1
ATOM 3116 C C . GLN B 1 121 ? -5.379 11.102 14.523 1 98 121 GLN B C 1
ATOM 3118 O O . GLN B 1 121 ? -6.297 11.844 14.867 1 98 121 GLN B O 1
ATOM 3123 N N . VAL B 1 122 ? -4.246 11.062 15.195 1 97.94 122 VAL B N 1
ATOM 3124 C CA . VAL B 1 122 ? -4.121 11.68 16.516 1 97.94 122 VAL B CA 1
ATOM 3125 C C . VAL B 1 122 ? -3.918 13.18 16.359 1 97.94 122 VAL B C 1
ATOM 3127 O O . VAL B 1 122 ? -4.18 13.945 17.297 1 97.94 122 VAL B O 1
ATOM 3130 N N . PHE B 1 123 ? -3.525 13.672 15.18 1 98.62 123 PHE B N 1
ATOM 3131 C CA . PHE B 1 123 ? -3.219 15.094 15.047 1 98.62 123 PHE B CA 1
ATOM 3132 C C . PHE B 1 123 ? -4.352 15.828 14.344 1 98.62 123 PHE B C 1
ATOM 3134 O O . PHE B 1 123 ? -4.379 17.062 14.312 1 98.62 123 PHE B O 1
ATOM 3141 N N . ILE B 1 124 ? -5.309 15.094 13.773 1 97.81 124 ILE B N 1
ATOM 3142 C CA . ILE B 1 124 ? -6.418 15.695 13.039 1 97.81 124 ILE B CA 1
ATOM 3143 C C . ILE B 1 124 ? -7.156 16.688 13.945 1 97.81 124 ILE B C 1
ATOM 3145 O O . ILE B 1 124 ? -7.453 17.812 13.531 1 97.81 124 ILE B O 1
ATOM 3149 N N . PRO B 1 125 ? -7.367 16.359 15.258 1 97.19 125 PRO B N 1
ATOM 3150 C CA . PRO B 1 125 ? -8.055 17.328 16.109 1 97.19 125 PRO B CA 1
ATOM 3151 C C . PRO B 1 125 ? -7.281 18.641 16.25 1 97.19 125 PRO B C 1
ATOM 3153 O O . PRO B 1 125 ? -7.887 19.719 16.328 1 97.19 125 PRO B O 1
ATOM 3156 N N . LEU B 1 126 ? -5.973 18.625 16.281 1 98.19 126 LEU B N 1
ATOM 3157 C CA . LEU B 1 126 ? -5.164 19.828 16.375 1 98.19 126 LEU B CA 1
ATOM 3158 C C . LEU B 1 126 ? -5.184 20.609 15.062 1 98.19 126 LEU B C 1
ATOM 3160 O O . LEU B 1 126 ? -5.18 21.844 15.062 1 98.19 126 LEU B O 1
ATOM 3164 N N . LEU B 1 127 ? -5.207 19.875 13.961 1 98.31 127 LEU B N 1
ATOM 3165 C CA . LEU B 1 127 ? -5.227 20.484 12.633 1 98.31 127 LEU B CA 1
ATOM 3166 C C . LEU B 1 127 ? -6.543 21.219 12.391 1 98.31 127 LEU B C 1
ATOM 3168 O O . LEU B 1 127 ? -6.559 22.281 11.773 1 98.31 127 LEU B O 1
ATOM 3172 N N . ARG B 1 128 ? -7.59 20.719 12.938 1 96.31 128 ARG B N 1
ATOM 3173 C CA . ARG B 1 128 ? -8.914 21.312 12.75 1 96.31 128 ARG B CA 1
ATOM 3174 C C . ARG B 1 128 ? -8.977 22.719 13.344 1 96.31 128 ARG B C 1
ATOM 3176 O O . ARG B 1 128 ? -9.852 23.5 12.992 1 96.31 128 ARG B O 1
ATOM 3183 N N . LYS B 1 129 ? -8.055 23.016 14.211 1 96.19 129 LYS B N 1
ATOM 3184 C CA . LYS B 1 129 ? -8.07 24.297 14.914 1 96.19 129 LYS B CA 1
ATOM 3185 C C . LYS B 1 129 ? -7.277 25.359 14.141 1 96.19 129 LYS B C 1
ATOM 3187 O O . LYS B 1 129 ? -7.312 26.531 14.484 1 96.19 129 LYS B O 1
ATOM 3192 N N . ALA B 1 130 ? -6.602 24.984 13.086 1 96.75 130 ALA B N 1
ATOM 3193 C CA . ALA B 1 130 ? -5.797 25.906 12.289 1 96.75 130 ALA B CA 1
ATOM 3194 C C . ALA B 1 130 ? -6.633 26.547 11.188 1 96.75 130 ALA B C 1
ATOM 3196 O O . ALA B 1 130 ? -7.613 25.969 10.719 1 96.75 130 ALA B O 1
ATOM 3197 N N . PRO B 1 131 ? -6.301 27.719 10.773 1 95.06 131 PRO B N 1
ATOM 3198 C CA . PRO B 1 131 ? -7.059 28.406 9.727 1 95.06 131 PRO B CA 1
ATOM 3199 C C . PRO B 1 131 ? -6.938 27.734 8.367 1 95.06 131 PRO B C 1
ATOM 3201 O O . PRO B 1 131 ? -7.914 27.688 7.609 1 95.06 131 PRO B O 1
ATOM 3204 N N . ARG B 1 132 ? -5.781 27.219 8.023 1 95.75 132 ARG B N 1
ATOM 3205 C CA . ARG B 1 132 ? -5.531 26.531 6.762 1 95.75 132 ARG B CA 1
ATOM 3206 C C . ARG B 1 132 ? -4.684 25.281 6.984 1 95.75 132 ARG B C 1
ATOM 3208 O O . ARG B 1 132 ? -3.525 25.234 6.566 1 95.75 132 ARG B O 1
ATOM 3215 N N . PRO B 1 133 ? -5.285 24.297 7.645 1 97.81 133 PRO B N 1
ATOM 3216 C CA . PRO B 1 133 ? -4.52 23.094 8 1 97.81 133 PRO B CA 1
ATOM 3217 C C . PRO B 1 133 ? -4.203 22.219 6.793 1 97.81 133 PRO B C 1
ATOM 3219 O O . PRO B 1 133 ? -5.043 22.047 5.906 1 97.81 133 PRO B O 1
ATOM 3222 N N . ARG B 1 134 ? -2.934 21.734 6.746 1 98.69 134 ARG B N 1
ATOM 3223 C CA . ARG B 1 134 ? -2.508 20.859 5.66 1 98.69 134 ARG B CA 1
ATOM 3224 C C . ARG B 1 134 ? -1.751 19.656 6.199 1 98.69 134 ARG B C 1
ATOM 3226 O O . ARG B 1 134 ? -0.945 19.781 7.125 1 98.69 134 ARG B O 1
ATOM 3233 N N . ILE B 1 135 ? -2.117 18.547 5.75 1 98.81 135 ILE B N 1
ATOM 3234 C CA . ILE B 1 135 ? -1.315 17.328 5.914 1 98.81 135 ILE B CA 1
ATOM 3235 C C . ILE B 1 135 ? -0.508 17.078 4.645 1 98.81 135 ILE B C 1
ATOM 3237 O O . ILE B 1 135 ? -1.064 17.031 3.545 1 98.81 135 ILE B O 1
ATOM 3241 N N . VAL B 1 136 ? 0.778 16.984 4.777 1 98.81 136 VAL B N 1
ATOM 3242 C CA . VAL B 1 136 ? 1.68 16.75 3.656 1 98.81 136 VAL B CA 1
ATOM 3243 C C . VAL B 1 136 ? 2.324 15.367 3.797 1 98.81 136 VAL B C 1
ATOM 3245 O O . VAL B 1 136 ? 3.027 15.102 4.773 1 98.81 136 VAL B O 1
ATOM 3248 N N . GLN B 1 137 ? 2.049 14.477 2.871 1 98.38 137 GLN B N 1
ATOM 3249 C CA . GLN B 1 137 ? 2.641 13.141 2.814 1 98.38 137 GLN B CA 1
ATOM 3250 C C . GLN B 1 137 ? 3.812 13.102 1.837 1 98.38 137 GLN B C 1
ATOM 3252 O O . GLN B 1 137 ? 3.643 13.375 0.646 1 98.38 137 GLN B O 1
ATOM 3257 N N . ILE B 1 138 ? 4.961 12.75 2.324 1 96.06 138 ILE B N 1
ATOM 3258 C CA . ILE B 1 138 ? 6.109 12.625 1.43 1 96.06 138 ILE B CA 1
ATOM 3259 C C . ILE B 1 138 ? 6.105 11.25 0.775 1 96.06 138 ILE B C 1
ATOM 3261 O O . ILE B 1 138 ? 6.492 10.258 1.399 1 96.06 138 ILE B O 1
ATOM 3265 N N . GLY B 1 139 ? 5.668 11.242 -0.411 1 94.75 139 GLY B N 1
ATOM 3266 C CA . GLY B 1 139 ? 5.605 10.016 -1.184 1 94.75 139 GLY B CA 1
ATOM 3267 C C . GLY B 1 139 ? 6.809 9.812 -2.084 1 94.75 139 GLY B C 1
ATOM 3268 O O . GLY B 1 139 ? 7.926 10.211 -1.736 1 94.75 139 GLY B O 1
ATOM 3269 N N . SER B 1 140 ? 6.594 9.078 -3.131 1 91.75 140 SER B N 1
ATOM 3270 C CA . SER B 1 140 ? 7.648 8.703 -4.066 1 91.75 140 SER B CA 1
ATOM 3271 C C . SER B 1 140 ? 7.074 8.344 -5.434 1 91.75 140 SER B C 1
ATOM 3273 O O . SER B 1 140 ? 5.914 7.941 -5.539 1 91.75 140 SER B O 1
ATOM 3275 N N . VAL B 1 141 ? 7.898 8.477 -6.375 1 90.56 141 VAL B N 1
ATOM 3276 C CA . VAL B 1 141 ? 7.516 8.031 -7.707 1 90.56 141 VAL B CA 1
ATOM 3277 C C . VAL B 1 141 ? 7.387 6.508 -7.723 1 90.56 141 VAL B C 1
ATOM 3279 O O . VAL B 1 141 ? 6.707 5.941 -8.586 1 90.56 141 VAL B O 1
ATOM 3282 N N . THR B 1 142 ? 7.992 5.852 -6.809 1 91.31 142 THR B N 1
ATOM 3283 C CA . THR B 1 142 ? 7.996 4.395 -6.766 1 91.31 142 THR B CA 1
ATOM 3284 C C . THR B 1 142 ? 6.617 3.863 -6.375 1 91.31 142 THR B C 1
ATOM 3286 O O . THR B 1 142 ? 6.352 2.664 -6.496 1 91.31 142 THR B O 1
ATOM 3289 N N . ARG B 1 143 ? 5.707 4.746 -6.031 1 93.81 143 ARG B N 1
ATOM 3290 C CA . ARG B 1 143 ? 4.332 4.328 -5.789 1 93.81 143 ARG B CA 1
ATOM 3291 C C . ARG B 1 143 ? 3.701 3.764 -7.059 1 93.81 143 ARG B C 1
ATOM 3293 O O . ARG B 1 143 ? 2.754 2.977 -6.992 1 93.81 143 ARG B O 1
ATOM 3300 N N . ASP B 1 144 ? 4.285 4.23 -8.18 1 91.56 144 ASP B N 1
ATOM 3301 C CA . ASP B 1 144 ? 3.738 3.84 -9.469 1 91.56 144 ASP B CA 1
ATOM 3302 C C . ASP B 1 144 ? 4.773 3.09 -10.305 1 91.56 144 ASP B C 1
ATOM 3304 O O . ASP B 1 144 ? 4.422 2.344 -11.219 1 91.56 144 ASP B O 1
ATOM 3308 N N . VAL B 1 145 ? 6.016 3.342 -10.047 1 91.44 145 VAL B N 1
ATOM 3309 C CA . VAL B 1 145 ? 7.098 2.723 -10.812 1 91.44 145 VAL B CA 1
ATOM 3310 C C . VAL B 1 145 ? 7.641 1.515 -10.055 1 91.44 145 VAL B C 1
ATOM 3312 O O . VAL B 1 145 ? 8.195 1.659 -8.961 1 91.44 145 VAL B O 1
ATOM 3315 N N . PRO B 1 146 ? 7.535 0.386 -10.625 1 94.44 146 PRO B N 1
ATOM 3316 C CA . PRO B 1 146 ? 7.992 -0.82 -9.93 1 94.44 146 PRO B CA 1
ATOM 3317 C C . PRO B 1 146 ? 9.508 -1.016 -10.023 1 94.44 146 PRO B C 1
ATOM 3319 O O . PRO B 1 146 ? 9.969 -1.956 -10.672 1 94.44 146 PRO B O 1
ATOM 3322 N N . VAL B 1 147 ? 10.242 -0.26 -9.305 1 92.06 147 VAL B N 1
ATOM 3323 C CA . VAL B 1 147 ? 11.695 -0.331 -9.305 1 92.06 147 VAL B CA 1
ATOM 3324 C C . VAL B 1 147 ? 12.148 -1.697 -8.789 1 92.06 147 VAL B C 1
ATOM 3326 O O . VAL B 1 147 ? 11.648 -2.178 -7.77 1 92.06 147 VAL B O 1
ATOM 3329 N N . VAL B 1 148 ? 13.07 -2.275 -9.516 1 94.44 148 VAL B N 1
ATOM 3330 C CA . VAL B 1 148 ? 13.547 -3.629 -9.25 1 94.44 148 VAL B CA 1
ATOM 3331 C C . VAL B 1 148 ? 14.305 -3.664 -7.93 1 94.44 148 VAL B C 1
ATOM 3333 O O . VAL B 1 148 ? 15.008 -2.707 -7.582 1 94.44 148 VAL B O 1
ATOM 3336 N N . CYS B 1 149 ? 14.133 -4.723 -7.148 1 94.62 149 CYS B N 1
ATOM 3337 C CA . CYS B 1 149 ? 14.773 -5 -5.863 1 94.62 149 CYS B CA 1
ATOM 3338 C C . CYS B 1 149 ? 14.266 -4.047 -4.789 1 94.62 149 CYS B C 1
ATOM 3340 O O . CYS B 1 149 ? 15 -3.705 -3.859 1 94.62 149 CYS B O 1
ATOM 3342 N N . GLN B 1 150 ? 13.023 -3.572 -4.98 1 94.75 150 GLN B N 1
ATOM 3343 C CA . GLN B 1 150 ? 12.367 -2.689 -4.02 1 94.75 150 GLN B CA 1
ATOM 3344 C C . GLN B 1 150 ? 10.875 -2.992 -3.92 1 94.75 150 GLN B C 1
ATOM 3346 O O . GLN B 1 150 ? 10.062 -2.082 -3.748 1 94.75 150 GLN B O 1
ATOM 3351 N N . SER B 1 151 ? 10.562 -4.234 -4.148 1 96.94 151 SER B N 1
ATOM 3352 C CA . SER B 1 151 ? 9.156 -4.602 -4.203 1 96.94 151 SER B CA 1
ATOM 3353 C C . SER B 1 151 ? 8.422 -4.188 -2.928 1 96.94 151 SER B C 1
ATOM 3355 O O . SER B 1 151 ? 7.332 -3.621 -2.986 1 96.94 151 SER B O 1
ATOM 3357 N N . VAL B 1 152 ? 9.07 -4.398 -1.752 1 97.5 152 VAL B N 1
ATOM 3358 C CA . VAL B 1 152 ? 8.477 -4.109 -0.452 1 97.5 152 VAL B CA 1
ATOM 3359 C C . VAL B 1 152 ? 8.344 -2.6 -0.27 1 97.5 152 VAL B C 1
ATOM 3361 O O . VAL B 1 152 ? 7.277 -2.107 0.11 1 97.5 152 VAL B O 1
ATOM 3364 N N . TYR B 1 153 ? 9.336 -1.865 -0.616 1 96.31 153 TYR B N 1
ATOM 3365 C CA . TYR B 1 153 ? 9.328 -0.413 -0.481 1 96.31 153 TYR B CA 1
ATOM 3366 C C . TYR B 1 153 ? 8.312 0.217 -1.427 1 96.31 153 TYR B C 1
ATOM 3368 O O . TYR B 1 153 ? 7.516 1.067 -1.018 1 96.31 153 TYR B O 1
ATOM 3376 N N . ASN B 1 154 ? 8.375 -0.227 -2.719 1 97.25 154 ASN B N 1
ATOM 3377 C CA . ASN B 1 154 ? 7.406 0.261 -3.695 1 97.25 154 ASN B CA 1
ATOM 3378 C C . ASN B 1 154 ? 5.973 0.086 -3.201 1 97.25 154 ASN B C 1
ATOM 3380 O O . ASN B 1 154 ? 5.152 0.994 -3.332 1 97.25 154 ASN B O 1
ATOM 3384 N N . ALA B 1 155 ? 5.73 -1.065 -2.643 1 98.56 155 ALA B N 1
ATOM 3385 C CA . ALA B 1 155 ? 4.398 -1.388 -2.137 1 98.56 155 ALA B CA 1
ATOM 3386 C C . ALA B 1 155 ? 3.994 -0.44 -1.01 1 98.56 155 ALA B C 1
ATOM 3388 O O . ALA B 1 155 ? 2.852 0.017 -0.954 1 98.56 155 ALA B O 1
ATOM 3389 N N . SER B 1 156 ? 4.879 -0.138 -0.12 1 98.25 156 SER B N 1
ATOM 3390 C CA . SER B 1 156 ? 4.586 0.75 1.001 1 98.25 156 SER B CA 1
ATOM 3391 C C . SER B 1 156 ? 4.262 2.16 0.52 1 98.25 156 SER B C 1
ATOM 3393 O O . SER B 1 156 ? 3.385 2.824 1.074 1 98.25 156 SER B O 1
ATOM 3395 N N . LYS B 1 157 ? 4.969 2.615 -0.484 1 97.75 157 LYS B N 1
ATOM 3396 C CA . LYS B 1 157 ? 4.715 3.951 -1.016 1 97.75 157 LYS B CA 1
ATOM 3397 C C . LYS B 1 157 ? 3.385 4.004 -1.759 1 97.75 157 LYS B C 1
ATOM 3399 O O . LYS B 1 157 ? 2.689 5.023 -1.724 1 97.75 157 LYS B O 1
ATOM 3404 N N . ALA B 1 158 ? 3.062 2.906 -2.395 1 98.31 158 ALA B N 1
ATOM 3405 C CA . ALA B 1 158 ? 1.742 2.826 -3.014 1 98.31 158 ALA B CA 1
ATOM 3406 C C . ALA B 1 158 ? 0.638 2.861 -1.961 1 98.31 158 ALA B C 1
ATOM 3408 O O . ALA B 1 158 ? -0.385 3.523 -2.148 1 98.31 158 ALA B O 1
ATOM 3409 N N . ALA B 1 159 ? 0.86 2.133 -0.917 1 98.69 159 ALA B N 1
ATOM 3410 C CA . ALA B 1 159 ? -0.095 2.143 0.188 1 98.69 159 ALA B CA 1
ATOM 3411 C C . ALA B 1 159 ? -0.276 3.551 0.745 1 98.69 159 ALA B C 1
ATOM 3413 O O . ALA B 1 159 ? -1.405 4.012 0.928 1 98.69 159 ALA B O 1
ATOM 3414 N N . LEU B 1 160 ? 0.816 4.219 0.957 1 98.44 160 LEU B N 1
ATOM 3415 C CA . LEU B 1 160 ? 0.776 5.582 1.479 1 98.44 160 LEU B CA 1
ATOM 3416 C C . LEU B 1 160 ? 0.017 6.504 0.531 1 98.44 160 LEU B C 1
ATOM 3418 O O . LEU B 1 160 ? -0.784 7.332 0.972 1 98.44 160 LEU B O 1
ATOM 3422 N N . SER B 1 161 ? 0.269 6.348 -0.705 1 98.12 161 SER B N 1
ATOM 3423 C CA . SER B 1 161 ? -0.378 7.184 -1.714 1 98.12 161 SER B CA 1
ATOM 3424 C C . SER B 1 161 ? -1.891 6.992 -1.701 1 98.12 161 SER B C 1
ATOM 3426 O O . SER B 1 161 ? -2.645 7.969 -1.697 1 98.12 161 SER B O 1
ATOM 3428 N N . GLN B 1 162 ? -2.307 5.746 -1.704 1 98.44 162 GLN B N 1
ATOM 3429 C CA . GLN B 1 162 ? -3.738 5.473 -1.746 1 98.44 162 GLN B CA 1
ATOM 3430 C C . GLN B 1 162 ? -4.418 5.891 -0.446 1 98.44 162 GLN B C 1
ATOM 3432 O O . GLN B 1 162 ? -5.555 6.367 -0.459 1 98.44 162 GLN B O 1
ATOM 3437 N N . TYR B 1 163 ? -3.738 5.711 0.698 1 98.62 163 TYR B N 1
ATOM 3438 C CA . TYR B 1 163 ? -4.219 6.25 1.965 1 98.62 163 TYR B CA 1
ATOM 3439 C C . TYR B 1 163 ? -4.414 7.758 1.877 1 98.62 163 TYR B C 1
ATOM 3441 O O . TYR B 1 163 ? -5.441 8.281 2.309 1 98.62 163 TYR B O 1
ATOM 3449 N N . THR B 1 164 ? -3.451 8.414 1.268 1 98.5 164 THR B N 1
ATOM 3450 C CA . THR B 1 164 ? -3.465 9.867 1.124 1 98.5 164 THR B CA 1
ATOM 3451 C C . THR B 1 164 ? -4.664 10.312 0.295 1 98.5 164 THR B C 1
ATOM 3453 O O . THR B 1 164 ? -5.359 11.266 0.662 1 98.5 164 THR B O 1
ATOM 3456 N N . LYS B 1 165 ? -4.902 9.617 -0.75 1 97.31 165 LYS B N 1
ATOM 3457 C CA . LYS B 1 165 ? -6.031 9.953 -1.616 1 97.31 165 LYS B CA 1
ATOM 3458 C C . LYS B 1 165 ? -7.355 9.812 -0.875 1 97.31 165 LYS B C 1
ATOM 3460 O O . LYS B 1 165 ? -8.234 10.672 -0.982 1 97.31 165 LYS B O 1
ATOM 3465 N N . THR B 1 166 ? -7.504 8.734 -0.139 1 97.62 166 THR B N 1
ATOM 3466 C CA . THR B 1 166 ? -8.742 8.508 0.602 1 97.62 166 THR B CA 1
ATOM 3467 C C . THR B 1 166 ? -8.891 9.531 1.727 1 97.62 166 THR B C 1
ATOM 3469 O O . THR B 1 166 ? -9.969 10.078 1.939 1 97.62 166 THR B O 1
ATOM 3472 N N . LEU B 1 167 ? -7.793 9.766 2.412 1 98.12 167 LEU B N 1
ATOM 3473 C CA . LEU B 1 167 ? -7.77 10.758 3.48 1 98.12 167 LEU B CA 1
ATOM 3474 C C . LEU B 1 167 ? -8.211 12.125 2.963 1 98.12 167 LEU B C 1
ATOM 3476 O O . LEU B 1 167 ? -8.977 12.828 3.627 1 98.12 167 LEU B O 1
ATOM 3480 N N . ARG B 1 168 ? -7.738 12.492 1.817 1 97.81 168 ARG B N 1
ATOM 3481 C CA . ARG B 1 168 ? -8.062 13.766 1.188 1 97.81 168 ARG B CA 1
ATOM 3482 C C . ARG B 1 168 ? -9.562 13.922 1.003 1 97.81 168 ARG B C 1
ATOM 3484 O O . ARG B 1 168 ? -10.133 14.961 1.345 1 97.81 168 ARG B O 1
ATOM 3491 N N . VAL B 1 169 ? -10.195 12.867 0.512 1 96.44 169 VAL B N 1
ATOM 3492 C CA . VAL B 1 169 ? -11.633 12.898 0.268 1 96.44 169 VAL B CA 1
ATOM 3493 C C . VAL B 1 169 ? -12.383 12.992 1.596 1 96.44 169 VAL B C 1
ATOM 3495 O O . VAL B 1 169 ? -13.297 13.805 1.743 1 96.44 169 VAL B O 1
ATOM 3498 N N . GLU B 1 170 ? -11.977 12.25 2.557 1 96.75 170 GLU B N 1
ATOM 3499 C CA . GLU B 1 170 ? -12.688 12.141 3.828 1 96.75 170 GLU B CA 1
ATOM 3500 C C . GLU B 1 170 ? -12.523 13.414 4.656 1 96.75 170 GLU B C 1
ATOM 3502 O O . GLU B 1 170 ? -13.414 13.773 5.426 1 96.75 170 GLU B O 1
ATOM 3507 N N . LEU B 1 171 ? -11.422 14.141 4.48 1 97.19 171 LEU B N 1
ATOM 3508 C CA . LEU B 1 171 ? -11.148 15.289 5.344 1 97.19 171 LEU B CA 1
ATOM 3509 C C . LEU B 1 171 ? -11.656 16.578 4.703 1 97.19 171 LEU B C 1
ATOM 3511 O O . LEU B 1 171 ? -11.641 17.641 5.336 1 97.19 171 LEU B O 1
ATOM 3515 N N . ARG B 1 172 ? -12.117 16.469 3.543 1 95.44 172 ARG B N 1
ATOM 3516 C CA . ARG B 1 172 ? -12.617 17.641 2.84 1 95.44 172 ARG B CA 1
ATOM 3517 C C . ARG B 1 172 ? -13.688 18.359 3.656 1 95.44 172 ARG B C 1
ATOM 3519 O O . ARG B 1 172 ? -13.633 19.578 3.83 1 95.44 172 ARG B O 1
ATOM 3526 N N . PRO B 1 173 ? -14.609 17.625 4.258 1 94.88 173 PRO B N 1
ATOM 3527 C CA . PRO B 1 173 ? -15.633 18.312 5.047 1 94.88 173 PRO B CA 1
ATOM 3528 C C . PRO B 1 173 ? -15.062 19.016 6.277 1 94.88 173 PRO B C 1
ATOM 3530 O O . PRO B 1 173 ? -15.719 19.875 6.859 1 94.88 173 PRO B O 1
ATOM 3533 N N . LEU B 1 174 ? -13.914 18.625 6.688 1 95.56 174 LEU B N 1
ATOM 3534 C CA . LEU B 1 174 ? -13.289 19.188 7.875 1 95.56 174 LEU B CA 1
ATOM 3535 C C . LEU B 1 174 ? -12.344 20.328 7.496 1 95.56 174 LEU B C 1
ATOM 3537 O O . LEU B 1 174 ? -11.609 20.844 8.344 1 95.56 174 LEU B O 1
ATOM 3541 N N . SER B 1 175 ? -12.25 20.656 6.234 1 95.56 175 SER B N 1
ATOM 3542 C CA . SER B 1 175 ? -11.453 21.734 5.688 1 95.56 175 SER B CA 1
ATOM 3543 C C . SER B 1 175 ? -9.961 21.516 5.934 1 95.56 175 SER B C 1
ATOM 3545 O O . SER B 1 175 ? -9.227 22.453 6.223 1 95.56 175 SER B O 1
ATOM 3547 N N . ILE B 1 176 ? -9.617 20.297 6.031 1 97.56 176 ILE B N 1
ATOM 3548 C CA . ILE B 1 176 ? -8.203 19.938 6.09 1 97.56 176 ILE B CA 1
ATOM 3549 C C . ILE B 1 176 ? -7.719 19.516 4.703 1 97.56 176 ILE B C 1
ATOM 3551 O O . ILE B 1 176 ? -8.312 18.625 4.082 1 97.56 176 ILE B O 1
ATOM 3555 N N . GLU B 1 177 ? -6.711 20.172 4.219 1 98.12 177 GLU B N 1
ATOM 3556 C CA . GLU B 1 177 ? -6.141 19.859 2.914 1 98.12 177 GLU B CA 1
ATOM 3557 C C . GLU B 1 177 ? -5.066 18.781 3.029 1 98.12 177 GLU B C 1
ATOM 3559 O O . GLU B 1 177 ? -4.258 18.797 3.957 1 98.12 177 GLU B O 1
ATOM 3564 N N . VAL B 1 178 ? -5.145 17.766 2.154 1 98.5 178 VAL B N 1
ATOM 3565 C CA . VAL B 1 178 ? -4.18 16.672 2.139 1 98.5 178 VAL B CA 1
ATOM 3566 C C . VAL B 1 178 ? -3.412 16.672 0.817 1 98.5 178 VAL B C 1
ATOM 3568 O O . VAL B 1 178 ? -4.016 16.625 -0.257 1 98.5 178 VAL B O 1
ATOM 3571 N N . ILE B 1 179 ? -2.078 16.766 0.938 1 98.44 179 ILE B N 1
ATOM 3572 C CA . ILE B 1 179 ? -1.212 16.906 -0.228 1 98.44 179 ILE B CA 1
ATOM 3573 C C . ILE B 1 179 ? -0.208 15.75 -0.262 1 98.44 179 ILE B C 1
ATOM 3575 O O . ILE B 1 179 ? 0.367 15.391 0.767 1 98.44 179 ILE B O 1
ATOM 3579 N N . GLU B 1 180 ? -0.067 15.125 -1.353 1 97.75 180 GLU B N 1
ATOM 3580 C CA . GLU B 1 180 ? 1.015 14.164 -1.561 1 97.75 180 GLU B CA 1
ATOM 3581 C C . GLU B 1 180 ? 2.154 14.789 -2.363 1 97.75 180 GLU B C 1
ATOM 3583 O O . GLU B 1 180 ? 1.935 15.336 -3.447 1 97.75 180 GLU B O 1
ATOM 3588 N N . VAL B 1 181 ? 3.34 14.773 -1.823 1 97 181 VAL B N 1
ATOM 3589 C CA . VAL B 1 181 ? 4.527 15.148 -2.588 1 97 181 VAL B CA 1
ATOM 3590 C C . VAL B 1 181 ? 5.109 13.914 -3.271 1 97 181 VAL B C 1
ATOM 3592 O O . VAL B 1 181 ? 5.547 12.977 -2.604 1 97 181 VAL B O 1
ATOM 3595 N N . VAL B 1 182 ? 5.074 13.852 -4.531 1 95.19 182 VAL B N 1
ATOM 3596 C CA . VAL B 1 182 ? 5.633 12.742 -5.297 1 95.19 182 VAL B CA 1
ATOM 3597 C C . VAL B 1 182 ? 7.105 13.016 -5.602 1 95.19 182 VAL B C 1
ATOM 3599 O O . VAL B 1 182 ? 7.426 13.797 -6.496 1 95.19 182 VAL B O 1
ATOM 3602 N N . THR B 1 183 ? 7.891 12.367 -4.871 1 91 183 THR B N 1
ATOM 3603 C CA . THR B 1 183 ? 9.32 12.656 -4.883 1 91 183 THR B CA 1
ATOM 3604 C C . THR B 1 183 ? 10.031 11.805 -5.934 1 91 183 THR B C 1
ATOM 3606 O O . THR B 1 183 ? 9.898 10.578 -5.941 1 91 183 THR B O 1
ATOM 3609 N N . GLY B 1 184 ? 10.727 12.453 -6.762 1 87.06 184 GLY B N 1
ATOM 3610 C CA . GLY B 1 184 ? 11.641 11.781 -7.668 1 87.06 184 GLY B CA 1
ATOM 3611 C C . GLY B 1 184 ? 13.016 11.547 -7.062 1 87.06 184 GLY B C 1
ATOM 3612 O O . GLY B 1 184 ? 13.125 11.156 -5.898 1 87.06 184 GLY B O 1
ATOM 3613 N N . PHE B 1 185 ? 14.047 11.742 -7.812 1 81.75 185 PHE B N 1
ATOM 3614 C CA . PHE B 1 185 ? 15.398 11.508 -7.312 1 81.75 185 PHE B CA 1
ATOM 3615 C C . PHE B 1 185 ? 15.914 12.734 -6.562 1 81.75 185 PHE B C 1
ATOM 3617 O O . PHE B 1 185 ? 15.914 13.844 -7.102 1 81.75 185 PHE B O 1
ATOM 3624 N N . VAL B 1 186 ? 16.172 12.508 -5.324 1 77.12 186 VAL B N 1
ATOM 3625 C CA . VAL B 1 186 ? 16.75 13.523 -4.457 1 77.12 186 VAL B CA 1
ATOM 3626 C C . VAL B 1 186 ? 18.016 12.992 -3.809 1 77.12 186 VAL B C 1
ATOM 3628 O O . VAL B 1 186 ? 18.078 11.82 -3.41 1 77.12 186 VAL B O 1
ATOM 3631 N N . ARG B 1 187 ? 19.016 13.844 -3.818 1 72.75 187 ARG B N 1
ATOM 3632 C CA . ARG B 1 187 ? 20.234 13.453 -3.141 1 72.75 187 ARG B CA 1
ATOM 3633 C C . ARG B 1 187 ? 20.031 13.352 -1.634 1 72.75 187 ARG B C 1
ATOM 3635 O O . ARG B 1 187 ? 19.797 14.359 -0.965 1 72.75 187 ARG B O 1
ATOM 3642 N N . SER B 1 188 ? 19.75 12.141 -1.17 1 68.94 188 SER B N 1
ATOM 3643 C CA . SER B 1 188 ? 19.531 11.93 0.259 1 68.94 188 SER B CA 1
ATOM 3644 C C . SER B 1 188 ? 20.312 10.727 0.763 1 68.94 188 SER B C 1
ATOM 3646 O O . SER B 1 188 ? 20.906 9.984 -0.028 1 68.94 188 SER B O 1
ATOM 3648 N N . ASN B 1 189 ? 20.438 10.703 2.062 1 61.84 189 ASN B N 1
ATOM 3649 C CA . ASN B 1 189 ? 21.203 9.625 2.688 1 61.84 189 ASN B CA 1
ATOM 3650 C C . ASN B 1 189 ? 20.359 8.359 2.818 1 61.84 189 ASN B C 1
ATOM 3652 O O . ASN B 1 189 ? 20.797 7.383 3.438 1 61.84 189 ASN B O 1
ATOM 3656 N N . ILE B 1 190 ? 19.25 8.359 2.266 1 56.09 190 ILE B N 1
ATOM 3657 C CA . ILE B 1 190 ? 18.312 7.266 2.504 1 56.09 190 ILE B CA 1
ATOM 3658 C C . ILE B 1 190 ? 18.844 5.988 1.859 1 56.09 190 ILE B C 1
ATOM 3660 O O . ILE B 1 190 ? 18.609 4.883 2.355 1 56.09 190 ILE B O 1
ATOM 3664 N N . LEU B 1 191 ? 19.594 6.113 0.832 1 59.97 191 LEU B N 1
ATOM 3665 C CA . LEU B 1 191 ? 20.047 4.914 0.132 1 59.97 191 LEU B CA 1
ATOM 3666 C C . LEU B 1 191 ? 21.375 4.426 0.688 1 59.97 191 LEU B C 1
ATOM 3668 O O . LEU B 1 191 ? 22.188 3.834 -0.038 1 59.97 191 LEU B O 1
ATOM 3672 N N . ARG B 1 192 ? 21.578 4.691 1.995 1 53.16 192 ARG B N 1
ATOM 3673 C CA . ARG B 1 192 ? 22.891 4.406 2.537 1 53.16 192 ARG B CA 1
ATOM 3674 C C . ARG B 1 192 ? 23.109 2.908 2.707 1 53.16 192 ARG B C 1
ATOM 3676 O O . ARG B 1 192 ? 24.234 2.424 2.645 1 53.16 192 ARG B O 1
ATOM 3683 N N . ASP B 1 193 ? 22 2.197 2.971 1 60.06 193 ASP B N 1
ATOM 3684 C CA . ASP B 1 193 ? 22.25 0.805 3.338 1 60.06 193 ASP B CA 1
ATOM 3685 C C . ASP B 1 193 ? 22.375 -0.077 2.1 1 60.06 193 ASP B C 1
ATOM 3687 O O . ASP B 1 193 ? 22.594 -1.286 2.211 1 60.06 193 ASP B O 1
ATOM 3691 N N . GLY B 1 194 ? 22.406 0.459 0.994 1 69.88 194 GLY B N 1
ATOM 3692 C CA . GLY B 1 194 ? 22.594 -0.329 -0.214 1 69.88 194 GLY B CA 1
ATOM 3693 C C . GLY B 1 194 ? 21.469 -1.326 -0.451 1 69.88 194 GLY B C 1
ATOM 3694 O O . GLY B 1 194 ? 20.391 -1.198 0.122 1 69.88 194 GLY B O 1
ATOM 3695 N N . VAL B 1 195 ? 21.672 -2.273 -1.438 1 83.06 195 VAL B N 1
ATOM 3696 C CA . VAL B 1 195 ? 20.719 -3.328 -1.778 1 83.06 195 VAL B CA 1
ATOM 3697 C C . VAL B 1 195 ? 21.125 -4.633 -1.104 1 83.06 195 VAL B C 1
ATOM 3699 O O . VAL B 1 195 ? 22.312 -4.996 -1.107 1 83.06 195 VAL B O 1
ATOM 3702 N N . LEU B 1 196 ? 20.203 -5.293 -0.431 1 87.38 196 LEU B N 1
ATOM 3703 C CA . LEU B 1 196 ? 20.453 -6.551 0.266 1 87.38 196 LEU B CA 1
ATOM 3704 C C . LEU B 1 196 ? 20.266 -7.738 -0.675 1 87.38 196 LEU B C 1
ATOM 3706 O O . LEU B 1 196 ? 19.172 -8.281 -0.796 1 87.38 196 LEU B O 1
ATOM 3710 N N . ILE B 1 197 ? 21.281 -8.109 -1.291 1 88.5 197 ILE B N 1
ATOM 3711 C CA . ILE B 1 197 ? 21.312 -9.289 -2.152 1 88.5 197 ILE B CA 1
ATOM 3712 C C . ILE B 1 197 ? 22.391 -10.242 -1.678 1 88.5 197 ILE B C 1
ATOM 3714 O O . ILE B 1 197 ? 23.594 -9.922 -1.731 1 88.5 197 ILE B O 1
ATOM 3718 N N . SER B 1 198 ? 21.953 -11.328 -1.189 1 86.56 198 SER B N 1
ATOM 3719 C CA . SER B 1 198 ? 22.906 -12.305 -0.668 1 86.56 198 SER B CA 1
ATOM 3720 C C . SER B 1 198 ? 23.734 -12.914 -1.789 1 86.56 198 SER B C 1
ATOM 3722 O O . SER B 1 198 ? 23.406 -12.766 -2.967 1 86.56 198 SER B O 1
ATOM 3724 N N . GLU B 1 199 ? 24.734 -13.633 -1.35 1 86.94 199 GLU B N 1
ATOM 3725 C CA . GLU B 1 199 ? 25.656 -14.234 -2.316 1 86.94 199 GLU B CA 1
ATOM 3726 C C . GLU B 1 199 ? 24.984 -15.391 -3.061 1 86.94 199 GLU B C 1
ATOM 3728 O O . GLU B 1 199 ? 25.328 -15.672 -4.211 1 86.94 199 GLU B O 1
ATOM 3733 N N . ASP B 1 200 ? 24.016 -15.93 -2.508 1 89.12 200 ASP B N 1
ATOM 3734 C CA . ASP B 1 200 ? 23.375 -17.094 -3.111 1 89.12 200 ASP B CA 1
ATOM 3735 C C . ASP B 1 200 ? 22.078 -16.688 -3.824 1 89.12 200 ASP B C 1
ATOM 3737 O O . ASP B 1 200 ? 21.359 -17.547 -4.336 1 89.12 200 ASP B O 1
ATOM 3741 N N . SER B 1 201 ? 21.938 -15.438 -3.973 1 92.44 201 SER B N 1
ATOM 3742 C CA . SER B 1 201 ? 20.703 -14.953 -4.582 1 92.44 201 SER B CA 1
ATOM 3743 C C . SER B 1 201 ? 20.719 -15.133 -6.098 1 92.44 201 SER B C 1
ATOM 3745 O O . SER B 1 201 ? 21.766 -14.945 -6.734 1 92.44 201 SER B O 1
ATOM 3747 N N . LEU B 1 202 ? 19.594 -15.445 -6.684 1 93.06 202 LEU B N 1
ATOM 3748 C CA . LEU B 1 202 ? 19.422 -15.5 -8.133 1 93.06 202 LEU B CA 1
ATOM 3749 C C . LEU B 1 202 ? 19.688 -14.141 -8.766 1 93.06 202 LEU B C 1
ATOM 3751 O O . LEU B 1 202 ? 19.938 -14.047 -9.969 1 93.06 202 LEU B O 1
ATOM 3755 N N . TYR B 1 203 ? 19.688 -13.125 -7.941 1 95.06 203 TYR B N 1
ATOM 3756 C CA . TYR B 1 203 ? 19.781 -11.766 -8.461 1 95.06 203 TYR B CA 1
ATOM 3757 C C . TYR B 1 203 ? 21.156 -11.18 -8.219 1 95.06 203 TYR B C 1
ATOM 3759 O O . TYR B 1 203 ? 21.375 -9.984 -8.43 1 95.06 203 TYR B O 1
ATOM 3767 N N . ARG B 1 204 ? 22.047 -11.922 -7.812 1 92.94 204 ARG B N 1
ATOM 3768 C CA . ARG B 1 204 ? 23.422 -11.477 -7.555 1 92.94 204 ARG B CA 1
ATOM 3769 C C . ARG B 1 204 ? 24.031 -10.852 -8.797 1 92.94 204 ARG B C 1
ATOM 3771 O O . ARG B 1 204 ? 24.719 -9.836 -8.711 1 92.94 204 ARG B O 1
ATOM 3778 N N . PRO B 1 205 ? 23.719 -11.352 -9.977 1 93.69 205 PRO B N 1
ATOM 3779 C CA . PRO B 1 205 ? 24.344 -10.82 -11.188 1 93.69 205 PRO B CA 1
ATOM 3780 C C . PRO B 1 205 ? 23.953 -9.375 -11.469 1 93.69 205 PRO B C 1
ATOM 3782 O O . PRO B 1 205 ? 24.641 -8.672 -12.211 1 93.69 205 PRO B O 1
ATOM 3785 N N . ILE B 1 206 ? 22.844 -8.945 -10.914 1 93.25 206 ILE B N 1
ATOM 3786 C CA . ILE B 1 206 ? 22.391 -7.594 -11.242 1 93.25 206 ILE B CA 1
ATOM 3787 C C . ILE B 1 206 ? 22.625 -6.672 -10.047 1 93.25 206 ILE B C 1
ATOM 3789 O O . ILE B 1 206 ? 22.172 -5.527 -10.031 1 93.25 206 ILE B O 1
ATOM 3793 N N . LYS B 1 207 ? 23.281 -7.168 -9.07 1 92.5 207 LYS B N 1
ATOM 3794 C CA . LYS B 1 207 ? 23.516 -6.391 -7.855 1 92.5 207 LYS B CA 1
ATOM 3795 C C . LYS B 1 207 ? 24.156 -5.051 -8.172 1 92.5 207 LYS B C 1
ATOM 3797 O O . LYS B 1 207 ? 23.703 -4.004 -7.715 1 92.5 207 LYS B O 1
ATOM 3802 N N . SER B 1 208 ? 25.219 -5.066 -8.969 1 90.44 208 SER B N 1
ATOM 3803 C CA . SER B 1 208 ? 25.953 -3.846 -9.305 1 90.44 208 SER B CA 1
ATOM 3804 C C . SER B 1 208 ? 25.078 -2.887 -10.109 1 90.44 208 SER B C 1
ATOM 3806 O O . SER B 1 208 ? 25.141 -1.671 -9.922 1 90.44 208 SER B O 1
ATOM 3808 N N . THR B 1 209 ? 24.312 -3.475 -10.938 1 91.06 209 THR B N 1
ATOM 3809 C CA . THR B 1 209 ? 23.422 -2.656 -11.75 1 91.06 209 THR B CA 1
ATOM 3810 C C . THR B 1 209 ? 22.406 -1.937 -10.867 1 91.06 209 THR B C 1
ATOM 3812 O O . THR B 1 209 ? 22.156 -0.741 -11.039 1 91.06 209 THR B O 1
ATOM 3815 N N . VAL B 1 210 ? 21.828 -2.668 -9.977 1 90.12 210 VAL B N 1
ATOM 3816 C CA . VAL B 1 210 ? 20.828 -2.104 -9.062 1 90.12 210 VAL B CA 1
ATOM 3817 C C . VAL B 1 210 ? 21.469 -0.981 -8.242 1 90.12 210 VAL B C 1
ATOM 3819 O O . VAL B 1 210 ? 20.891 0.093 -8.094 1 90.12 210 VAL B O 1
ATOM 3822 N N . GLU B 1 211 ? 22.609 -1.188 -7.773 1 88.25 211 GLU B N 1
ATOM 3823 C CA . GLU B 1 211 ? 23.328 -0.186 -6.988 1 88.25 211 GLU B CA 1
ATOM 3824 C C . GLU B 1 211 ? 23.656 1.043 -7.828 1 88.25 211 GLU B C 1
ATOM 3826 O O . GLU B 1 211 ? 23.531 2.176 -7.359 1 88.25 211 GLU B O 1
ATOM 3831 N N . ASP B 1 212 ? 24 0.821 -9.047 1 86.56 212 ASP B N 1
ATOM 3832 C CA . ASP B 1 212 ? 24.344 1.917 -9.945 1 86.56 212 ASP B CA 1
ATOM 3833 C C . ASP B 1 212 ? 23.125 2.789 -10.242 1 86.56 212 ASP B C 1
ATOM 3835 O O . ASP B 1 212 ? 23.219 4.016 -10.258 1 86.56 212 ASP B O 1
ATOM 3839 N N . VAL B 1 213 ? 22.078 2.125 -10.461 1 83.12 213 VAL B N 1
ATOM 3840 C CA . VAL B 1 213 ? 20.859 2.857 -10.758 1 83.12 213 VAL B CA 1
ATOM 3841 C C . VAL B 1 213 ? 20.438 3.689 -9.547 1 83.12 213 VAL B C 1
ATOM 3843 O O . VAL B 1 213 ? 20.109 4.871 -9.688 1 83.12 213 VAL B O 1
ATOM 3846 N N . LYS B 1 214 ? 20.5 3.109 -8.461 1 81.5 214 LYS B N 1
ATOM 3847 C CA . LYS B 1 214 ? 20.094 3.785 -7.23 1 81.5 214 LYS B CA 1
ATOM 3848 C C . LYS B 1 214 ? 21.047 4.93 -6.898 1 81.5 214 LYS B C 1
ATOM 3850 O O . LYS B 1 214 ? 20.609 6.035 -6.566 1 81.5 214 LYS B O 1
ATOM 3855 N N . ASN B 1 215 ? 22.312 4.633 -7.02 1 79.44 215 ASN B N 1
ATOM 3856 C CA . ASN B 1 215 ? 23.328 5.645 -6.727 1 79.44 215 ASN B CA 1
ATOM 3857 C C . ASN B 1 215 ? 23.312 6.766 -7.762 1 79.44 215 ASN B C 1
ATOM 3859 O O . ASN B 1 215 ? 23.531 7.934 -7.422 1 79.44 215 ASN B O 1
ATOM 3863 N N . GLY B 1 216 ? 23.172 6.34 -8.945 1 76.38 216 GLY B N 1
ATOM 3864 C CA . GLY B 1 216 ? 23.094 7.344 -9.992 1 76.38 216 GLY B CA 1
ATOM 3865 C C . GLY B 1 216 ? 21.938 8.305 -9.805 1 76.38 216 GLY B C 1
ATOM 3866 O O . GLY B 1 216 ? 22.094 9.516 -9.961 1 76.38 216 GLY B O 1
ATOM 3867 N N . GLY B 1 217 ? 20.844 7.777 -9.453 1 71.69 217 GLY B N 1
ATOM 3868 C CA . GLY B 1 217 ? 19.703 8.617 -9.133 1 71.69 217 GLY B CA 1
ATOM 3869 C C . GLY B 1 217 ? 19.969 9.602 -8.008 1 71.69 217 GLY B C 1
ATOM 3870 O O . GLY B 1 217 ? 19.609 10.773 -8.094 1 71.69 217 GLY B O 1
ATOM 3871 N N . ASN B 1 218 ? 20.594 9.086 -7.059 1 71.94 218 ASN B N 1
ATOM 3872 C CA . ASN B 1 218 ? 20.906 9.93 -5.91 1 71.94 218 ASN B CA 1
ATOM 3873 C C . ASN B 1 218 ? 21.938 11 -6.262 1 71.94 218 ASN B C 1
ATOM 3875 O O . ASN B 1 218 ? 21.781 12.164 -5.891 1 71.94 218 ASN B O 1
ATOM 3879 N N . LYS B 1 219 ? 23 10.578 -6.988 1 75.88 219 LYS B N 1
ATOM 3880 C CA . LYS B 1 219 ? 24.094 11.484 -7.336 1 75.88 219 LYS B CA 1
ATOM 3881 C C . LYS B 1 219 ? 23.625 12.57 -8.289 1 75.88 219 LYS B C 1
ATOM 3883 O O . LYS B 1 219 ? 24.047 13.727 -8.188 1 75.88 219 LYS B O 1
ATOM 3888 N N . ASN B 1 220 ? 22.656 12.172 -9.094 1 76.81 220 ASN B N 1
ATOM 3889 C CA . ASN B 1 220 ? 22.188 13.117 -10.102 1 76.81 220 ASN B CA 1
ATOM 3890 C C . ASN B 1 220 ? 20.875 13.773 -9.688 1 76.81 220 ASN B C 1
ATOM 3892 O O . ASN B 1 220 ? 20.297 14.555 -10.438 1 76.81 220 ASN B O 1
ATOM 3896 N N . GLY B 1 221 ? 20.594 13.477 -8.438 1 82.81 221 GLY B N 1
ATOM 3897 C CA . GLY B 1 221 ? 19.312 13.992 -7.961 1 82.81 221 GLY B CA 1
ATOM 3898 C C . GLY B 1 221 ? 19.375 15.445 -7.531 1 82.81 221 GLY B C 1
ATOM 3899 O O . GLY B 1 221 ? 20.469 16.016 -7.43 1 82.81 221 GLY B O 1
ATOM 3900 N N . MET B 1 222 ? 18.188 16.016 -7.293 1 86.62 222 MET B N 1
ATOM 3901 C CA . MET B 1 222 ? 18.031 17.375 -6.785 1 86.62 222 MET B CA 1
ATOM 3902 C C . MET B 1 222 ? 18.578 17.484 -5.367 1 86.62 222 MET B C 1
ATOM 3904 O O . MET B 1 222 ? 18.375 16.594 -4.543 1 86.62 222 MET B O 1
ATOM 3908 N N . PRO B 1 223 ? 19.375 18.594 -5.148 1 90.38 223 PRO B N 1
ATOM 3909 C CA . PRO B 1 223 ? 19.812 18.766 -3.766 1 90.38 223 PRO B CA 1
ATOM 3910 C C . PRO B 1 223 ? 18.656 18.844 -2.777 1 90.38 223 PRO B C 1
ATOM 3912 O O . PRO B 1 223 ? 17.625 19.453 -3.084 1 90.38 223 PRO B O 1
ATOM 3915 N N . ALA B 1 224 ? 18.906 18.297 -1.612 1 91.31 224 ALA B N 1
ATOM 3916 C CA . ALA B 1 224 ? 17.844 18.188 -0.619 1 91.31 224 ALA B CA 1
ATOM 3917 C C . ALA B 1 224 ? 17.328 19.562 -0.203 1 91.31 224 ALA B C 1
ATOM 3919 O O . ALA B 1 224 ? 16.141 19.734 0.054 1 91.31 224 ALA B O 1
ATOM 3920 N N . ASP B 1 225 ? 18.234 20.531 -0.131 1 93.62 225 ASP B N 1
ATOM 3921 C CA . ASP B 1 225 ? 17.844 21.891 0.261 1 93.62 225 ASP B CA 1
ATOM 3922 C C . ASP B 1 225 ? 16.969 22.531 -0.812 1 93.62 225 ASP B C 1
ATOM 3924 O O . ASP B 1 225 ? 15.961 23.172 -0.5 1 93.62 225 ASP B O 1
ATOM 3928 N N . GLU B 1 226 ? 17.359 22.312 -2.068 1 94.56 226 GLU B N 1
ATOM 3929 C CA . GLU B 1 226 ? 16.547 22.828 -3.176 1 94.56 226 GLU B CA 1
ATOM 3930 C C . GLU B 1 226 ? 15.188 22.141 -3.229 1 94.56 226 GLU B C 1
ATOM 3932 O O . GLU B 1 226 ? 14.172 22.797 -3.439 1 94.56 226 GLU B O 1
ATOM 3937 N N . TYR B 1 227 ? 15.242 20.891 -3.029 1 94.19 227 TYR B N 1
ATOM 3938 C CA . TYR B 1 227 ? 14.008 20.109 -2.986 1 94.19 227 TYR B CA 1
ATOM 3939 C C . TYR B 1 227 ? 13.07 20.625 -1.901 1 94.19 227 TYR B C 1
ATOM 3941 O O . TYR B 1 227 ? 11.898 20.891 -2.164 1 94.19 227 TYR B O 1
ATOM 3949 N N . ALA B 1 228 ? 13.57 20.812 -0.748 1 96.5 228 ALA B N 1
ATOM 3950 C CA . ALA B 1 228 ? 12.766 21.219 0.402 1 96.5 228 ALA B CA 1
ATOM 3951 C C . ALA B 1 228 ? 12.18 22.625 0.192 1 96.5 228 ALA B C 1
ATOM 3953 O O . ALA B 1 228 ? 11.008 22.859 0.484 1 96.5 228 ALA B O 1
ATOM 3954 N N . ARG B 1 229 ? 12.969 23.516 -0.349 1 96.94 229 ARG B N 1
ATOM 3955 C CA . ARG B 1 229 ? 12.5 24.875 -0.607 1 96.94 229 ARG B CA 1
ATOM 3956 C C . ARG B 1 229 ? 11.367 24.875 -1.628 1 96.94 229 ARG B C 1
ATOM 3958 O O . ARG B 1 229 ? 10.375 25.578 -1.454 1 96.94 229 ARG B O 1
ATOM 3965 N N . ALA B 1 230 ? 11.539 24.062 -2.643 1 95.94 230 ALA B N 1
ATOM 3966 C CA . ALA B 1 230 ? 10.523 23.984 -3.684 1 95.94 230 ALA B CA 1
ATOM 3967 C C . ALA B 1 230 ? 9.219 23.406 -3.133 1 95.94 230 ALA B C 1
ATOM 3969 O O . ALA B 1 230 ? 8.133 23.922 -3.422 1 95.94 230 ALA B O 1
ATOM 3970 N N . VAL B 1 231 ? 9.305 22.391 -2.344 1 96.75 231 VAL B N 1
ATOM 3971 C CA . VAL B 1 231 ? 8.141 21.75 -1.756 1 96.75 231 VAL B CA 1
ATOM 3972 C C . VAL B 1 231 ? 7.426 22.703 -0.815 1 96.75 231 VAL B C 1
ATOM 3974 O O . VAL B 1 231 ? 6.215 22.922 -0.933 1 96.75 231 VAL B O 1
ATOM 3977 N N . VAL B 1 232 ? 8.164 23.359 0.07 1 98.38 232 VAL B N 1
ATOM 3978 C CA . VAL B 1 232 ? 7.582 24.25 1.067 1 98.38 232 VAL B CA 1
ATOM 3979 C C . VAL B 1 232 ? 6.914 25.438 0.374 1 98.38 232 VAL B C 1
ATOM 3981 O O . VAL B 1 232 ? 5.816 25.844 0.758 1 98.38 232 VAL B O 1
ATOM 3984 N N . ARG B 1 233 ? 7.555 25.938 -0.649 1 97.62 233 ARG B N 1
ATOM 3985 C CA . ARG B 1 233 ? 6.98 27.047 -1.406 1 97.62 233 ARG B CA 1
ATOM 3986 C C . ARG B 1 233 ? 5.617 26.672 -1.976 1 97.62 233 ARG B C 1
ATOM 3988 O O . ARG B 1 233 ? 4.676 27.469 -1.933 1 97.62 233 ARG B O 1
ATOM 3995 N N . GLN B 1 234 ? 5.523 25.484 -2.471 1 97.44 234 GLN B N 1
ATOM 3996 C CA . GLN B 1 234 ? 4.277 25.047 -3.088 1 97.44 234 GLN B CA 1
ATOM 3997 C C . GLN B 1 234 ? 3.217 24.75 -2.033 1 97.44 234 GLN B C 1
ATOM 3999 O O . GLN B 1 234 ? 2.035 25.047 -2.234 1 97.44 234 GLN B O 1
ATOM 4004 N N . ILE B 1 235 ? 3.641 24.188 -0.931 1 97.81 235 ILE B N 1
ATOM 4005 C CA . ILE B 1 235 ? 2.723 23.844 0.149 1 97.81 235 ILE B CA 1
ATOM 4006 C C . ILE B 1 235 ? 2.129 25.109 0.751 1 97.81 235 ILE B C 1
ATOM 4008 O O . ILE B 1 235 ? 0.941 25.156 1.082 1 97.81 235 ILE B O 1
ATOM 4012 N N . LEU B 1 236 ? 2.939 26.156 0.87 1 97.06 236 LEU B N 1
ATOM 4013 C CA . LEU B 1 236 ? 2.518 27.406 1.518 1 97.06 236 LEU B CA 1
ATOM 4014 C C . LEU B 1 236 ? 1.798 28.312 0.529 1 97.06 236 LEU B C 1
ATOM 4016 O O . LEU B 1 236 ? 1.205 29.312 0.926 1 97.06 236 LEU B O 1
ATOM 4020 N N . GLY B 1 237 ? 1.856 27.906 -0.732 1 95 237 GLY B N 1
ATOM 4021 C CA . GLY B 1 237 ? 1.217 28.719 -1.749 1 95 237 GLY B CA 1
ATOM 4022 C C . GLY B 1 237 ? -0.281 28.859 -1.554 1 95 237 GLY B C 1
ATOM 4023 O O . GLY B 1 237 ? -0.886 28.078 -0.805 1 95 237 GLY B O 1
ATOM 4024 N N . LYS B 1 238 ? -0.892 29.734 -2.248 1 93.06 238 LYS B N 1
ATOM 4025 C CA . LYS B 1 238 ? -2.314 30.047 -2.117 1 93.06 238 LYS B CA 1
ATOM 4026 C C . LYS B 1 238 ? -3.172 28.938 -2.736 1 93.06 238 LYS B C 1
ATOM 4028 O O . LYS B 1 238 ? -4.227 28.594 -2.201 1 93.06 238 LYS B O 1
ATOM 4033 N N . THR B 1 239 ? -2.654 28.359 -3.758 1 93.94 239 THR B N 1
ATOM 4034 C CA . THR B 1 239 ? -3.418 27.344 -4.473 1 93.94 239 THR B CA 1
ATOM 4035 C C . THR B 1 239 ? -3.174 25.969 -3.873 1 93.94 239 THR B C 1
ATOM 4037 O O . THR B 1 239 ? -2.025 25.547 -3.703 1 93.94 239 THR B O 1
ATOM 4040 N N . TYR B 1 240 ? -4.23 25.344 -3.523 1 93.75 240 TYR B N 1
ATOM 4041 C CA . TYR B 1 240 ? -4.156 23.969 -3.018 1 93.75 240 TYR B CA 1
ATOM 4042 C C . TYR B 1 240 ? -3.861 22.984 -4.145 1 93.75 240 TYR B C 1
ATOM 4044 O O . TYR B 1 240 ? -4.562 22.969 -5.156 1 93.75 240 TYR B O 1
ATOM 4052 N N . LYS B 1 241 ? -2.822 22.281 -4.012 1 94.56 241 LYS B N 1
ATOM 4053 C CA . LYS B 1 241 ? -2.459 21.219 -4.949 1 94.56 241 LYS B CA 1
ATOM 4054 C C . LYS B 1 241 ? -2.58 19.844 -4.297 1 94.56 241 LYS B C 1
ATOM 4056 O O . LYS B 1 241 ? -1.973 19.594 -3.254 1 94.56 241 LYS B O 1
ATOM 4061 N N . ARG B 1 242 ? -3.297 18.938 -4.93 1 95.25 242 ARG B N 1
ATOM 4062 C CA . ARG B 1 242 ? -3.471 17.594 -4.398 1 95.25 242 ARG B CA 1
ATOM 4063 C C . ARG B 1 242 ? -2.164 16.812 -4.449 1 95.25 242 ARG B C 1
ATOM 4065 O O . ARG B 1 242 ? -1.885 16 -3.566 1 95.25 242 ARG B O 1
ATOM 4072 N N . GLU B 1 243 ? -1.421 17.062 -5.504 1 95.19 243 GLU B N 1
ATOM 4073 C CA . GLU B 1 243 ? -0.108 16.438 -5.688 1 95.19 243 GLU B CA 1
ATOM 4074 C C . GLU B 1 243 ? 0.94 17.484 -6.062 1 95.19 243 GLU B C 1
ATOM 4076 O O . GLU B 1 243 ? 0.661 18.406 -6.84 1 95.19 243 GLU B O 1
ATOM 4081 N N . VAL B 1 244 ? 2.074 17.406 -5.488 1 94.88 244 VAL B N 1
ATOM 4082 C CA . VAL B 1 244 ? 3.252 18.188 -5.84 1 94.88 244 VAL B CA 1
ATOM 4083 C C . VAL B 1 244 ? 4.363 17.266 -6.336 1 94.88 244 VAL B C 1
ATOM 4085 O O . VAL B 1 244 ? 4.844 16.406 -5.59 1 94.88 244 VAL B O 1
ATOM 4088 N N . TRP B 1 245 ? 4.695 17.328 -7.535 1 92.38 245 TRP B N 1
ATOM 4089 C CA . TRP B 1 245 ? 5.781 16.531 -8.102 1 92.38 245 TRP B CA 1
ATOM 4090 C C . TRP B 1 245 ? 7.098 17.312 -8.055 1 92.38 245 TRP B C 1
ATOM 4092 O O . TRP B 1 245 ? 7.211 18.391 -8.625 1 92.38 245 TRP B O 1
ATOM 4102 N N . GLU B 1 246 ? 8.016 16.797 -7.352 1 89.81 246 GLU B N 1
ATOM 4103 C CA . GLU B 1 246 ? 9.312 17.453 -7.23 1 89.81 246 GLU B CA 1
ATOM 4104 C C . GLU B 1 246 ? 10.453 16.453 -7.234 1 89.81 246 GLU B C 1
ATOM 4106 O O . GLU B 1 246 ? 10.242 15.266 -6.941 1 89.81 246 GLU B O 1
ATOM 4111 N N . GLY B 1 247 ? 11.695 16.859 -7.484 1 87.25 247 GLY B N 1
ATOM 4112 C CA . GLY B 1 247 ? 12.867 16.016 -7.645 1 87.25 247 GLY B CA 1
ATOM 4113 C C . GLY B 1 247 ? 13.312 15.875 -9.086 1 87.25 247 GLY B C 1
ATOM 4114 O O . GLY B 1 247 ? 12.586 16.266 -10.008 1 87.25 247 GLY B O 1
ATOM 4115 N N . HIS B 1 248 ? 14.445 15.258 -9.234 1 83.19 248 HIS B N 1
ATOM 4116 C CA . HIS B 1 248 ? 14.969 15.062 -10.586 1 83.19 248 HIS B CA 1
ATOM 4117 C C . HIS B 1 248 ? 14.094 14.094 -11.375 1 83.19 248 HIS B C 1
ATOM 4119 O O . HIS B 1 248 ? 13.695 13.047 -10.852 1 83.19 248 HIS B O 1
ATOM 4125 N N . ARG B 1 249 ? 13.609 14.422 -12.5 1 78.12 249 ARG B N 1
ATOM 4126 C CA . ARG B 1 249 ? 12.891 13.633 -13.492 1 78.12 249 ARG B CA 1
ATOM 4127 C C . ARG B 1 249 ? 11.453 13.383 -13.047 1 78.12 249 ARG B C 1
ATOM 4129 O O . ARG B 1 249 ? 10.797 12.453 -13.531 1 78.12 249 ARG B O 1
ATOM 4136 N N . SER B 1 250 ? 11.039 14.141 -12.078 1 80.75 250 SER B N 1
ATOM 4137 C CA . SER B 1 250 ? 9.695 13.906 -11.562 1 80.75 250 SER B CA 1
ATOM 4138 C C . SER B 1 250 ? 8.641 14.141 -12.648 1 80.75 250 SER B C 1
ATOM 4140 O O . SER B 1 250 ? 7.68 13.383 -12.758 1 80.75 250 SER B O 1
ATOM 4142 N N . ARG B 1 251 ? 8.82 15.109 -13.438 1 79.75 251 ARG B N 1
ATOM 4143 C CA . ARG B 1 251 ? 7.824 15.445 -14.445 1 79.75 251 ARG B CA 1
ATOM 4144 C C . ARG B 1 251 ? 7.777 14.383 -15.547 1 79.75 251 ARG B C 1
ATOM 4146 O O . ARG B 1 251 ? 6.699 14.008 -16.016 1 79.75 251 ARG B O 1
ATOM 4153 N N . ILE B 1 252 ? 8.969 13.938 -15.969 1 79.94 252 ILE B N 1
ATOM 4154 C CA . ILE B 1 252 ? 9.031 12.914 -17 1 79.94 252 ILE B CA 1
ATOM 4155 C C . ILE B 1 252 ? 8.438 11.609 -16.469 1 79.94 252 ILE B C 1
ATOM 4157 O O . ILE B 1 252 ? 7.738 10.898 -17.203 1 79.94 252 ILE B O 1
ATOM 4161 N N . LEU B 1 253 ? 8.75 11.367 -15.258 1 83.12 253 LEU B N 1
ATOM 4162 C CA . LEU B 1 253 ? 8.227 10.141 -14.664 1 83.12 253 LEU B CA 1
ATOM 4163 C C . LEU B 1 253 ? 6.711 10.219 -14.5 1 83.12 253 LEU B C 1
ATOM 4165 O O . LEU B 1 253 ? 6.012 9.219 -14.695 1 83.12 253 LEU B O 1
ATOM 4169 N N . ARG B 1 254 ? 6.25 11.375 -14.211 1 82.88 254 ARG B N 1
ATOM 4170 C CA . ARG B 1 254 ? 4.805 11.57 -14.133 1 82.88 254 ARG B CA 1
ATOM 4171 C C . ARG B 1 254 ? 4.141 11.258 -15.469 1 82.88 254 ARG B C 1
ATOM 4173 O O . ARG B 1 254 ? 3.117 10.57 -15.516 1 82.88 254 ARG B O 1
ATOM 4180 N N . PHE B 1 255 ? 4.746 11.719 -16.484 1 81.81 255 PHE B N 1
ATOM 4181 C CA . PHE B 1 255 ? 4.227 11.484 -17.828 1 81.81 255 PHE B CA 1
ATOM 4182 C C . PHE B 1 255 ? 4.23 9.992 -18.156 1 81.81 255 PHE B C 1
ATOM 4184 O O . PHE B 1 255 ? 3.252 9.469 -18.703 1 81.81 255 PHE B O 1
ATOM 4191 N N . MET B 1 256 ? 5.242 9.359 -17.797 1 82.44 256 MET B N 1
ATOM 4192 C CA . MET B 1 256 ? 5.395 7.945 -18.109 1 82.44 256 MET B CA 1
ATOM 4193 C C . MET B 1 256 ? 4.367 7.105 -17.359 1 82.44 256 MET B C 1
ATOM 4195 O O . MET B 1 256 ? 3.699 6.258 -17.953 1 82.44 256 MET B O 1
ATOM 4199 N N . VAL B 1 257 ? 4.215 7.406 -16.141 1 82.62 257 VAL B N 1
ATOM 4200 C CA . VAL B 1 257 ? 3.34 6.582 -15.32 1 82.62 257 VAL B CA 1
ATOM 4201 C C . VAL B 1 257 ? 1.884 6.812 -15.719 1 82.62 257 VAL B C 1
ATOM 4203 O O . VAL B 1 257 ? 1.051 5.91 -15.609 1 82.62 257 VAL B O 1
ATOM 4206 N N . THR B 1 258 ? 1.602 7.984 -16.203 1 78.56 258 THR B N 1
ATOM 4207 C CA . THR B 1 258 ? 0.233 8.328 -16.562 1 78.56 258 THR B CA 1
ATOM 4208 C C . THR B 1 258 ? -0.125 7.742 -17.922 1 78.56 258 THR B C 1
ATOM 4210 O O . THR B 1 258 ? -1.24 7.254 -18.125 1 78.56 258 THR B O 1
ATOM 4213 N N . PHE B 1 259 ? 0.874 7.629 -18.828 1 79.81 259 PHE B N 1
ATOM 4214 C CA . PHE B 1 259 ? 0.466 7.398 -20.203 1 79.81 259 PHE B CA 1
ATOM 4215 C C . PHE B 1 259 ? 1.079 6.113 -20.75 1 79.81 259 PHE B C 1
ATOM 4217 O O . PHE B 1 259 ? 0.614 5.57 -21.75 1 79.81 259 PHE B O 1
ATOM 4224 N N . PHE B 1 260 ? 2.119 5.629 -20.141 1 83.81 260 PHE B N 1
ATOM 4225 C CA . PHE B 1 260 ? 2.766 4.434 -20.672 1 83.81 260 PHE B CA 1
ATOM 4226 C C . PHE B 1 260 ? 1.932 3.191 -20.375 1 83.81 260 PHE B C 1
ATOM 4228 O O . PHE B 1 260 ? 1.501 2.98 -19.25 1 83.81 260 PHE B O 1
ATOM 4235 N N . PRO B 1 261 ? 1.785 2.395 -21.453 1 86.12 261 PRO B N 1
ATOM 4236 C CA . PRO B 1 261 ? 1.176 1.096 -21.156 1 86.12 261 PRO B CA 1
ATOM 4237 C C . PRO B 1 261 ? 2.045 0.23 -20.25 1 86.12 261 PRO B C 1
ATOM 4239 O O . PRO B 1 261 ? 3.27 0.38 -20.234 1 86.12 261 PRO B O 1
ATOM 4242 N N . LEU B 1 262 ? 1.391 -0.673 -19.594 1 86.25 262 LEU B N 1
ATOM 4243 C CA . LEU B 1 262 ? 2.047 -1.506 -18.594 1 86.25 262 LEU B CA 1
ATOM 4244 C C . LEU B 1 262 ? 3.191 -2.301 -19.219 1 86.25 262 LEU B C 1
ATOM 4246 O O . LEU B 1 262 ? 4.258 -2.439 -18.609 1 86.25 262 LEU B O 1
ATOM 4250 N N . TRP B 1 263 ? 2.986 -2.803 -20.375 1 88.5 263 TRP B N 1
ATOM 4251 C CA . TRP B 1 263 ? 4.004 -3.643 -21 1 88.5 263 TRP B CA 1
ATOM 4252 C C . TRP B 1 263 ? 5.277 -2.85 -21.281 1 88.5 263 TRP B C 1
ATOM 4254 O O . TRP B 1 263 ? 6.383 -3.383 -21.172 1 88.5 263 TRP B O 1
ATOM 4264 N N . LEU B 1 264 ? 5.125 -1.582 -21.641 1 89.31 264 LEU B N 1
ATOM 4265 C CA . LEU B 1 264 ? 6.277 -0.733 -21.922 1 89.31 264 LEU B CA 1
ATOM 4266 C C . LEU B 1 264 ? 7.035 -0.404 -20.641 1 89.31 264 LEU B C 1
ATOM 4268 O O . LEU B 1 264 ? 8.266 -0.387 -20.625 1 89.31 264 LEU B O 1
ATOM 4272 N N . MET B 1 265 ? 6.293 -0.164 -19.594 1 89.31 265 MET B N 1
ATOM 4273 C CA . MET B 1 265 ? 6.914 0.075 -18.281 1 89.31 265 MET B CA 1
ATOM 4274 C C . MET B 1 265 ? 7.699 -1.15 -17.828 1 89.31 265 MET B C 1
ATOM 4276 O O . MET B 1 265 ? 8.852 -1.034 -17.422 1 89.31 265 MET B O 1
ATOM 4280 N N . ASP B 1 266 ? 7.086 -2.336 -17.984 1 91.81 266 ASP B N 1
ATOM 4281 C CA . ASP B 1 266 ? 7.746 -3.584 -17.609 1 91.81 266 ASP B CA 1
ATOM 4282 C C . ASP B 1 266 ? 9.039 -3.777 -18.406 1 91.81 266 ASP B C 1
ATOM 4284 O O . ASP B 1 266 ? 10.07 -4.145 -17.844 1 91.81 266 ASP B O 1
ATOM 4288 N N . PHE B 1 267 ? 8.914 -3.518 -19.656 1 91.12 267 PHE B N 1
ATOM 4289 C CA . PHE B 1 267 ? 10.039 -3.717 -20.562 1 91.12 267 PHE B CA 1
ATOM 4290 C C . PHE B 1 267 ? 11.172 -2.75 -20.25 1 91.12 267 PHE B C 1
ATOM 4292 O O . PHE B 1 267 ? 12.336 -3.141 -20.219 1 91.12 267 PHE B O 1
ATOM 4299 N N . THR B 1 268 ? 10.852 -1.456 -19.984 1 90.12 268 THR B N 1
ATOM 4300 C CA . THR B 1 268 ? 11.844 -0.439 -19.672 1 90.12 268 THR B CA 1
ATOM 4301 C C . THR B 1 268 ? 12.609 -0.813 -18.406 1 90.12 268 THR B C 1
ATOM 4303 O O . THR B 1 268 ? 13.836 -0.709 -18.359 1 90.12 268 THR B O 1
ATOM 4306 N N . LEU B 1 269 ? 11.945 -1.297 -17.438 1 91.38 269 LEU B N 1
ATOM 4307 C CA . LEU B 1 269 ? 12.586 -1.677 -16.188 1 91.38 269 LEU B CA 1
ATOM 4308 C C . LEU B 1 269 ? 13.414 -2.945 -16.375 1 91.38 269 LEU B C 1
ATOM 4310 O O . LEU B 1 269 ? 14.523 -3.049 -15.836 1 91.38 269 LEU B O 1
ATOM 4314 N N . PHE B 1 270 ? 12.859 -3.896 -17.156 1 92.5 270 PHE B N 1
ATOM 4315 C CA . PHE B 1 270 ? 13.57 -5.133 -17.453 1 92.5 270 PHE B CA 1
ATOM 4316 C C . PHE B 1 270 ? 14.922 -4.844 -18.109 1 92.5 270 PHE B C 1
ATOM 4318 O O . PHE B 1 270 ? 15.945 -5.414 -17.703 1 92.5 270 PHE B O 1
ATOM 4325 N N . MET B 1 271 ? 14.93 -3.844 -19 1 91.75 271 MET B N 1
ATOM 4326 C CA . MET B 1 271 ? 16.141 -3.49 -19.734 1 91.75 271 MET B CA 1
ATOM 4327 C C . MET B 1 271 ? 17.078 -2.643 -18.875 1 91.75 271 MET B C 1
ATOM 4329 O O . MET B 1 271 ? 18.281 -2.873 -18.844 1 91.75 271 MET B O 1
ATOM 4333 N N . SER B 1 272 ? 16.516 -1.679 -18.141 1 89.75 272 SER B N 1
ATOM 4334 C CA . SER B 1 272 ? 17.297 -0.74 -17.344 1 89.75 272 SER B CA 1
ATOM 4335 C C . SER B 1 272 ? 18.047 -1.456 -16.234 1 89.75 272 SER B C 1
ATOM 4337 O O . SER B 1 272 ? 19.172 -1.072 -15.883 1 89.75 272 SER B O 1
ATOM 4339 N N . PHE B 1 273 ? 17.5 -2.576 -15.758 1 92.94 273 PHE B N 1
ATOM 4340 C CA . PHE B 1 273 ? 18.109 -3.266 -14.633 1 92.94 273 PHE B CA 1
ATOM 4341 C C . PHE B 1 273 ? 18.812 -4.535 -15.094 1 92.94 273 PHE B C 1
ATOM 4343 O O . PHE B 1 273 ? 19.297 -5.316 -14.266 1 92.94 273 PHE B O 1
ATOM 4350 N N . LYS B 1 274 ? 18.812 -4.703 -16.406 1 94.06 274 LYS B N 1
ATOM 4351 C CA . LYS B 1 274 ? 19.531 -5.816 -17.031 1 94.06 274 LYS B CA 1
ATOM 4352 C C . LYS B 1 274 ? 19.094 -7.152 -16.438 1 94.06 274 LYS B C 1
ATOM 4354 O O . LYS B 1 274 ? 19.922 -7.973 -16.047 1 94.06 274 LYS B O 1
ATOM 4359 N N . LEU B 1 275 ? 17.812 -7.344 -16.344 1 94.81 275 LEU B N 1
ATOM 4360 C CA . LEU B 1 275 ? 17.266 -8.531 -15.688 1 94.81 275 LEU B CA 1
ATOM 4361 C C . LEU B 1 275 ? 17.516 -9.773 -16.531 1 94.81 275 LEU B C 1
ATOM 4363 O O . LEU B 1 275 ? 17.375 -10.898 -16.031 1 94.81 275 LEU B O 1
ATOM 4367 N N . HIS B 1 276 ? 17.906 -9.609 -17.766 1 92.81 276 HIS B N 1
ATOM 4368 C CA . HIS B 1 276 ? 18.25 -10.75 -18.609 1 92.81 276 HIS B CA 1
ATOM 4369 C C . HIS B 1 276 ? 19.453 -11.5 -18.047 1 92.81 276 HIS B C 1
ATOM 4371 O O . HIS B 1 276 ? 19.719 -12.641 -18.438 1 92.81 276 HIS B O 1
ATOM 4377 N N . LEU B 1 277 ? 20.172 -10.844 -17.141 1 92.44 277 LEU B N 1
ATOM 4378 C CA . LEU B 1 277 ? 21.344 -11.469 -16.547 1 92.44 277 LEU B CA 1
ATOM 4379 C C . LEU B 1 277 ? 20.953 -12.453 -15.453 1 92.44 277 LEU B C 1
ATOM 4381 O O . LEU B 1 277 ? 21.75 -13.281 -15.023 1 92.44 277 LEU B O 1
ATOM 4385 N N . VAL B 1 278 ? 19.719 -12.305 -14.977 1 91.38 278 VAL B N 1
ATOM 4386 C CA . VAL B 1 278 ? 19.203 -13.234 -13.969 1 91.38 278 VAL B CA 1
ATOM 4387 C C . VAL B 1 278 ? 18.859 -14.57 -14.625 1 91.38 278 VAL B C 1
ATOM 4389 O O . VAL B 1 278 ? 18.125 -14.617 -15.609 1 91.38 278 VAL B O 1
ATOM 4392 N N . ARG B 1 279 ? 19.703 -15.461 -14.383 1 76.06 279 ARG B N 1
ATOM 4393 C CA . ARG B 1 279 ? 19.578 -16.75 -15.07 1 76.06 279 ARG B CA 1
ATOM 4394 C C . ARG B 1 279 ? 18.688 -17.703 -14.289 1 76.06 279 ARG B C 1
ATOM 4396 O O . ARG B 1 279 ? 18.703 -17.719 -13.055 1 76.06 279 ARG B O 1
ATOM 4403 N N . SER B 1 280 ? 17.594 -18.281 -15.102 1 66.25 280 SER B N 1
ATOM 4404 C CA . SER B 1 280 ? 16.719 -19.297 -14.547 1 66.25 280 SER B CA 1
ATOM 4405 C C . SER B 1 280 ? 17.5 -20.516 -14.062 1 66.25 280 SER B C 1
ATOM 4407 O O . SER B 1 280 ? 18.578 -20.812 -14.594 1 66.25 280 SER B O 1
#

pLDDT: mean 91.74, std 10.22, range [32.12, 98.88]

Organism: Fusarium proliferatum (strain ET1) (NCBI:txid1227346)

InterPro domains:
  IPR002347 Short-chain dehydrogenase/reductase SDR [PF00106] (10-191)
  IPR002347 Short-chain dehydrogenase/reductase SDR [PR00080] (80-91)
  IPR002347 Short-chain dehydrogenase/reductase SDR [PR00080] (133-141)
  IPR002347 Short-chain dehydrogenase/reductase SDR [PR00080] (153-172)
  IPR002347 Short-chain dehydrogenase/reductase SDR [PR00081] (9-26)
  IPR002347 Short-chain dehydrogenase/reductase SDR [PR00081] (80-91)
  IPR002347 Short-chain dehydrogenase/reductase SDR [PR00081] (127-143)
  IPR002347 Short-chain dehydrogenase/reductase SDR [PR00081] (153-172)
  IPR020904 Short-chain dehydrogenase/reductase, conserved site [PS00061] (140-168)
  IPR036291 NAD(P)-binding domain superfamily [SSF51735] (9-250)

Nearest PDB structures (foldseek):
  3m1a-assembly1_G  TM=8.735E-01  e=1.349E-20  Streptomyces avermitilis
  3m1a-assembly1_C  TM=8.227E-01  e=3.842E-20  Streptomyces avermitilis
  3m1a-assembly4_D  TM=8.338E-01  e=7.112E-20  Streptomyces avermitilis
  3m1a-assembly2_B  TM=8.390E-01  e=2.755E-19  Streptomyces avermitilis
  3m1a-assembly6_J  TM=8.250E-01  e=2.436E-19  Streptomyces avermitilis

Solvent-accessible surface area (backbone atoms only — not comparable to full-atom values): 27900 Å² total; per-residue (Å²): 131,78,77,79,74,73,60,51,34,33,39,36,33,35,30,75,50,42,54,28,35,27,37,47,50,42,42,35,76,68,57,22,38,23,40,36,19,22,70,51,33,72,75,38,47,68,58,34,71,76,32,85,45,38,42,66,38,50,40,42,57,82,34,71,65,38,51,52,50,40,49,51,52,48,29,66,74,50,75,42,42,29,29,36,40,36,50,52,46,66,66,79,55,32,23,42,66,76,60,64,53,67,69,58,51,50,50,37,42,34,33,43,34,53,29,49,50,51,50,51,35,70,43,44,71,22,26,61,64,28,95,72,12,35,41,37,38,60,49,35,49,40,33,75,40,55,51,81,41,20,24,67,40,21,9,36,33,13,16,40,51,30,28,46,53,14,46,28,49,70,29,46,49,53,61,36,45,44,27,38,34,32,32,40,27,43,34,46,63,75,70,68,81,55,70,55,64,53,90,84,40,66,55,44,76,30,45,66,47,50,49,46,54,54,47,48,37,27,74,67,20,32,50,26,57,59,43,20,44,54,50,51,52,52,69,71,39,90,63,89,55,61,63,43,74,41,45,40,62,22,67,61,48,50,49,43,68,68,67,51,54,68,68,56,53,43,47,51,50,36,60,75,42,43,39,79,60,31,65,110,133,77,76,80,73,73,62,52,32,33,40,36,34,36,30,72,50,42,54,29,35,28,36,45,50,42,40,34,74,68,56,22,37,24,40,35,18,21,71,50,34,72,73,37,47,68,59,34,72,76,31,84,46,37,42,66,37,50,41,42,59,82,34,69,65,37,51,52,49,41,49,51,52,48,30,65,74,50,75,43,43,29,29,34,40,35,49,52,46,67,64,80,54,32,24,41,66,78,60,64,53,68,70,59,52,51,50,39,43,35,34,42,34,52,28,50,50,51,50,50,37,68,42,45,70,22,26,60,64,29,93,72,13,34,39,36,38,59,48,36,50,39,32,76,41,53,52,81,41,20,23,67,39,22,9,38,34,13,17,39,51,30,28,47,53,14,45,29,49,68,28,46,48,54,61,37,45,45,25,38,33,33,32,39,26,44,35,48,64,76,70,68,80,56,69,55,64,51,89,84,40,68,55,42,78,30,46,65,48,49,48,47,53,54,48,47,38,28,73,68,20,31,50,27,59,61,44,21,43,53,49,50,53,51,69,71,38,90,62,88,54,61,63,45,72,40,44,40,61,21,69,60,49,49,51,43,68,68,66,52,54,68,68,56,53,43,48,52,50,36,60,76,42,42,40,80,62,30,65,109

Foldseek 3Di:
DPPPPPAAEEEFEDCLWFQRVLLQVLVLVVVYQYEYEDQDQVSCVVVCVVGVSYHYAYADLLDLVRLVVVLVVCCVVVVQAHAEYEYDDFAAAFAAPVDDDVVVLVVRLSRLPVSVVSNCVSNVRRQLPYPQHEYEYEAELLCQAVAGRRNSVSVSRVNRVVVQVVCQVVCVVSNYHYAYEHEFQEQICNCVVAHDDDPPHLCVVLRVLSRCVNVVSNVPKHYSNVQSNVVVCVVPDPDRDNYHQDMPCRVVSVVCSVDPDPVVSVVVNCVSSVVVSRDD/DPPPPPAAEEEFEDCLWFQRVLLQVLVLVVVYQYEYEDQDQVSCVVVCVVGVSYHYAYADLLDLVRLVVVLVVCCVVVVQAHAEYEYDDFAAAFAAPVDDDVVVLVVRLSRLPVSVVSNCVSNVRRQLPYPQHEYEYEAELLCQAVAGRRNSVSVSRVNRVVVQVVCQVVCVVSNYHYAYEHEFQEQICNCVVAHDDDPPHLCVVLRVLSRCVNVVSNVPKHYSNVQSNVVVCVVPDPDRDNYHQDMPCRVVSVVCSVDPDPVVSVVVNCVSSVVVRRDD

Radius of gyration: 23.86 Å; Cα contacts (8 Å, |Δi|>4): 1161; chains: 2; bounding box: 52×93×49 Å

Secondary structure (DSSP, 8-state):
--------EEEES--SSHHHHHHHHHHHHTT-EEEEEESSGGGGHHHHHH-TTEEEEE--TT-HHHHHHHHHHHHHHHTS--SEEEE-------B-GGG--HHHHHHHHIIIIIHHHHHHHHHHHHHTTSSS-EEEEE--GGGTS--TTBHHHHHHHHHHHHHHHHHHHHHGGGT-EEEEEEE-BB--GGGGG-----TT-TTGGGHHHHHHHHHHHHHTSBPHHHHHHHHHHHHHSSS--SEEEESBTHHHHHHHHHHS-HHHHHHHHHHHTTGGGS--/--------EEEES--SSHHHHHHHHHHHHTT-EEEEEESSGGGGHHHHHH-TTEEEEE--TT-HHHHHHHHHHHHHHHTS--SEEEE-------B-GGG--HHHHHHHHIIIIIHHHHHHHHHHHHHTTSSS-EEEEE--GGGTS--TTBHHHHHHHHHHHHHHHHHHHHHGGGT-EEEEEEE-BB--GGGGG-----TT-TTGGGHHHHHHHHHHHHHTSBPHHHHHHHHHHHHHSSS--SEEEESBTHHHHHHHHHHS-HHHHHHHHHHHTTGGGS--